Protein AF-0000000072257678 (afdb_homodimer)

Organism: Glaesserella parasuis serovar 5 (strain SH0165) (NCBI:txid557723)

InterPro domains:
  IPR000182 GNAT domain [PF00583] (112-210)
  IPR000182 GNAT domain [PS51186] (78-223)
  IPR016181 Acyl-CoA N-acyltransferase [SSF55729] (49-222)
  IPR050680 YpeA/RimI acetyltransferase [PTHR43420] (68-210)

Foldseek 3Di:
DAWPPPVCVLVVFTEEEDDCPVPNPDPPPPVPRGPKYKYKFFPVPVVVVVVVVVVVWDWQFKKWKWKDQLVPDDFDQDDKDWAAPVCLVLCLCQLQVPPQDSQDPPSHHSVRSSSVSSVVVVCQSVCHPWNTKMFDADPVRHTFWIWTWHDDDQEIETDDTDGDPVNPPVCVSVNRVSNSSVVSVVVVHRMYMYMGTPVPVVVVVSSVVVVIDTDGMIIMIMD/DAWPPPVCVLVVFTEEEDDCPVPNPDPPPPVVRGPKYKYKFFPVPVVVVVVVVVVVWDWQFKKWKWKDQLVPDDFDADDKDWAAPVCLVLCLCQLQVPPQDSQDPPSHHSVRSSSVSSVVVVCQSVCHPWNTKMFDADPVRRTFWIWTWHDDDQEIETDDTDGDPVNPPVCVSVNNVSNSSVVSVVVVHRMYMYMGTPVPVVVVVSSVVVVIDTDGMIIMIMD

pLDDT: mean 92.77, std 8.16, range [56.28, 98.56]

Nearest PDB structures (foldseek):
  7wx7-assembly1_A  TM=7.468E-01  e=1.516E-11  Legionella pneumophila
  6wqc-assembly1_A  TM=7.749E-01  e=4.767E-11  Legionella hackeliae
  7wx6-assembly1_A  TM=7.508E-01  e=7.270E-11  Legionella pneumophila
  6wqb-assembly1_A  TM=7.424E-01  e=3.746E-11  Legionella hackeliae
  7wx5-assembly1_A  TM=7.330E-01  e=7.270E-11  Legionella pneumophila

Secondary structure (DSSP, 8-state):
-EE-HHHHHHHTS-EEE--HHHH---S---GGG-SEEEEEEETT-HHHHHHHHHTT-EEEEEEEEEEEEGGG------S-EE--GGGHHHHGGGGGG--SSSS-TTTS-HHHHHHHHHHHHHHHHTTSSSSEEEEEE-TTS-EEEEEEEEEETTEEEEEEEEE-GGG-SSSHHHHHHHHHHHHHHHTT-SEEEEEEETT-HHHHHHHHHTTPEEEEEEEEEE-/-EE-HHHHHHHTS-EEE--HHHH---S---GGG-SEEEEEEETT-HHHHHHHHHTT-EEEEEEEEEEEEGGG------S-EE--GGGHHHHGGGGGG--SSSS-TTTS-HHHHHHHHHHHHHHHHTTSSSSEEEEEE-TTS-EEEEEEEEEETTEEEEEEEEE-GGG-SSSHHHHHHHHHHHHHHHTT-SEEEEEEETT-HHHHHHHHHTTPEEEEEEEEEE-

Sequence (446 aa):
MYKHLWLSNFFGRNIADLDLISKGSNSDLVLADFSLIQTKLPSWAITEIAWVQQQDFQFVEGEIVFEYDLAHFSPELTACRVATEQDLVQLEPFSHLFSQTRFRSPWFSLLENRRFYWQWIKNAVKGEFDDICLLSEATSGEIQGMITLRVKETTAHIGLLAVAEKWRKQGISYRLLMNAIAWAKRQQATKMVITTQLSNLAAIRLYQRLNGKISGTYYWFYRMYKHLWLSNFFGRNIADLDLISKGSNSDLVLADFSLIQTKLPSWAITEIAWVQQQDFQFVEGEIVFEYDLAHFSPELTACRVATEQDLVQLEPFSHLFSQTRFRSPWFSLLENRRFYWQWIKNAVKGEFDDICLLSEATSGEIQGMITLRVKETTAHIGLLAVAEKWRKQGISYRLLMNAIAWAKRQQATKMVITTQLSNLAAIRLYQRLNGKISGTYYWFYR

Radius of gyration: 23.98 Å; Cα contacts (8 Å, |Δi|>4): 843; chains: 2; bounding box: 54×63×56 Å

Structure (mmCIF, N/CA/C/O backbone):
data_AF-0000000072257678-model_v1
#
loop_
_entity.id
_entity.type
_entity.pdbx_description
1 polymer 'Putative TDP-D-fucosamine acetyltransferase'
#
loop_
_atom_site.group_PDB
_atom_site.id
_atom_site.type_symbol
_atom_site.label_atom_id
_atom_site.label_alt_id
_atom_site.label_comp_id
_atom_site.label_asym_id
_atom_site.label_entity_id
_atom_site.label_seq_id
_atom_site.pdbx_PDB_ins_code
_atom_site.Cartn_x
_atom_site.Cartn_y
_atom_site.Cartn_z
_atom_site.occupancy
_atom_site.B_iso_or_equiv
_atom_site.auth_seq_id
_atom_site.auth_comp_id
_atom_site.auth_asym_id
_atom_site.auth_atom_id
_atom_site.pdbx_PDB_model_num
ATOM 1 N N . MET A 1 1 ? 18.953 -15.758 9.766 1 87.44 1 MET A N 1
ATOM 2 C CA . MET A 1 1 ? 19.047 -16.031 8.336 1 87.44 1 MET A CA 1
ATOM 3 C C . MET A 1 1 ? 19.156 -17.531 8.07 1 87.44 1 MET A C 1
ATOM 5 O O . MET A 1 1 ? 19.906 -18.234 8.766 1 87.44 1 MET A O 1
ATOM 9 N N . TYR A 1 2 ? 18.312 -18.062 7.066 1 86.38 2 TYR A N 1
ATOM 10 C CA . TYR A 1 2 ? 18.344 -19.484 6.738 1 86.38 2 TYR A CA 1
ATOM 11 C C . TYR A 1 2 ? 18.094 -19.703 5.25 1 86.38 2 TYR A C 1
ATOM 13 O O . TYR A 1 2 ? 17.469 -18.875 4.594 1 86.38 2 TYR A O 1
ATOM 21 N N . LYS A 1 3 ? 18.703 -20.75 4.777 1 90.88 3 LYS A N 1
ATOM 22 C CA . LYS A 1 3 ? 18.516 -21.109 3.371 1 90.88 3 LYS A CA 1
ATOM 23 C C . LYS A 1 3 ? 17.047 -21.422 3.074 1 90.88 3 LYS A C 1
ATOM 25 O O . LYS A 1 3 ? 16.406 -22.172 3.809 1 90.88 3 LYS A O 1
ATOM 30 N N . HIS A 1 4 ? 16.531 -20.703 2.059 1 93.88 4 HIS A N 1
ATOM 31 C CA . HIS A 1 4 ? 15.219 -21.047 1.548 1 93.88 4 HIS A CA 1
ATOM 32 C C . HIS A 1 4 ? 15.289 -22.281 0.646 1 93.88 4 HIS A C 1
ATOM 34 O O . HIS A 1 4 ? 15.531 -22.156 -0.558 1 93.88 4 HIS A O 1
ATOM 40 N N . LEU A 1 5 ? 14.914 -23.438 1.152 1 92.88 5 LEU A N 1
ATOM 41 C CA . LEU A 1 5 ? 15.234 -24.703 0.504 1 92.88 5 LEU A CA 1
ATOM 42 C C . LEU A 1 5 ? 14.477 -24.844 -0.813 1 92.88 5 LEU A C 1
ATOM 44 O O . LEU A 1 5 ? 15.07 -25.156 -1.846 1 92.88 5 LEU A O 1
ATOM 48 N N . TRP A 1 6 ? 13.242 -24.594 -0.86 1 93.25 6 TRP A N 1
ATOM 49 C CA . TRP A 1 6 ? 12.438 -24.812 -2.062 1 93.25 6 TRP A CA 1
ATOM 50 C C . TRP A 1 6 ? 12.891 -23.891 -3.189 1 93.25 6 TRP A C 1
ATOM 52 O O . TRP A 1 6 ? 13.156 -24.344 -4.305 1 93.25 6 TRP A O 1
ATOM 62 N N . LEU A 1 7 ? 13.008 -22.625 -2.906 1 95.12 7 LEU A N 1
ATOM 63 C CA . LEU A 1 7 ? 13.391 -21.656 -3.934 1 95.12 7 LEU A CA 1
ATOM 64 C C . LEU A 1 7 ? 14.812 -21.906 -4.414 1 95.12 7 LEU A C 1
ATOM 66 O O . LEU A 1 7 ? 15.102 -21.797 -5.609 1 95.12 7 LEU A O 1
ATOM 70 N N . SER A 1 8 ? 15.742 -22.234 -3.441 1 95.75 8 SER A N 1
ATOM 71 C CA . SER A 1 8 ? 17.125 -22.516 -3.795 1 95.75 8 SER A CA 1
ATOM 72 C C . SER A 1 8 ? 17.219 -23.703 -4.762 1 95.75 8 SER A C 1
ATOM 74 O O . SER A 1 8 ? 17.938 -23.625 -5.766 1 95.75 8 SER A O 1
ATOM 76 N N . ASN A 1 9 ? 16.484 -24.719 -4.438 1 95.75 9 ASN A N 1
ATOM 77 C CA . ASN A 1 9 ? 16.484 -25.906 -5.293 1 95.75 9 ASN A CA 1
ATOM 78 C C . ASN A 1 9 ? 15.844 -25.609 -6.645 1 95.75 9 ASN A C 1
ATOM 80 O O . ASN A 1 9 ? 16.359 -26.031 -7.684 1 95.75 9 ASN A O 1
ATOM 84 N N . PHE A 1 10 ? 14.805 -24.938 -6.684 1 96.38 10 PHE A N 1
ATOM 85 C CA . PHE A 1 10 ? 14.055 -24.656 -7.902 1 96.38 10 PHE A CA 1
ATOM 86 C C . PHE A 1 10 ? 14.875 -23.812 -8.867 1 96.38 10 PHE A C 1
ATOM 88 O O . PHE A 1 10 ? 14.93 -24.109 -10.062 1 96.38 10 PHE A O 1
ATOM 95 N N . PHE A 1 11 ? 15.523 -22.719 -8.32 1 96.62 11 PHE A N 1
ATOM 96 C CA . PHE A 1 11 ? 16.25 -21.797 -9.18 1 96.62 11 PHE A CA 1
ATOM 97 C C . PHE A 1 11 ? 17.703 -22.219 -9.344 1 96.62 11 PHE A C 1
ATOM 99 O O . PHE A 1 11 ? 18.422 -21.656 -10.156 1 96.62 11 PHE A O 1
ATOM 106 N N . GLY A 1 12 ? 18.188 -23.172 -8.547 1 95.12 12 GLY A N 1
ATOM 107 C CA . GLY A 1 12 ? 19.531 -23.703 -8.664 1 95.12 12 GLY A CA 1
ATOM 108 C C . GLY A 1 12 ? 20.594 -22.75 -8.141 1 95.12 12 GLY A C 1
ATOM 109 O O . GLY A 1 12 ? 21.672 -22.625 -8.742 1 95.12 12 GLY A O 1
ATOM 110 N N . ARG A 1 13 ? 20.25 -22 -7.199 1 94.56 13 ARG A N 1
ATOM 111 C CA . ARG A 1 13 ? 21.203 -21.094 -6.539 1 94.56 13 ARG A CA 1
ATOM 112 C C . ARG A 1 13 ? 20.812 -20.875 -5.082 1 94.56 13 ARG A C 1
ATOM 114 O O . ARG A 1 13 ? 19.656 -21.094 -4.703 1 94.56 13 ARG A O 1
ATOM 121 N N . ASN A 1 14 ? 21.719 -20.438 -4.277 1 94.44 14 ASN A N 1
ATOM 122 C CA . ASN A 1 14 ? 21.484 -20.266 -2.846 1 94.44 14 ASN A CA 1
ATOM 123 C C . ASN A 1 14 ? 20.688 -19 -2.551 1 94.44 14 ASN A C 1
ATOM 125 O O . ASN A 1 14 ? 21.219 -17.891 -2.705 1 94.44 14 ASN A O 1
ATOM 129 N N . ILE A 1 15 ? 19.453 -19.156 -2.146 1 95.81 15 ILE A N 1
ATOM 130 C CA . ILE A 1 15 ? 18.578 -18.062 -1.75 1 95.81 15 ILE A CA 1
ATOM 131 C C . ILE A 1 15 ? 18.266 -18.172 -0.257 1 95.81 15 ILE A C 1
ATOM 133 O O . ILE A 1 15 ? 17.953 -19.25 0.245 1 95.81 15 ILE A O 1
ATOM 137 N N . ALA A 1 16 ? 18.375 -17.062 0.473 1 94 16 ALA A N 1
ATOM 138 C CA . ALA A 1 16 ? 18.172 -17.078 1.919 1 94 16 ALA A CA 1
ATOM 139 C C . ALA A 1 16 ? 17.016 -16.172 2.32 1 94 16 ALA A C 1
ATOM 141 O O . ALA A 1 16 ? 16.734 -15.18 1.638 1 94 16 ALA A O 1
ATOM 142 N N . ASP A 1 17 ? 16.359 -16.547 3.389 1 94.06 17 ASP A N 1
ATOM 143 C CA . ASP A 1 17 ? 15.406 -15.688 4.082 1 94.06 17 ASP A CA 1
ATOM 144 C C . ASP A 1 17 ? 16.047 -15.023 5.301 1 94.06 17 ASP A C 1
ATO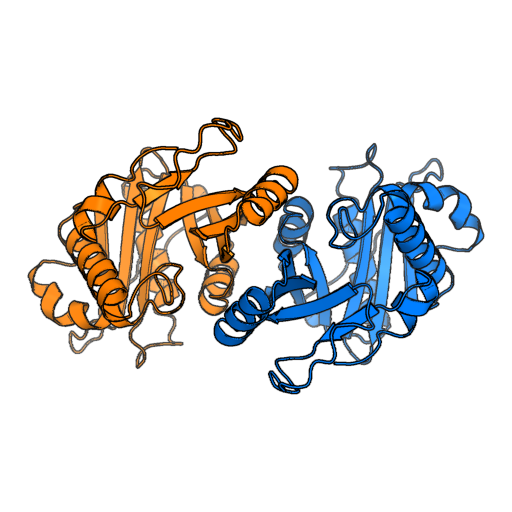M 146 O O . ASP A 1 17 ? 16.766 -15.68 6.066 1 94.06 17 ASP A O 1
ATOM 150 N N . LEU A 1 18 ? 15.914 -13.781 5.344 1 91.69 18 LEU A N 1
ATOM 151 C CA . LEU A 1 18 ? 16.297 -13.039 6.539 1 91.69 18 LEU A CA 1
ATOM 152 C C . LEU A 1 18 ? 15.078 -12.688 7.375 1 91.69 18 LEU A C 1
ATOM 154 O O . LEU A 1 18 ? 14.227 -11.906 6.938 1 91.69 18 LEU A O 1
ATOM 158 N N . ASP A 1 19 ? 14.938 -13.234 8.531 1 89.38 19 ASP A N 1
ATOM 159 C CA . ASP A 1 19 ? 13.828 -12.961 9.438 1 89.38 19 ASP A CA 1
ATOM 160 C C . ASP A 1 19 ? 14.25 -11.992 10.547 1 89.38 19 ASP A C 1
ATOM 162 O O . ASP A 1 19 ? 14.68 -12.422 11.617 1 89.38 19 ASP A O 1
ATOM 166 N N . LEU A 1 20 ? 14.047 -10.781 10.375 1 86.56 20 LEU A N 1
ATOM 167 C CA . LEU A 1 20 ? 14.492 -9.75 11.305 1 86.56 20 LEU A CA 1
ATOM 168 C C . LEU A 1 20 ? 13.484 -9.57 12.445 1 86.56 20 LEU A C 1
ATOM 170 O O . LEU A 1 20 ? 13.859 -9.164 13.547 1 86.56 20 LEU A O 1
ATOM 174 N N . ILE A 1 21 ? 12.297 -9.789 12.188 1 84.38 21 ILE A N 1
ATOM 175 C CA . ILE A 1 21 ? 11.25 -9.5 13.164 1 84.38 21 ILE A CA 1
ATOM 176 C C . ILE A 1 21 ? 11.273 -10.547 14.273 1 84.38 21 ILE A C 1
ATOM 178 O O . ILE A 1 21 ? 11.242 -10.211 15.461 1 84.38 21 ILE A O 1
ATOM 182 N N . SER A 1 22 ? 11.359 -11.773 13.922 1 76.75 22 SER A N 1
ATOM 183 C CA . SER A 1 22 ? 11.32 -12.852 14.914 1 76.75 22 SER A CA 1
ATOM 184 C C . SER A 1 22 ? 12.695 -13.078 15.523 1 76.75 22 SER A C 1
ATOM 186 O O . SER A 1 22 ? 12.812 -13.406 16.703 1 76.75 22 SER A O 1
ATOM 188 N N . LYS A 1 23 ? 13.812 -12.891 14.719 1 76.25 23 LYS A N 1
ATOM 189 C CA . LYS A 1 23 ? 15.133 -13.328 15.164 1 76.25 23 LYS A CA 1
ATOM 190 C C . LYS A 1 23 ? 16.031 -12.133 15.453 1 76.25 23 LYS A C 1
ATOM 192 O O . LYS A 1 23 ? 17.078 -12.281 16.094 1 76.25 23 LYS A O 1
ATOM 197 N N . GLY A 1 24 ? 15.523 -10.984 15.242 1 69.56 24 GLY A N 1
ATOM 198 C CA . GLY A 1 24 ? 16.312 -9.789 15.445 1 69.56 24 GLY A CA 1
ATOM 199 C C . GLY A 1 24 ? 17.422 -9.617 14.43 1 69.56 24 GLY A C 1
ATOM 200 O O . GLY A 1 24 ? 17.562 -10.445 13.523 1 69.56 24 GLY A O 1
ATOM 201 N N . SER A 1 25 ? 18.062 -8.477 14.258 1 62.88 25 SER A N 1
ATOM 202 C CA . SER A 1 25 ? 19.141 -8.141 13.336 1 62.88 25 SER A CA 1
ATOM 203 C C . SER A 1 25 ? 20.453 -8.797 13.758 1 62.88 25 SER A C 1
ATOM 205 O O . SER A 1 25 ? 21.078 -8.375 14.734 1 62.88 25 SER A O 1
ATOM 207 N N . ASN A 1 26 ? 20.5 -10.031 14.109 1 57.06 26 ASN A N 1
ATOM 208 C CA . ASN A 1 26 ? 21.781 -10.523 14.617 1 57.06 26 ASN A CA 1
ATOM 209 C C . ASN A 1 26 ? 22.906 -10.328 13.594 1 57.06 26 ASN A C 1
ATOM 211 O O . ASN A 1 26 ? 22.688 -10.523 12.398 1 57.06 26 ASN A O 1
ATOM 215 N N . SER A 1 27 ? 23.984 -9.711 13.992 1 56.38 27 SER A N 1
ATOM 216 C CA . SER A 1 27 ? 25.266 -9.289 13.43 1 56.38 27 SER A CA 1
ATOM 217 C C . SER A 1 27 ? 25.844 -10.359 12.508 1 56.38 27 SER A C 1
ATOM 219 O O . SER A 1 27 ? 26.641 -10.055 11.617 1 56.38 27 SER A O 1
ATOM 221 N N . ASP A 1 28 ? 25.75 -11.578 12.82 1 56.28 28 ASP A N 1
ATOM 222 C CA . ASP A 1 28 ? 26.703 -12.414 12.109 1 56.28 28 ASP A CA 1
ATOM 223 C C . ASP A 1 28 ? 26.141 -12.883 10.773 1 56.28 28 ASP A C 1
ATOM 225 O O . ASP A 1 28 ? 25.953 -14.086 10.562 1 56.28 28 ASP A O 1
ATOM 229 N N . LEU A 1 29 ? 25.516 -11.922 10.172 1 59.56 29 LEU A N 1
ATOM 230 C CA . LEU A 1 29 ? 25.047 -12.305 8.844 1 59.56 29 LEU A CA 1
ATOM 231 C C . LEU A 1 29 ? 26.203 -12.711 7.945 1 59.56 29 LEU A C 1
ATOM 233 O O . LEU A 1 29 ? 27.141 -11.922 7.734 1 59.56 29 LEU A O 1
ATOM 237 N N . VAL A 1 30 ? 26.594 -13.906 7.926 1 61.97 30 VAL A N 1
ATOM 238 C CA . VAL A 1 30 ? 27.547 -14.273 6.883 1 61.97 30 VAL A CA 1
ATOM 239 C C . VAL A 1 30 ? 26.875 -14.211 5.516 1 61.97 30 VAL A C 1
ATOM 241 O O . VAL A 1 30 ? 26.234 -15.172 5.082 1 61.97 30 VAL A O 1
ATOM 244 N N . LEU A 1 31 ? 26.797 -12.984 4.793 1 64.75 31 LEU A N 1
ATOM 245 C CA . LEU A 1 31 ? 26.094 -12.656 3.555 1 64.75 31 LEU A CA 1
ATOM 246 C C . LEU A 1 31 ? 26.781 -13.281 2.352 1 64.75 31 LEU A C 1
ATOM 248 O O . LEU A 1 31 ? 26.156 -13.539 1.324 1 64.75 31 LEU A O 1
ATOM 252 N N . ALA A 1 32 ? 28 -13.781 2.453 1 69.75 32 ALA A N 1
ATOM 253 C CA . ALA A 1 32 ? 28.844 -14.039 1.293 1 69.75 32 ALA A CA 1
ATOM 254 C C . ALA A 1 32 ? 28.484 -15.367 0.638 1 69.75 32 ALA A C 1
ATOM 256 O O . ALA A 1 32 ? 28.797 -15.602 -0.533 1 69.75 32 ALA A O 1
ATOM 257 N N . ASP A 1 33 ? 27.562 -16.125 1.11 1 84.94 33 ASP A N 1
ATOM 258 C CA . ASP A 1 33 ? 27.344 -17.453 0.558 1 84.94 33 ASP A CA 1
ATOM 259 C C . ASP A 1 33 ? 26 -17.531 -0.179 1 84.94 33 ASP A C 1
ATOM 261 O O . ASP A 1 33 ? 25.688 -18.531 -0.815 1 84.94 33 ASP A O 1
ATOM 265 N N . PHE A 1 34 ? 25.312 -16.422 -0.263 1 91.25 34 PHE A N 1
ATOM 266 C CA . PHE A 1 34 ? 24 -16.453 -0.873 1 91.25 34 PHE A CA 1
ATOM 267 C C . PHE A 1 34 ? 23.938 -15.547 -2.104 1 91.25 34 PHE A C 1
ATOM 269 O O . PHE A 1 34 ? 24.5 -14.453 -2.1 1 91.25 34 PHE A O 1
ATOM 276 N N . SER A 1 35 ? 23.422 -16.141 -3.111 1 92.44 35 SER A N 1
ATOM 277 C CA . SER A 1 35 ? 23.25 -15.367 -4.34 1 92.44 35 SER A CA 1
ATOM 278 C C . SER A 1 35 ? 22.172 -14.305 -4.176 1 92.44 35 SER A C 1
ATOM 280 O O . SER A 1 35 ? 22.156 -13.305 -4.895 1 92.44 35 SER A O 1
ATOM 282 N N . LEU A 1 36 ? 21.203 -14.57 -3.336 1 95.44 36 LEU A N 1
ATOM 283 C CA . LEU A 1 36 ? 20.094 -13.664 -3.057 1 95.44 36 LEU A CA 1
ATOM 284 C C . LEU A 1 36 ? 19.609 -13.82 -1.62 1 95.44 36 LEU A C 1
ATOM 286 O O . LEU A 1 36 ? 19.453 -14.938 -1.134 1 95.44 36 LEU A O 1
ATOM 290 N N . ILE A 1 37 ? 19.5 -12.758 -0.953 1 94.94 37 ILE A N 1
ATOM 291 C CA . ILE A 1 37 ? 18.891 -12.719 0.368 1 94.94 37 ILE A CA 1
ATOM 292 C C . ILE A 1 37 ? 17.594 -11.891 0.315 1 94.94 37 ILE A C 1
ATOM 294 O O . ILE A 1 37 ? 17.609 -10.75 -0.156 1 94.94 37 ILE A O 1
ATOM 298 N N . GLN A 1 38 ? 16.531 -12.516 0.729 1 96.75 38 GLN A N 1
ATOM 299 C CA . GLN A 1 38 ? 15.25 -11.812 0.711 1 96.75 38 GLN A CA 1
ATOM 300 C C . GLN A 1 38 ? 14.711 -11.617 2.125 1 96.75 38 GLN A C 1
ATOM 302 O O . GLN A 1 38 ? 14.984 -12.43 3.016 1 96.75 38 GLN A O 1
ATOM 307 N N . THR A 1 39 ? 14.031 -10.547 2.332 1 96.12 39 THR A N 1
ATOM 308 C CA . THR A 1 39 ? 13.32 -10.32 3.584 1 96.12 39 THR A CA 1
ATOM 309 C C . THR A 1 39 ? 12.016 -9.578 3.336 1 96.12 39 THR A C 1
ATOM 311 O O . THR A 1 39 ? 11.953 -8.695 2.479 1 96.12 39 THR A O 1
ATOM 314 N N . LYS A 1 40 ? 11.023 -10.016 3.992 1 97.5 40 LYS A N 1
ATOM 315 C CA . LYS A 1 40 ? 9.719 -9.359 4.031 1 97.5 40 LYS A CA 1
ATOM 316 C C . LYS A 1 40 ? 9.5 -8.656 5.367 1 97.5 40 LYS A C 1
ATOM 318 O O . LYS A 1 40 ? 9.531 -9.297 6.422 1 97.5 40 LYS A O 1
ATOM 323 N N . LEU A 1 41 ? 9.203 -7.379 5.301 1 97.62 41 LEU A N 1
ATOM 324 C CA . LEU A 1 41 ? 9.039 -6.613 6.531 1 97.62 41 LEU A CA 1
ATOM 325 C C . LEU A 1 41 ? 7.672 -5.934 6.562 1 97.62 41 LEU A C 1
ATOM 327 O O . LEU A 1 41 ? 7.211 -5.406 5.551 1 97.62 41 LEU A O 1
ATOM 331 N N . PRO A 1 42 ? 7.039 -5.992 7.73 1 97.56 42 PRO A N 1
ATOM 332 C CA . PRO A 1 42 ? 5.836 -5.164 7.848 1 97.56 42 PRO A CA 1
ATOM 333 C C . PRO A 1 42 ? 6.113 -3.686 7.57 1 97.56 42 PRO A C 1
ATOM 335 O O . PRO A 1 42 ? 7.191 -3.184 7.895 1 97.56 42 PRO A O 1
ATOM 338 N N . SER A 1 43 ? 5.129 -3.016 7.031 1 97.19 43 SER A N 1
ATOM 339 C CA . SER A 1 43 ? 5.328 -1.628 6.625 1 97.19 43 SER A CA 1
ATOM 340 C C . SER A 1 43 ? 5.609 -0.733 7.824 1 97.19 43 SER A C 1
ATOM 342 O O . SER A 1 43 ? 6.215 0.332 7.688 1 97.19 43 SER A O 1
ATOM 344 N N . TRP A 1 44 ? 5.211 -1.148 9 1 94.38 44 TRP A N 1
ATOM 345 C CA . TRP A 1 44 ? 5.387 -0.323 10.195 1 94.38 44 TRP A CA 1
ATOM 346 C C . TRP A 1 44 ? 6.77 -0.527 10.797 1 94.38 44 TRP A C 1
ATOM 348 O O . TRP A 1 44 ? 7.152 0.177 11.734 1 94.38 44 TRP A O 1
ATOM 358 N N . ALA A 1 45 ? 7.543 -1.497 10.312 1 94.5 45 ALA A N 1
ATOM 359 C CA . ALA A 1 45 ? 8.828 -1.868 10.906 1 94.5 45 ALA A CA 1
ATOM 360 C C . ALA A 1 45 ? 9.938 -0.937 10.438 1 94.5 45 ALA A C 1
ATOM 362 O O . ALA A 1 45 ? 10.914 -1.384 9.836 1 94.5 45 ALA A O 1
ATOM 363 N N . ILE A 1 46 ? 9.875 0.271 10.797 1 93.31 46 ILE A N 1
ATOM 364 C CA . ILE A 1 46 ? 10.719 1.353 10.297 1 93.31 46 ILE A CA 1
ATOM 365 C C . ILE A 1 46 ? 12.18 1.08 10.656 1 93.31 46 ILE A C 1
ATOM 367 O O . ILE A 1 46 ? 13.078 1.315 9.844 1 93.31 46 ILE A O 1
ATOM 371 N N . THR A 1 47 ? 12.438 0.599 11.875 1 92.62 47 THR A N 1
ATOM 372 C CA . THR A 1 47 ? 13.797 0.328 12.328 1 92.62 47 THR A CA 1
ATOM 373 C C . THR A 1 47 ? 14.445 -0.768 11.492 1 92.62 47 THR A C 1
ATOM 375 O O . THR A 1 47 ? 15.594 -0.63 11.062 1 92.62 47 THR A O 1
ATOM 378 N N . GLU A 1 48 ? 13.766 -1.855 11.289 1 94.5 48 GLU A N 1
ATOM 379 C CA . GLU A 1 48 ? 14.266 -2.975 10.5 1 94.5 48 GLU A CA 1
ATOM 380 C C . GLU A 1 48 ? 14.461 -2.576 9.039 1 94.5 48 GLU A C 1
ATOM 382 O O . GLU A 1 48 ? 15.422 -3.006 8.391 1 94.5 48 GLU A O 1
ATOM 387 N N . ILE A 1 49 ? 13.516 -1.753 8.5 1 95.75 49 ILE A N 1
ATOM 388 C CA . ILE A 1 49 ? 13.602 -1.276 7.129 1 95.75 49 ILE A CA 1
ATOM 389 C C . ILE A 1 49 ? 14.859 -0.418 6.957 1 95.75 49 ILE A C 1
ATOM 391 O O . ILE A 1 49 ? 15.594 -0.577 5.984 1 95.75 49 ILE A O 1
ATOM 395 N N . ALA A 1 50 ? 15.109 0.445 7.898 1 93.19 50 ALA A N 1
ATOM 396 C CA . ALA A 1 50 ? 16.312 1.259 7.867 1 93.19 50 ALA A CA 1
ATOM 397 C C . ALA A 1 50 ? 17.562 0.383 7.91 1 93.19 50 ALA A C 1
ATOM 399 O O . ALA A 1 50 ? 18.531 0.624 7.176 1 93.19 50 ALA A O 1
ATOM 400 N N . TRP A 1 51 ? 17.562 -0.633 8.719 1 92.75 51 TRP A N 1
ATOM 401 C CA . TRP A 1 51 ? 18.719 -1.509 8.906 1 92.75 51 TRP A CA 1
ATOM 402 C C . TRP A 1 51 ? 19.062 -2.242 7.613 1 92.75 51 TRP A C 1
ATOM 404 O O . TRP A 1 51 ? 20.219 -2.285 7.203 1 92.75 51 TRP A O 1
ATOM 414 N N . VAL A 1 52 ? 18.094 -2.785 6.953 1 94.12 52 VAL A N 1
ATOM 415 C CA . VAL A 1 52 ? 18.375 -3.582 5.766 1 94.12 52 VAL A CA 1
ATOM 416 C C . VAL A 1 52 ? 18.938 -2.684 4.664 1 94.12 52 VAL A C 1
ATOM 418 O O . VAL A 1 52 ? 19.781 -3.111 3.879 1 94.12 52 VAL A O 1
ATOM 421 N N . GLN A 1 53 ? 18.438 -1.514 4.602 1 93.44 53 GLN A N 1
ATOM 422 C CA . GLN A 1 53 ? 18.938 -0.604 3.582 1 93.44 53 GLN A CA 1
ATOM 423 C C . GLN A 1 53 ? 20.391 -0.219 3.863 1 93.44 53 GLN A C 1
ATOM 425 O O . GLN A 1 53 ? 21.188 -0.042 2.936 1 93.44 53 GLN A O 1
ATOM 430 N N . GLN A 1 54 ? 20.719 -0.129 5.102 1 91.31 54 GLN A N 1
ATOM 431 C CA . GLN A 1 54 ? 22.109 0.1 5.48 1 91.31 54 GLN A CA 1
ATOM 432 C C . GLN A 1 54 ? 22.984 -1.095 5.109 1 91.31 54 GLN A C 1
ATOM 434 O O . GLN A 1 54 ? 24.203 -0.954 4.945 1 91.31 54 GLN A O 1
ATOM 439 N N . GLN A 1 55 ? 22.359 -2.27 5.051 1 90.19 55 GLN A N 1
ATOM 440 C CA . GLN A 1 55 ? 23.062 -3.488 4.672 1 90.19 55 GLN A CA 1
ATOM 441 C C . GLN A 1 55 ? 23.031 -3.697 3.16 1 90.19 55 GLN A C 1
ATOM 443 O O . GLN A 1 55 ? 23.266 -4.809 2.678 1 90.19 55 GLN A O 1
ATOM 448 N N . ASP A 1 56 ? 22.578 -2.717 2.398 1 91.12 56 ASP A N 1
ATOM 449 C CA . ASP A 1 56 ? 22.641 -2.666 0.941 1 91.12 56 ASP A CA 1
ATOM 450 C C . ASP A 1 56 ? 21.531 -3.512 0.316 1 91.12 56 ASP A C 1
ATOM 452 O O . ASP A 1 56 ? 21.672 -4.016 -0.799 1 91.12 56 ASP A O 1
ATOM 456 N N . PHE A 1 57 ? 20.547 -3.752 1.1 1 94.88 57 PHE A N 1
ATOM 457 C CA . PHE A 1 57 ? 19.359 -4.316 0.484 1 94.88 57 PHE A CA 1
ATOM 458 C C . PHE A 1 57 ? 18.672 -3.287 -0.405 1 94.88 57 PHE A C 1
ATOM 460 O O . PHE A 1 57 ? 18.672 -2.092 -0.102 1 94.88 57 PHE A O 1
ATOM 467 N N . GLN A 1 58 ? 18.047 -3.775 -1.437 1 96.19 58 GLN A N 1
ATOM 468 C CA . GLN A 1 58 ? 17.25 -2.936 -2.316 1 96.19 58 GLN A CA 1
ATOM 469 C C . GLN A 1 58 ? 15.75 -3.195 -2.111 1 96.19 58 GLN A C 1
ATOM 471 O O . GLN A 1 58 ? 15.336 -4.34 -1.911 1 96.19 58 GLN A O 1
ATOM 476 N N . PHE A 1 59 ? 15.055 -2.127 -2.154 1 98.38 59 PHE A N 1
ATOM 477 C CA . PHE A 1 59 ? 13.602 -2.26 -2.141 1 98.38 59 PHE A CA 1
ATOM 478 C C . PHE A 1 59 ? 13.102 -2.883 -3.438 1 98.38 59 PHE A C 1
ATOM 480 O O . PHE A 1 59 ? 13.531 -2.488 -4.527 1 98.38 59 PHE A O 1
ATOM 487 N N . VAL A 1 60 ? 12.156 -3.863 -3.27 1 97.38 60 VAL A N 1
ATOM 488 C CA . VAL A 1 60 ? 11.68 -4.578 -4.449 1 97.38 60 VAL A CA 1
ATOM 489 C C . VAL A 1 60 ? 10.234 -4.168 -4.75 1 97.38 60 VAL A C 1
ATOM 491 O O . VAL A 1 60 ? 9.938 -3.688 -5.848 1 97.38 60 VAL A O 1
ATOM 494 N N . GLU A 1 61 ? 9.383 -4.398 -3.709 1 96.62 61 GLU A N 1
ATOM 495 C CA . GLU A 1 61 ? 7.953 -4.219 -3.934 1 96.62 61 GLU A CA 1
ATOM 496 C C . GLU A 1 61 ? 7.184 -4.184 -2.615 1 96.62 61 GLU A C 1
ATOM 498 O O . GLU A 1 61 ? 7.637 -4.742 -1.614 1 96.62 61 GLU A O 1
ATOM 503 N N . GLY A 1 62 ? 6.062 -3.438 -2.654 1 97.75 62 GLY A N 1
ATOM 504 C CA . GLY A 1 62 ? 5.117 -3.527 -1.552 1 97.75 62 GLY A CA 1
ATOM 505 C C . GLY A 1 62 ? 4.055 -4.59 -1.759 1 97.75 62 GLY A C 1
ATOM 506 O O . GLY A 1 62 ? 3.748 -4.953 -2.896 1 97.75 62 GLY A O 1
ATOM 507 N N . GLU A 1 63 ? 3.576 -5.074 -0.659 1 97.81 63 GLU A N 1
ATOM 508 C CA . GLU A 1 63 ? 2.506 -6.066 -0.646 1 97.81 63 GLU A CA 1
ATOM 509 C C . GLU A 1 63 ? 1.357 -5.629 0.257 1 97.81 63 GLU A C 1
ATOM 511 O O . GLU A 1 63 ? 1.578 -4.98 1.281 1 97.81 63 GLU A O 1
ATOM 516 N N . ILE A 1 64 ? 0.18 -5.965 -0.173 1 98.19 64 ILE A N 1
ATOM 517 C CA . ILE A 1 64 ? -1.019 -5.684 0.611 1 98.19 64 ILE A CA 1
ATOM 518 C C . ILE A 1 64 ? -1.845 -6.957 0.764 1 98.19 64 ILE A C 1
ATOM 520 O O . ILE A 1 64 ? -1.98 -7.734 -0.185 1 98.19 64 ILE A O 1
ATOM 524 N N . VAL A 1 65 ? -2.395 -7.211 1.936 1 98.56 65 VAL A N 1
ATOM 525 C CA . VAL A 1 65 ? -3.113 -8.438 2.258 1 98.56 65 VAL A CA 1
ATOM 526 C C . VAL A 1 65 ? -4.586 -8.125 2.508 1 98.56 65 VAL A C 1
ATOM 528 O O . VAL A 1 65 ? -4.914 -7.262 3.33 1 98.56 65 VAL A O 1
ATOM 531 N N . PHE A 1 66 ? -5.434 -8.812 1.823 1 98.19 66 PHE A N 1
ATOM 532 C CA . PHE A 1 66 ? -6.875 -8.742 2.031 1 98.19 66 PHE A CA 1
ATOM 533 C C . PHE A 1 66 ? -7.375 -9.992 2.75 1 98.19 66 PHE A C 1
ATOM 535 O O . PHE A 1 66 ? -6.922 -11.102 2.467 1 98.19 66 PHE A O 1
ATOM 542 N N . GLU A 1 67 ? -8.273 -9.797 3.629 1 97.62 67 GLU A N 1
ATOM 543 C CA . GLU A 1 67 ? -8.898 -10.891 4.363 1 97.62 67 GLU A CA 1
ATOM 544 C C . GLU A 1 67 ? -10.422 -10.836 4.242 1 97.62 67 GLU A C 1
ATOM 546 O O . GLU A 1 67 ? -11.016 -9.758 4.281 1 97.62 67 GLU A O 1
ATOM 551 N N . TYR A 1 68 ? -11.008 -11.977 4.109 1 96.5 68 TYR A N 1
ATOM 552 C CA . TYR A 1 68 ? -12.453 -12.133 4.008 1 96.5 68 TYR A CA 1
ATOM 553 C C . TYR A 1 68 ? -12.992 -13.031 5.117 1 96.5 68 TYR A C 1
ATOM 555 O O . TYR A 1 68 ? -12.453 -14.109 5.359 1 96.5 68 TYR A O 1
ATOM 563 N N . ASP A 1 69 ? -13.977 -12.555 5.82 1 95.81 69 ASP A N 1
ATOM 564 C CA . ASP A 1 69 ? -14.781 -13.414 6.684 1 95.81 69 ASP A CA 1
ATOM 565 C C . ASP A 1 69 ? -15.82 -14.188 5.875 1 95.81 69 ASP A C 1
ATOM 567 O O . ASP A 1 69 ? -16.797 -13.609 5.398 1 95.81 69 ASP A O 1
ATOM 571 N N . LEU A 1 70 ? -15.664 -15.438 5.789 1 95 70 LEU A N 1
ATOM 572 C CA . LEU A 1 70 ? -16.453 -16.234 4.855 1 95 70 LEU A CA 1
ATOM 573 C C . LEU A 1 70 ? -17.875 -16.422 5.371 1 95 70 LEU A C 1
ATOM 575 O O . LEU A 1 70 ? -18.766 -16.828 4.613 1 95 70 LEU A O 1
ATOM 579 N N . ALA A 1 71 ? -18.078 -16.188 6.633 1 90.38 71 ALA A N 1
ATOM 580 C CA . ALA A 1 71 ? -19.422 -16.281 7.207 1 90.38 71 ALA A CA 1
ATOM 581 C C . ALA A 1 71 ? -20.391 -15.312 6.523 1 90.38 71 ALA A C 1
ATOM 583 O O . ALA A 1 71 ? -21.594 -15.57 6.449 1 90.38 71 ALA A O 1
ATOM 584 N N . HIS A 1 72 ? -19.859 -14.273 5.934 1 84.12 72 HIS A N 1
ATOM 585 C CA . HIS A 1 72 ? -20.688 -13.219 5.367 1 84.12 72 HIS A CA 1
ATOM 586 C C . HIS A 1 72 ? -20.875 -13.406 3.867 1 84.12 72 HIS A C 1
ATOM 588 O O . HIS A 1 72 ? -21.469 -12.562 3.199 1 84.12 72 HIS A O 1
ATOM 594 N N . PHE A 1 73 ? -20.328 -14.492 3.443 1 83.88 73 PHE A N 1
ATOM 595 C CA . PHE A 1 73 ? -20.406 -14.711 2.004 1 83.88 73 PHE A CA 1
ATOM 596 C C . PHE A 1 73 ? -21.359 -15.852 1.681 1 83.88 73 PHE A C 1
ATOM 598 O O . PHE A 1 73 ? -21.375 -16.875 2.369 1 83.88 73 PHE A O 1
ATOM 605 N N . SER A 1 74 ? -22.344 -15.516 0.928 1 76.94 74 SER A N 1
ATOM 606 C CA . SER A 1 74 ? -23.188 -16.516 0.294 1 76.94 74 SER A CA 1
ATOM 607 C C . SER A 1 74 ? -22.844 -16.672 -1.185 1 76.94 74 SER A C 1
ATOM 609 O O . SER A 1 74 ? -23.469 -16.047 -2.039 1 76.94 74 SER A O 1
ATOM 611 N N . PRO A 1 75 ? -21.875 -17.516 -1.323 1 66.5 75 PRO A N 1
ATOM 612 C CA . PRO A 1 75 ? -21.375 -17.516 -2.697 1 66.5 75 PRO A CA 1
ATOM 613 C C . PRO A 1 75 ? -22.375 -18.109 -3.693 1 66.5 75 PRO A C 1
ATOM 615 O O . PRO A 1 75 ? -23.094 -19.047 -3.365 1 66.5 75 PRO A O 1
ATOM 618 N N . GLU A 1 76 ? -22.594 -17.25 -4.668 1 68.06 76 GLU A N 1
ATOM 619 C CA . GLU A 1 76 ? -23.328 -17.781 -5.816 1 68.06 76 GLU A CA 1
ATOM 620 C C . GLU A 1 76 ? -22.422 -18.641 -6.699 1 68.06 76 GLU A C 1
ATOM 622 O O . GLU A 1 76 ? -21.469 -18.125 -7.301 1 68.06 76 GLU A O 1
ATOM 627 N N . LEU A 1 77 ? -22.578 -19.875 -6.652 1 70.31 77 LEU A N 1
ATOM 628 C CA . LEU A 1 77 ? -21.719 -20.75 -7.453 1 70.31 77 LEU A CA 1
ATOM 629 C C . LEU A 1 77 ? -22 -20.562 -8.945 1 70.31 77 LEU A C 1
ATOM 631 O O . LEU A 1 77 ? -23.156 -20.469 -9.352 1 70.31 77 LEU A O 1
ATOM 635 N N . THR A 1 78 ? -20.953 -20.141 -9.492 1 73.12 78 THR A N 1
ATOM 636 C CA . THR A 1 78 ? -21 -20.016 -10.938 1 73.12 78 THR A CA 1
ATOM 637 C C . THR A 1 78 ? -20.297 -21.188 -11.617 1 73.12 78 THR A C 1
ATOM 639 O O . THR A 1 78 ? -19.766 -22.062 -10.953 1 73.12 78 THR A O 1
ATOM 642 N N . ALA A 1 79 ? -20.375 -21.109 -12.945 1 79.69 79 ALA A N 1
ATOM 643 C CA . ALA A 1 79 ? -19.875 -22.219 -13.766 1 79.69 79 ALA A CA 1
ATOM 644 C C . ALA A 1 79 ? -18.344 -22.234 -13.758 1 79.69 79 ALA A C 1
ATOM 646 O O . ALA A 1 79 ? -17.703 -21.5 -14.5 1 79.69 79 ALA A O 1
ATOM 647 N N . CYS A 1 80 ? -17.703 -22.797 -12.758 1 91.25 80 CYS A N 1
ATOM 648 C CA . CYS A 1 80 ? -16.281 -23.109 -12.758 1 91.25 80 CYS A CA 1
ATOM 649 C C . CYS A 1 80 ? -16.047 -24.594 -12.531 1 91.25 80 CYS A C 1
ATOM 651 O O . CYS A 1 80 ? -16.891 -25.281 -11.945 1 91.25 80 CYS A O 1
ATOM 653 N N . ARG A 1 81 ? -14.992 -25.078 -13.07 1 94.56 81 ARG A N 1
ATOM 654 C CA . ARG A 1 81 ? -14.656 -26.484 -12.844 1 94.56 81 ARG A CA 1
ATOM 655 C C . ARG A 1 81 ? -13.227 -26.625 -12.336 1 94.56 81 ARG A C 1
ATOM 657 O O . ARG A 1 81 ? -12.414 -25.719 -12.492 1 94.56 81 ARG A O 1
ATOM 664 N N . VAL A 1 82 ? -12.961 -27.781 -11.781 1 96.12 82 VAL A N 1
ATOM 665 C CA . VAL A 1 82 ? -11.625 -28.094 -11.281 1 96.12 82 VAL A CA 1
ATOM 666 C C . VAL A 1 82 ? -10.703 -28.438 -12.453 1 96.12 82 VAL A C 1
ATOM 668 O O . VAL A 1 82 ? -11.086 -29.203 -13.344 1 96.12 82 VAL A O 1
ATOM 671 N N . ALA A 1 83 ? -9.562 -27.891 -12.438 1 97.81 83 ALA A N 1
ATOM 672 C CA . ALA A 1 83 ? -8.578 -28.188 -13.477 1 97.81 83 ALA A CA 1
ATOM 673 C C . ALA A 1 83 ? -8.055 -29.609 -13.352 1 97.81 83 ALA A C 1
ATOM 675 O O . ALA A 1 83 ? -7.914 -30.125 -12.242 1 97.81 83 ALA A O 1
ATOM 676 N N . THR A 1 84 ? -7.793 -30.234 -14.492 1 96.38 84 THR A N 1
ATOM 677 C CA . THR A 1 84 ? -7.113 -31.516 -14.57 1 96.38 84 THR A CA 1
ATOM 678 C C . THR A 1 84 ? -5.816 -31.406 -15.359 1 96.38 84 THR A C 1
ATOM 680 O O . THR A 1 84 ? -5.539 -30.359 -15.953 1 96.38 84 THR A O 1
ATOM 683 N N . GLU A 1 85 ? -5 -32.438 -15.312 1 96.69 85 GLU A N 1
ATOM 684 C CA . GLU A 1 85 ? -3.725 -32.438 -16.031 1 96.69 85 GLU A CA 1
ATOM 685 C C . GLU A 1 85 ? -3.938 -32.219 -17.531 1 96.69 85 GLU A C 1
ATOM 687 O O . GLU A 1 85 ? -3.051 -31.719 -18.219 1 96.69 85 GLU A O 1
ATOM 692 N N . GLN A 1 86 ? -5.121 -32.594 -18 1 96.94 86 GLN A N 1
ATOM 693 C CA . GLN A 1 86 ? -5.43 -32.406 -19.422 1 96.94 86 GLN A CA 1
ATOM 694 C C . GLN A 1 86 ? -5.527 -30.938 -19.781 1 96.94 86 GLN A C 1
ATOM 696 O O . GLN A 1 86 ? -5.41 -30.562 -20.953 1 96.94 86 GLN A O 1
ATOM 701 N N . ASP A 1 87 ? -5.754 -30.078 -18.781 1 97.69 87 ASP A N 1
ATOM 702 C CA . ASP A 1 87 ? -5.934 -28.641 -19.016 1 97.69 87 ASP A CA 1
ATOM 703 C C . ASP A 1 87 ? -4.59 -27.922 -19.078 1 97.69 87 ASP A C 1
ATOM 705 O O . ASP A 1 87 ? -4.527 -26.75 -19.453 1 97.69 87 ASP A O 1
ATOM 709 N N . LEU A 1 88 ? -3.482 -28.594 -18.781 1 97.62 88 LEU A N 1
ATOM 710 C CA . LEU A 1 88 ? -2.182 -27.953 -18.625 1 97.62 88 LEU A CA 1
ATOM 711 C C . LEU A 1 88 ? -1.73 -27.312 -19.938 1 97.62 88 LEU A C 1
ATOM 713 O O . LEU A 1 88 ? -1.11 -26.25 -19.922 1 97.62 88 LEU A O 1
ATOM 717 N N . VAL A 1 89 ? -2.102 -27.938 -21.016 1 97.06 89 VAL A N 1
ATOM 718 C CA . VAL A 1 89 ? -1.699 -27.406 -22.312 1 97.06 89 VAL A CA 1
ATOM 719 C C . VAL A 1 89 ? -2.291 -26.016 -22.5 1 97.06 89 VAL A C 1
ATOM 721 O O . VAL A 1 89 ? -1.604 -25.094 -22.953 1 97.06 89 VAL A O 1
ATOM 724 N N . GLN A 1 90 ? -3.52 -25.812 -22.141 1 97.5 90 GLN A N 1
ATOM 725 C CA . GLN A 1 90 ? -4.191 -24.516 -22.297 1 97.5 90 GLN A CA 1
ATOM 726 C C . GLN A 1 90 ? -3.756 -23.547 -21.203 1 97.5 90 GLN A C 1
ATOM 728 O O . GLN A 1 90 ? -3.881 -22.328 -21.359 1 97.5 90 GLN A O 1
ATOM 733 N N . LEU A 1 91 ? -3.217 -24.062 -20.125 1 98.06 91 LEU A N 1
ATOM 734 C CA . LEU A 1 91 ? -2.881 -23.219 -18.984 1 98.06 91 LEU A CA 1
ATOM 735 C C . LEU A 1 91 ? -1.459 -22.688 -19.094 1 98.06 91 LEU A C 1
ATOM 737 O O . LEU A 1 91 ? -1.097 -21.719 -18.406 1 98.06 91 LEU A O 1
ATOM 741 N N . GLU A 1 92 ? -0.692 -23.281 -19.922 1 97.19 92 GLU A N 1
ATOM 742 C CA . GLU A 1 92 ? 0.721 -22.922 -20.016 1 97.19 92 GLU A CA 1
ATOM 743 C C . GLU A 1 92 ? 0.898 -21.438 -20.312 1 97.19 92 GLU A C 1
ATOM 745 O O . GLU A 1 92 ? 1.723 -20.766 -19.688 1 97.19 92 GLU A O 1
ATOM 750 N N . PRO A 1 93 ? 0.076 -20.812 -21.234 1 96.38 93 PRO A N 1
ATOM 751 C CA . PRO A 1 93 ? 0.267 -19.406 -21.547 1 96.38 93 PRO A CA 1
ATOM 752 C C . PRO A 1 93 ? -0.053 -18.484 -20.359 1 96.38 93 PRO A C 1
ATOM 754 O O . PRO A 1 93 ? 0.371 -17.328 -20.344 1 96.38 93 PRO A O 1
ATOM 757 N N . PHE A 1 94 ? -0.784 -18.953 -19.391 1 97.06 94 PHE A N 1
ATOM 758 C CA . PHE A 1 94 ? -1.146 -18.156 -18.234 1 97.06 94 PHE A CA 1
ATOM 759 C C . PHE A 1 94 ? 0.084 -17.828 -17.391 1 97.06 94 PHE A C 1
ATOM 761 O O . PHE A 1 94 ? 0.081 -16.875 -16.625 1 97.06 94 PHE A O 1
ATOM 768 N N . SER A 1 95 ? 1.12 -18.641 -17.484 1 95.88 95 SER A N 1
ATOM 769 C CA . SER A 1 95 ? 2.352 -18.406 -16.75 1 95.88 95 SER A CA 1
ATOM 770 C C . SER A 1 95 ? 2.984 -17.062 -17.141 1 95.88 95 SER A C 1
ATOM 772 O O . SER A 1 95 ? 3.795 -16.516 -16.391 1 95.88 95 SER A O 1
ATOM 774 N N . HIS A 1 96 ? 2.576 -16.484 -18.297 1 94.75 96 HIS A N 1
ATOM 775 C CA . HIS A 1 96 ? 3.131 -15.227 -18.797 1 94.75 96 HIS A CA 1
ATOM 776 C C . HIS A 1 96 ? 2.377 -14.031 -18.25 1 94.75 96 HIS A C 1
ATOM 778 O O . HIS A 1 96 ? 2.781 -12.883 -18.453 1 94.75 96 HIS A O 1
ATOM 784 N N . LEU A 1 97 ? 1.367 -14.266 -17.484 1 94.06 97 LEU A N 1
ATOM 785 C CA . LEU A 1 97 ? 0.45 -13.188 -17.125 1 94.06 97 LEU A CA 1
ATOM 786 C C . LEU A 1 97 ? 0.83 -12.562 -15.789 1 94.06 97 LEU A C 1
ATOM 788 O O . LEU A 1 97 ? 0.194 -11.602 -15.344 1 94.06 97 LEU A O 1
ATOM 792 N N . PHE A 1 98 ? 1.89 -13.07 -15.164 1 93.81 98 PHE A N 1
ATOM 793 C CA . PHE A 1 98 ? 2.264 -12.602 -13.836 1 93.81 98 PHE A CA 1
ATOM 794 C C . PHE A 1 98 ? 3.467 -11.672 -13.914 1 93.81 98 PHE A C 1
ATOM 796 O O . PHE A 1 98 ? 4.516 -11.953 -13.32 1 93.81 98 PHE A O 1
ATOM 803 N N . SER A 1 99 ? 3.182 -10.492 -14.492 1 85.62 99 SER A N 1
ATOM 804 C CA . SER A 1 99 ? 4.234 -9.5 -14.695 1 85.62 99 SER A CA 1
ATOM 805 C C . SER A 1 99 ? 4.379 -8.594 -13.484 1 85.62 99 SER A C 1
ATOM 807 O O . SER A 1 99 ? 5.457 -8.047 -13.234 1 85.62 99 SER A O 1
ATOM 809 N N . GLN A 1 100 ? 3.309 -8.367 -12.766 1 87.19 100 GLN A N 1
ATOM 810 C CA . GLN A 1 100 ? 3.375 -7.613 -11.516 1 87.19 100 GLN A CA 1
ATOM 811 C C . GLN A 1 100 ? 3.744 -8.516 -10.344 1 87.19 100 GLN A C 1
ATOM 813 O O . GLN A 1 100 ? 2.879 -8.906 -9.562 1 87.19 100 GLN A O 1
ATOM 818 N N . THR A 1 101 ? 5.016 -8.812 -10.234 1 93.44 101 THR A N 1
ATOM 819 C CA . THR A 1 101 ? 5.551 -9.797 -9.305 1 93.44 101 THR A CA 1
ATOM 820 C C . THR A 1 101 ? 6.887 -9.336 -8.734 1 93.44 101 THR A C 1
ATOM 822 O O . THR A 1 101 ? 7.559 -8.484 -9.32 1 93.44 101 THR A O 1
ATOM 825 N N . ARG A 1 102 ? 7.188 -9.93 -7.582 1 95 102 ARG A N 1
ATOM 826 C CA . ARG A 1 102 ? 8.508 -9.68 -7.008 1 95 102 ARG A CA 1
ATOM 827 C C . ARG A 1 102 ? 9.57 -10.531 -7.691 1 95 102 ARG A C 1
ATOM 829 O O . ARG A 1 102 ? 10.766 -10.328 -7.473 1 95 102 ARG A O 1
ATOM 836 N N . PHE A 1 103 ? 9.203 -11.562 -8.453 1 96.44 103 PHE A N 1
ATOM 837 C CA . PHE A 1 103 ? 10.141 -12.398 -9.203 1 96.44 103 PHE A CA 1
ATOM 838 C C . PHE A 1 103 ? 10.438 -11.789 -10.57 1 96.44 103 PHE A C 1
ATOM 840 O O . PHE A 1 103 ? 10.031 -12.328 -11.602 1 96.44 103 PHE A O 1
ATOM 847 N N . ARG A 1 104 ? 11.195 -10.781 -10.531 1 95 104 ARG A N 1
ATOM 848 C CA . ARG A 1 104 ? 11.453 -10.008 -11.742 1 95 104 ARG A CA 1
ATOM 849 C C . ARG A 1 104 ? 12.891 -9.516 -11.789 1 95 104 ARG A C 1
ATOM 851 O O . ARG A 1 104 ? 13.641 -9.688 -10.828 1 95 104 ARG A O 1
ATOM 858 N N . SER A 1 105 ? 13.211 -8.914 -12.945 1 93.31 105 SER A N 1
ATOM 859 C CA . SER A 1 105 ? 14.523 -8.297 -13.109 1 93.31 105 SER A CA 1
ATOM 860 C C . SER A 1 105 ? 14.75 -7.191 -12.086 1 93.31 105 SER A C 1
ATOM 862 O O . SER A 1 105 ? 13.812 -6.473 -11.727 1 93.31 105 SER A O 1
ATOM 864 N N . PRO A 1 106 ? 16.016 -7.039 -11.586 1 93.38 106 PRO A N 1
ATOM 865 C CA . PRO A 1 106 ? 17.25 -7.672 -12.023 1 93.38 106 PRO A CA 1
ATOM 866 C C . PRO A 1 106 ? 17.562 -8.953 -11.258 1 93.38 106 PRO A C 1
ATOM 868 O O . PRO A 1 106 ? 18.578 -9.602 -11.523 1 93.38 106 PRO A O 1
ATOM 871 N N . TRP A 1 107 ? 16.703 -9.43 -10.43 1 95.31 107 TRP A N 1
ATOM 872 C CA . TRP A 1 107 ? 17.031 -10.539 -9.547 1 95.31 107 TRP A CA 1
ATOM 873 C C . TRP A 1 107 ? 16.672 -11.875 -10.195 1 95.31 107 TRP A C 1
ATOM 875 O O . TRP A 1 107 ? 17.312 -12.898 -9.922 1 95.31 107 TRP A O 1
ATOM 885 N N . PHE A 1 108 ? 15.625 -11.758 -11.023 1 96.75 108 PHE A N 1
ATOM 886 C CA . PHE A 1 108 ? 15.164 -12.914 -11.789 1 96.75 108 PHE A CA 1
ATOM 887 C C . PHE A 1 108 ? 14.945 -12.547 -13.25 1 96.75 108 PHE A C 1
ATOM 889 O O . PHE A 1 108 ? 14.453 -11.461 -13.555 1 96.75 108 PHE A O 1
ATOM 896 N N . SER A 1 109 ? 15.266 -13.438 -14.133 1 95.75 109 SER A N 1
ATOM 897 C CA . SER A 1 109 ? 15.016 -13.219 -15.555 1 95.75 109 SER A CA 1
ATOM 898 C C . SER A 1 109 ? 13.555 -13.477 -15.898 1 95.75 109 SER A C 1
ATOM 900 O O . SER A 1 109 ? 12.812 -14.062 -15.109 1 95.75 109 SER A O 1
ATOM 902 N N . LEU A 1 110 ? 13.188 -13.039 -17.109 1 95.06 110 LEU A N 1
ATOM 903 C CA . LEU A 1 110 ? 11.844 -13.312 -17.609 1 95.06 110 LEU A CA 1
ATOM 904 C C . LEU A 1 110 ? 11.594 -14.812 -17.703 1 95.06 110 LEU A C 1
ATOM 906 O O . LEU A 1 110 ? 10.492 -15.289 -17.406 1 95.06 110 LEU A O 1
ATOM 910 N N . LEU A 1 111 ? 12.602 -15.477 -18.109 1 95.88 111 LEU A N 1
ATOM 911 C CA . LEU A 1 111 ? 12.484 -16.922 -18.234 1 95.88 111 LEU A CA 1
ATOM 912 C C . LEU A 1 111 ? 12.305 -17.562 -16.859 1 95.88 111 LEU A C 1
ATOM 914 O O . LEU A 1 111 ? 11.508 -18.5 -16.719 1 95.88 111 LEU A O 1
ATOM 918 N N . GLU A 1 112 ? 13.062 -17.156 -15.891 1 96.81 112 GLU A N 1
ATOM 919 C CA . GLU A 1 112 ? 12.922 -17.672 -14.531 1 96.81 112 GLU A CA 1
ATOM 920 C C . GLU A 1 112 ? 11.523 -17.406 -13.984 1 96.81 112 GLU A C 1
ATOM 922 O O . GLU A 1 112 ? 10.938 -18.266 -13.32 1 96.81 112 GLU A O 1
ATOM 927 N N . ASN A 1 113 ? 11.031 -16.203 -14.258 1 97 113 ASN A N 1
ATOM 928 C CA . ASN A 1 113 ? 9.672 -15.867 -13.852 1 97 113 ASN A CA 1
ATOM 929 C C . ASN A 1 113 ? 8.656 -16.828 -14.453 1 97 113 ASN A C 1
ATOM 931 O O . ASN A 1 113 ? 7.824 -17.391 -13.734 1 97 113 ASN A O 1
ATOM 935 N N . ARG A 1 114 ? 8.742 -17.047 -15.695 1 96.44 114 ARG A N 1
ATOM 936 C CA . ARG A 1 114 ? 7.805 -17.922 -16.406 1 96.44 114 ARG A CA 1
ATOM 937 C C . ARG A 1 114 ? 7.871 -19.344 -15.859 1 96.44 114 ARG A C 1
ATOM 939 O O . ARG A 1 114 ? 6.836 -19.984 -15.648 1 96.44 114 ARG A O 1
ATOM 946 N N . ARG A 1 115 ? 9.062 -19.797 -15.703 1 97.06 115 ARG A N 1
ATOM 947 C CA . ARG A 1 115 ? 9.242 -21.156 -15.164 1 97.06 115 ARG A CA 1
ATOM 948 C C . ARG A 1 115 ? 8.625 -21.281 -13.773 1 97.06 115 ARG A C 1
ATOM 950 O O . ARG A 1 115 ? 8.016 -22.297 -13.453 1 97.06 115 ARG A O 1
ATOM 957 N N . PHE A 1 116 ? 8.836 -20.281 -13.023 1 97.25 116 PHE A N 1
ATOM 958 C CA . PHE A 1 116 ? 8.336 -20.281 -11.648 1 97.25 116 PHE A CA 1
ATOM 959 C C . PHE A 1 116 ? 6.812 -20.375 -11.633 1 97.25 116 PHE A C 1
ATOM 961 O O . PHE A 1 116 ? 6.246 -21.266 -10.977 1 97.25 116 PHE A O 1
ATOM 968 N N . TYR A 1 117 ? 6.145 -19.547 -12.367 1 97.25 117 TYR A N 1
ATOM 969 C CA . TYR A 1 117 ? 4.688 -19.5 -12.32 1 97.25 117 TYR A CA 1
ATOM 970 C C . TYR A 1 117 ? 4.078 -20.688 -13.055 1 97.25 117 TYR A C 1
ATOM 972 O O . TYR A 1 117 ? 3.014 -21.188 -12.68 1 97.25 117 TYR A O 1
ATOM 980 N N . TRP A 1 118 ? 4.797 -21.125 -14.055 1 97.31 118 TRP A N 1
ATOM 981 C CA . TRP A 1 118 ? 4.348 -22.359 -14.695 1 97.31 118 TRP A CA 1
ATOM 982 C C . TRP A 1 118 ? 4.379 -23.531 -13.711 1 97.31 118 TRP A C 1
ATOM 984 O O . TRP A 1 118 ? 3.434 -24.328 -13.648 1 97.31 118 TRP A O 1
ATOM 994 N N . GLN A 1 119 ? 5.457 -23.609 -12.977 1 96.5 119 GLN A N 1
ATOM 995 C CA . GLN A 1 119 ? 5.551 -24.656 -11.961 1 96.5 119 GLN A CA 1
ATOM 996 C C . GLN A 1 119 ? 4.441 -24.516 -10.922 1 96.5 119 GLN A C 1
ATOM 998 O O . GLN A 1 119 ? 3.881 -25.516 -10.461 1 96.5 119 GLN A O 1
ATOM 1003 N N . TRP A 1 120 ? 4.195 -23.297 -10.5 1 96.06 120 TRP A N 1
ATOM 1004 C CA . TRP A 1 120 ? 3.129 -23.031 -9.539 1 96.06 120 TRP A CA 1
ATOM 1005 C C . TRP A 1 120 ? 1.787 -23.531 -10.062 1 96.06 120 TRP A C 1
ATOM 1007 O O . TRP A 1 120 ? 1.046 -24.203 -9.344 1 96.06 120 TRP A O 1
ATOM 1017 N N . ILE A 1 121 ? 1.469 -23.234 -11.297 1 96.88 121 ILE A N 1
ATOM 1018 C CA . ILE A 1 121 ? 0.225 -23.672 -11.922 1 96.88 121 ILE A CA 1
ATOM 1019 C C . ILE A 1 121 ? 0.168 -25.203 -11.953 1 96.88 121 ILE A C 1
ATOM 1021 O O . ILE A 1 121 ? -0.839 -25.797 -11.562 1 96.88 121 ILE A O 1
ATOM 1025 N N . LYS A 1 122 ? 1.24 -25.828 -12.359 1 96.94 122 LYS A N 1
ATOM 1026 C CA . LYS A 1 122 ? 1.283 -27.281 -12.406 1 96.94 122 LYS A CA 1
ATOM 1027 C C . LYS A 1 122 ? 1.022 -27.891 -11.031 1 96.94 122 LYS A C 1
ATOM 1029 O O . LYS A 1 122 ? 0.246 -28.844 -10.906 1 96.94 122 LYS A O 1
ATOM 1034 N N . ASN A 1 123 ? 1.686 -27.312 -10.07 1 95.19 123 ASN A N 1
ATOM 1035 C CA . ASN A 1 123 ? 1.518 -27.812 -8.711 1 95.19 123 ASN A CA 1
ATOM 1036 C C . ASN A 1 123 ? 0.07 -27.688 -8.242 1 95.19 123 ASN A C 1
ATOM 1038 O O . ASN A 1 123 ? -0.443 -28.578 -7.555 1 95.19 123 ASN A O 1
ATOM 1042 N N . ALA A 1 124 ? -0.525 -26.641 -8.594 1 95 124 ALA A N 1
ATOM 1043 C CA . ALA A 1 124 ? -1.908 -26.406 -8.188 1 95 124 ALA A CA 1
ATOM 1044 C C . ALA A 1 124 ? -2.852 -27.406 -8.859 1 95 124 ALA A C 1
ATOM 1046 O O . ALA A 1 124 ? -3.771 -27.922 -8.219 1 95 124 ALA A O 1
ATOM 1047 N N . VAL A 1 125 ? -2.646 -27.641 -10.109 1 96.44 125 VAL A N 1
ATOM 1048 C CA . VAL A 1 125 ? -3.477 -28.578 -10.867 1 96.44 125 VAL A CA 1
ATOM 1049 C C . VAL A 1 125 ? -3.322 -29.984 -10.297 1 96.44 125 VAL A C 1
ATOM 1051 O O . VAL A 1 125 ? -4.297 -30.734 -10.203 1 96.44 125 VAL A O 1
ATOM 1054 N N . LYS A 1 126 ? -2.1 -30.219 -9.852 1 94.31 126 LYS A N 1
ATOM 1055 C CA . LYS A 1 126 ? -1.801 -31.562 -9.352 1 94.31 126 LYS A CA 1
ATOM 1056 C C . LYS A 1 126 ? -2.143 -31.672 -7.867 1 94.31 126 LYS A C 1
ATOM 1058 O O . LYS A 1 126 ? -2.037 -32.75 -7.285 1 94.31 126 LYS A O 1
ATOM 1063 N N . GLY A 1 127 ? -2.533 -30.594 -7.324 1 90.69 127 GLY A N 1
ATOM 1064 C CA . GLY A 1 127 ? -2.859 -30.578 -5.906 1 90.69 127 GLY A CA 1
ATOM 1065 C C . GLY A 1 127 ? -1.638 -30.688 -5.012 1 90.69 127 GLY A C 1
ATOM 1066 O O . GLY A 1 127 ? -1.685 -31.312 -3.957 1 90.69 127 GLY A O 1
ATOM 1067 N N . GLU A 1 128 ? -0.547 -30.203 -5.664 1 83.94 128 GLU A N 1
ATOM 1068 C CA . GLU A 1 128 ? 0.712 -30.141 -4.926 1 83.94 128 GLU A CA 1
ATOM 1069 C C . GLU A 1 128 ? 1.01 -28.734 -4.441 1 83.94 128 GLU A C 1
ATOM 1071 O O . GLU A 1 128 ? 1.004 -27.781 -5.23 1 83.94 128 GLU A O 1
ATOM 1076 N N . PHE A 1 129 ? 1.184 -28.344 -3.217 1 77.62 129 PHE A N 1
ATOM 1077 C CA . PHE A 1 129 ? 1.423 -27.031 -2.6 1 77.62 129 PHE A CA 1
ATOM 1078 C C . PHE A 1 129 ? 0.114 -26.281 -2.404 1 77.62 129 PHE A C 1
ATOM 1080 O O . PHE A 1 129 ? -0.283 -26 -1.271 1 77.62 129 PHE A O 1
ATOM 1087 N N . ASP A 1 130 ? -0.569 -26.078 -3.766 1 84.06 130 ASP A N 1
ATOM 1088 C CA . ASP A 1 130 ? -1.954 -25.625 -3.627 1 84.06 130 ASP A CA 1
ATOM 1089 C C . ASP A 1 130 ? -2.912 -26.828 -3.648 1 84.06 130 ASP A C 1
ATOM 1091 O O . ASP A 1 130 ? -2.559 -27.906 -4.121 1 84.06 130 ASP A O 1
ATOM 1095 N N . ASP A 1 131 ? -4.129 -26.641 -3.131 1 91 131 ASP A N 1
ATOM 1096 C CA . ASP A 1 131 ? -5.074 -27.75 -3.006 1 91 131 ASP A CA 1
ATOM 1097 C C . ASP A 1 131 ? -5.883 -27.922 -4.289 1 91 131 ASP A C 1
ATOM 1099 O O . ASP A 1 131 ? -6.293 -29.047 -4.617 1 91 131 ASP A O 1
ATOM 1103 N N . ILE A 1 132 ? -6.051 -26.766 -4.973 1 94.56 132 ILE A N 1
ATOM 1104 C CA . ILE A 1 132 ? -6.973 -26.875 -6.098 1 94.56 132 ILE A CA 1
ATOM 1105 C C . ILE A 1 132 ? -6.707 -25.734 -7.086 1 94.56 132 ILE A C 1
ATOM 1107 O O . ILE A 1 132 ? -6.176 -24.688 -6.707 1 94.56 132 ILE A O 1
ATOM 1111 N N . CYS A 1 133 ? -7.023 -25.938 -8.352 1 97.69 133 CYS A N 1
ATOM 1112 C CA . CYS A 1 133 ? -7.109 -24.938 -9.414 1 97.69 133 CYS A CA 1
ATOM 1113 C C . CYS A 1 133 ? -8.492 -24.953 -10.055 1 97.69 133 CYS A C 1
ATOM 1115 O O . CYS A 1 133 ? -8.938 -25.969 -10.578 1 97.69 133 CYS A O 1
ATOM 1117 N N . LEU A 1 134 ? -9.18 -23.828 -9.984 1 97.25 134 LEU A N 1
ATOM 1118 C CA . LEU A 1 134 ? -10.492 -23.688 -10.594 1 97.25 134 LEU A CA 1
ATOM 1119 C C . LEU A 1 134 ? -10.406 -22.922 -11.914 1 97.25 134 LEU A C 1
ATOM 1121 O O . LEU A 1 134 ? -9.641 -21.969 -12.023 1 97.25 134 LEU A O 1
ATOM 1125 N N . LEU A 1 135 ? -11.25 -23.328 -12.859 1 97.94 135 LEU A N 1
ATOM 1126 C CA . LEU A 1 135 ? -11.211 -22.75 -14.195 1 97.94 135 LEU A CA 1
ATOM 1127 C C . LEU A 1 135 ? -12.562 -22.156 -14.57 1 97.94 135 LEU A C 1
ATOM 1129 O O . LEU A 1 135 ? -13.602 -22.75 -14.289 1 97.94 135 LEU A O 1
ATOM 1133 N N . SER A 1 136 ? -12.508 -20.969 -15.062 1 96.81 136 SER A N 1
ATOM 1134 C CA . SER A 1 136 ? -13.625 -20.438 -15.836 1 96.81 136 SER A CA 1
ATOM 1135 C C . SER A 1 136 ? -13.445 -20.719 -17.328 1 96.81 136 SER A C 1
ATOM 1137 O O . SER A 1 136 ? -12.398 -20.422 -17.906 1 96.81 136 SER A O 1
ATOM 1139 N N . GLU A 1 137 ? -14.484 -21.219 -17.953 1 95.31 137 GLU A N 1
ATOM 1140 C CA . GLU A 1 137 ? -14.398 -21.641 -19.344 1 95.31 137 GLU A CA 1
ATOM 1141 C C . GLU A 1 137 ? -15.5 -21 -20.188 1 95.31 137 GLU A C 1
ATOM 1143 O O . GLU A 1 137 ? -16.641 -20.875 -19.719 1 95.31 137 GLU A O 1
ATOM 1148 N N . ALA A 1 138 ? -15.07 -20.703 -21.438 1 94 138 ALA A N 1
ATOM 1149 C CA . ALA A 1 138 ? -16.062 -20.25 -22.406 1 94 138 ALA A CA 1
ATOM 1150 C C . ALA A 1 138 ? -16.875 -21.422 -22.953 1 94 138 ALA A C 1
ATOM 1152 O O . ALA A 1 138 ? -16.531 -22.578 -22.734 1 94 138 ALA A O 1
ATOM 1153 N N . THR A 1 139 ? -17.922 -21.047 -23.672 1 91.69 139 THR A N 1
ATOM 1154 C CA . THR A 1 139 ? -18.766 -22.062 -24.281 1 91.69 139 THR A CA 1
ATOM 1155 C C . THR A 1 139 ? -17.969 -22.875 -25.297 1 91.69 139 THR A C 1
ATOM 1157 O O . THR A 1 139 ? -18.266 -24.062 -25.531 1 91.69 139 THR A O 1
ATOM 1160 N N . SER A 1 140 ? -16.953 -22.297 -25.859 1 92.81 140 SER A N 1
ATOM 1161 C CA . SER A 1 140 ? -16.109 -22.938 -26.859 1 92.81 140 SER A CA 1
ATOM 1162 C C . SER A 1 140 ? -15.156 -23.953 -26.219 1 92.81 140 SER A C 1
ATOM 1164 O O . SER A 1 140 ? -14.492 -24.719 -26.922 1 92.81 140 SER A O 1
ATOM 1166 N N . GLY A 1 141 ? -15.062 -23.938 -24.875 1 92.88 141 GLY A N 1
ATOM 1167 C CA . GLY A 1 141 ? -14.117 -24.797 -24.203 1 92.88 141 GLY A CA 1
ATOM 1168 C C . GLY A 1 141 ? -12.805 -24.109 -23.875 1 92.88 141 GLY A C 1
ATOM 1169 O O . GLY A 1 141 ? -11.961 -24.672 -23.156 1 92.88 141 GLY A O 1
ATOM 1170 N N . GLU A 1 142 ? -12.711 -22.953 -24.359 1 96 142 GLU A N 1
ATOM 1171 C CA . GLU A 1 142 ? -11.492 -22.188 -24.094 1 96 142 GLU A CA 1
ATOM 1172 C C . GLU A 1 142 ? -11.438 -21.719 -22.641 1 96 142 GLU A C 1
ATOM 1174 O O . GLU A 1 142 ? -12.438 -21.219 -22.109 1 96 142 GLU A O 1
ATOM 1179 N N . ILE A 1 143 ? -10.297 -21.938 -22.047 1 97.44 143 ILE A N 1
ATOM 1180 C CA . ILE A 1 143 ? -10.133 -21.484 -20.672 1 97.44 143 ILE A CA 1
ATOM 1181 C C . ILE A 1 143 ? -9.992 -19.953 -20.641 1 97.44 143 ILE A C 1
ATOM 1183 O O . ILE A 1 143 ? -9.102 -19.406 -21.281 1 97.44 143 ILE A O 1
ATOM 1187 N N . GLN A 1 144 ? -10.891 -19.281 -19.875 1 97.62 144 GLN A N 1
ATOM 1188 C CA . GLN A 1 144 ? -10.906 -17.828 -19.766 1 97.62 144 GLN A CA 1
ATOM 1189 C C . GLN A 1 144 ? -10.008 -17.359 -18.625 1 97.62 144 GLN A C 1
ATOM 1191 O O . GLN A 1 144 ? -9.367 -16.312 -18.734 1 97.62 144 GLN A O 1
ATOM 1196 N N . GLY A 1 145 ? -10 -18.094 -17.578 1 98 145 GLY A N 1
ATOM 1197 C CA . GLY A 1 145 ? -9.258 -17.719 -16.375 1 98 145 GLY A CA 1
ATOM 1198 C C . GLY A 1 145 ? -9.078 -18.859 -15.398 1 98 145 GLY A C 1
ATOM 1199 O O . GLY A 1 145 ? -9.68 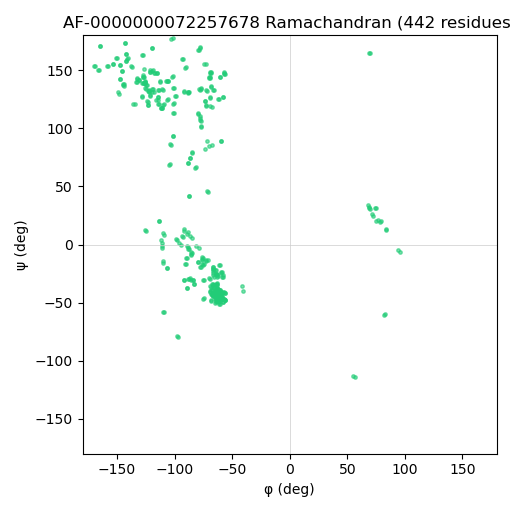-19.922 -15.562 1 98 145 GLY A O 1
ATOM 1200 N N . MET A 1 146 ? -8.258 -18.609 -14.398 1 98.19 146 MET A N 1
ATOM 1201 C CA . MET A 1 146 ? -7.953 -19.625 -13.398 1 98.19 146 MET A CA 1
ATOM 1202 C C . MET A 1 146 ? -7.715 -18.984 -12.031 1 98.19 146 MET A C 1
ATOM 1204 O O . MET A 1 146 ? -7.344 -17.812 -11.953 1 98.19 146 MET A O 1
ATOM 1208 N N . ILE A 1 147 ? -7.938 -19.734 -11 1 97.69 147 ILE A N 1
ATOM 1209 C CA . ILE A 1 147 ? -7.637 -19.344 -9.633 1 97.69 147 ILE A CA 1
ATOM 1210 C C . ILE A 1 147 ? -7.16 -20.547 -8.836 1 97.69 147 ILE A C 1
ATOM 1212 O O . ILE A 1 147 ? -7.684 -21.656 -9.008 1 97.69 147 ILE A O 1
ATOM 1216 N N . THR A 1 148 ? -6.148 -20.391 -8.055 1 97.75 148 THR A N 1
ATOM 1217 C CA . THR A 1 148 ? -5.637 -21.469 -7.219 1 97.75 148 THR A CA 1
ATOM 1218 C C . THR A 1 148 ? -5.766 -21.125 -5.738 1 97.75 148 THR A C 1
ATOM 1220 O O . THR A 1 148 ? -5.727 -19.953 -5.367 1 97.75 148 THR A O 1
ATOM 1223 N N . LEU A 1 149 ? -5.992 -22.125 -4.891 1 96.5 149 LEU A N 1
ATOM 1224 C CA . LEU A 1 149 ? -6.07 -21.844 -3.459 1 96.5 149 LEU A CA 1
ATOM 1225 C C . LEU A 1 149 ? -5.676 -23.062 -2.641 1 96.5 149 LEU A C 1
ATOM 1227 O O . LEU A 1 149 ? -5.715 -24.203 -3.143 1 96.5 149 LEU A O 1
ATOM 1231 N N . ARG A 1 150 ? -5.262 -22.781 -1.514 1 96.62 150 ARG A N 1
ATOM 1232 C CA . ARG A 1 150 ? -4.914 -23.781 -0.505 1 96.62 150 ARG A CA 1
ATOM 1233 C C . ARG A 1 150 ? -5.57 -23.453 0.833 1 96.62 150 ARG A C 1
ATOM 1235 O O . ARG A 1 150 ? -5.645 -22.297 1.228 1 96.62 150 ARG A O 1
ATOM 1242 N N . VAL A 1 151 ? -6.016 -24.531 1.522 1 96.19 151 VAL A N 1
ATOM 1243 C CA . VAL A 1 151 ? -6.609 -24.328 2.842 1 96.19 151 VAL A CA 1
ATOM 1244 C C . VAL A 1 151 ? -5.688 -24.906 3.914 1 96.19 151 VAL A C 1
ATOM 1246 O O . VAL A 1 151 ? -5.277 -26.062 3.832 1 96.19 151 VAL A O 1
ATOM 1249 N N . LYS A 1 152 ? -5.25 -24.062 4.711 1 95.19 152 LYS A N 1
ATOM 1250 C CA . LYS A 1 152 ? -4.516 -24.469 5.906 1 95.19 152 LYS A CA 1
ATOM 1251 C C . LYS A 1 152 ? -5.316 -24.156 7.168 1 95.19 152 LYS A C 1
ATOM 1253 O O . LYS A 1 152 ? -5.594 -23 7.469 1 95.19 152 LYS A O 1
ATOM 1258 N N . GLU A 1 153 ? -5.633 -25.25 7.848 1 93.38 153 GLU A N 1
ATOM 1259 C CA . GLU A 1 153 ? -6.523 -25.125 9 1 93.38 153 GLU A CA 1
ATOM 1260 C C . GLU A 1 153 ? -7.844 -24.469 8.609 1 93.38 153 GLU A C 1
ATOM 1262 O O . GLU A 1 153 ? -8.523 -24.938 7.695 1 93.38 153 GLU A O 1
ATOM 1267 N N . THR A 1 154 ? -8.117 -23.281 9.102 1 96.19 154 THR A N 1
ATOM 1268 C CA . THR A 1 154 ? -9.414 -22.672 8.797 1 96.19 154 THR A CA 1
ATOM 1269 C C . THR A 1 154 ? -9.234 -21.438 7.93 1 96.19 154 THR A C 1
ATOM 1271 O O . THR A 1 154 ? -10.125 -20.578 7.875 1 96.19 154 THR A O 1
ATOM 1274 N N . THR A 1 155 ? -8.094 -21.406 7.309 1 98 155 THR A N 1
ATOM 1275 C CA . THR A 1 155 ? -7.836 -20.25 6.465 1 98 155 THR A CA 1
ATOM 1276 C C . THR A 1 155 ? -7.535 -20.672 5.031 1 98 155 THR A C 1
ATOM 1278 O O . THR A 1 155 ? -6.648 -21.5 4.797 1 98 155 THR A O 1
ATOM 1281 N N . ALA A 1 156 ? -8.297 -20.172 4.098 1 97.88 156 ALA A N 1
ATOM 1282 C CA . ALA A 1 156 ? -8.023 -20.359 2.678 1 97.88 156 ALA A CA 1
ATOM 1283 C C . ALA A 1 156 ? -7.082 -19.281 2.143 1 97.88 156 ALA A C 1
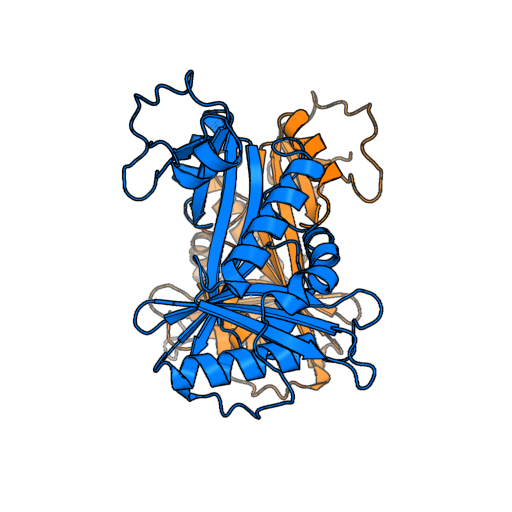ATOM 1285 O O . ALA A 1 156 ? -7.266 -18.094 2.418 1 97.88 156 ALA A O 1
ATOM 1286 N N . HIS A 1 157 ? -6.086 -19.688 1.445 1 98.06 157 HIS A N 1
ATOM 1287 C CA . HIS A 1 157 ? -5.129 -18.766 0.831 1 98.06 157 HIS A CA 1
ATOM 1288 C C . HIS A 1 157 ? -5.207 -18.828 -0.691 1 98.06 157 HIS A C 1
ATOM 1290 O O . HIS A 1 157 ? -4.996 -19.891 -1.287 1 98.06 157 HIS A O 1
ATOM 1296 N N . ILE A 1 158 ? -5.5 -17.672 -1.233 1 97.75 158 ILE A N 1
ATOM 1297 C CA . ILE A 1 158 ? -5.484 -17.594 -2.689 1 97.75 158 ILE A CA 1
ATOM 1298 C C . ILE A 1 158 ? -4.043 -17.5 -3.188 1 97.75 158 ILE A C 1
ATOM 1300 O O . ILE A 1 158 ? -3.254 -16.703 -2.674 1 97.75 158 ILE A O 1
ATOM 1304 N N . GLY A 1 159 ? -3.717 -18.266 -4.16 1 96.12 159 GLY A N 1
ATOM 1305 C CA . GLY A 1 159 ? -2.387 -18.234 -4.75 1 96.12 159 GLY A CA 1
ATOM 1306 C C . GLY A 1 159 ? -2.311 -17.391 -6.008 1 96.12 159 GLY A C 1
ATOM 1307 O O . GLY A 1 159 ? -1.921 -16.219 -5.953 1 96.12 159 GLY A O 1
ATOM 1308 N N . LEU A 1 160 ? -2.756 -17.938 -7.055 1 97.06 160 LEU A N 1
ATOM 1309 C CA . LEU A 1 160 ? -2.738 -17.266 -8.344 1 97.06 160 LEU A CA 1
ATOM 1310 C C . LEU A 1 160 ? -4.156 -16.953 -8.82 1 97.06 160 LEU A C 1
ATOM 1312 O O . LEU A 1 160 ? -5.07 -17.75 -8.609 1 97.06 160 LEU A O 1
ATOM 1316 N N . LEU A 1 161 ? -4.312 -15.867 -9.375 1 97.38 161 LEU A N 1
ATOM 1317 C CA . LEU A 1 161 ? -5.52 -15.461 -10.086 1 97.38 161 LEU A CA 1
ATOM 1318 C C . LEU A 1 161 ? -5.164 -14.781 -11.406 1 97.38 161 LEU A C 1
ATOM 1320 O O . LEU A 1 161 ? -4.406 -13.812 -11.43 1 97.38 161 LEU A O 1
ATOM 1324 N N . ALA A 1 162 ? -5.645 -15.336 -12.492 1 97.44 162 ALA A N 1
ATOM 1325 C CA . ALA A 1 162 ? -5.332 -14.758 -13.797 1 97.44 162 ALA A CA 1
ATOM 1326 C C . ALA A 1 162 ? -6.488 -14.945 -14.773 1 97.44 162 ALA A C 1
ATOM 1328 O O . ALA A 1 162 ? -7.188 -15.961 -14.727 1 97.44 162 ALA A O 1
ATOM 1329 N N . VAL A 1 163 ? -6.699 -14.008 -15.547 1 97.31 163 VAL A N 1
ATOM 1330 C CA . VAL A 1 163 ? -7.656 -14.031 -16.656 1 97.31 163 VAL A CA 1
ATOM 1331 C C . VAL A 1 163 ? -6.938 -13.734 -17.969 1 97.31 163 VAL A C 1
ATOM 1333 O O . VAL A 1 163 ? -6.141 -12.797 -18.047 1 97.31 163 VAL A O 1
ATOM 1336 N N . ALA A 1 164 ? -7.207 -14.547 -18.938 1 96.88 164 ALA A N 1
ATOM 1337 C CA . ALA A 1 164 ? -6.609 -14.312 -20.25 1 96.88 164 ALA A CA 1
ATOM 1338 C C . ALA A 1 164 ? -6.945 -12.914 -20.766 1 96.88 164 ALA A C 1
ATOM 1340 O O . ALA A 1 164 ? -8.062 -12.43 -20.562 1 96.88 164 ALA A O 1
ATOM 1341 N N . GLU A 1 165 ? -6.035 -12.297 -21.516 1 94.25 165 GLU A N 1
ATOM 1342 C CA . GLU A 1 165 ? -6.113 -10.891 -21.906 1 94.25 165 GLU A CA 1
ATOM 1343 C C . GLU A 1 165 ? -7.387 -10.609 -22.703 1 94.25 165 GLU A C 1
ATOM 1345 O O . GLU A 1 165 ? -8.062 -9.602 -22.469 1 94.25 165 GLU A O 1
ATOM 1350 N N . LYS A 1 166 ? -7.707 -11.523 -23.562 1 94.31 166 LYS A N 1
ATOM 1351 C CA . LYS A 1 166 ? -8.836 -11.273 -24.469 1 94.31 166 LYS A CA 1
ATOM 1352 C C . LYS A 1 166 ? -10.156 -11.352 -23.703 1 94.31 166 LYS A C 1
ATOM 1354 O O . LYS A 1 166 ? -11.195 -10.922 -24.219 1 94.31 166 LYS A O 1
ATOM 1359 N N . TRP A 1 167 ? -10.156 -11.891 -22.469 1 94.81 167 TRP A N 1
ATOM 1360 C CA . TRP A 1 167 ? -11.391 -12.062 -21.703 1 94.81 167 TRP A CA 1
ATOM 1361 C C . TRP A 1 167 ? -11.453 -11.086 -20.531 1 94.81 167 TRP A C 1
ATOM 1363 O O . TRP A 1 167 ? -12.336 -11.195 -19.672 1 94.81 167 TRP A O 1
ATOM 1373 N N . ARG A 1 168 ? -10.586 -10.133 -20.391 1 92.62 168 ARG A N 1
ATOM 1374 C CA . ARG A 1 168 ? -10.516 -9.242 -19.234 1 92.62 168 ARG A CA 1
ATOM 1375 C C . ARG A 1 168 ? -11.664 -8.242 -19.25 1 92.62 168 ARG A C 1
ATOM 1377 O O . ARG A 1 168 ? -12.289 -8.016 -20.281 1 92.62 168 ARG A O 1
ATOM 1384 N N . LYS A 1 169 ? -11.992 -7.785 -18.172 1 90.94 169 LYS A N 1
ATOM 1385 C CA . LYS A 1 169 ? -13.023 -6.77 -17.953 1 90.94 169 LYS A CA 1
ATOM 1386 C C . LYS A 1 169 ? -14.414 -7.324 -18.266 1 90.94 169 LYS A C 1
ATOM 1388 O O . LYS A 1 169 ? -15.258 -6.621 -18.828 1 90.94 169 LYS A O 1
ATOM 1393 N N . GLN A 1 170 ? -14.578 -8.648 -17.969 1 92.75 170 GLN A N 1
ATOM 1394 C CA . GLN A 1 170 ? -15.852 -9.305 -18.219 1 92.75 170 GLN A CA 1
ATOM 1395 C C . GLN A 1 170 ? -16.375 -9.984 -16.953 1 92.75 170 GLN A C 1
ATOM 1397 O O . GLN A 1 170 ? -17.203 -10.883 -17.016 1 92.75 170 GLN A O 1
ATOM 1402 N N . GLY A 1 171 ? -15.758 -9.664 -15.859 1 92.12 171 GLY A N 1
ATOM 1403 C CA . GLY A 1 171 ? -16.234 -10.156 -14.578 1 92.12 171 GLY A CA 1
ATOM 1404 C C . GLY A 1 171 ? -15.742 -11.547 -14.25 1 92.12 171 GLY A C 1
ATOM 1405 O O . GLY A 1 171 ? -16.234 -12.18 -13.312 1 92.12 171 GLY A O 1
ATOM 1406 N N . ILE A 1 172 ? -14.797 -12.008 -14.969 1 94.75 172 ILE A N 1
ATOM 1407 C CA . ILE A 1 172 ? -14.328 -13.383 -14.82 1 94.75 172 ILE A CA 1
ATOM 1408 C C . ILE A 1 172 ? -13.602 -13.539 -13.484 1 94.75 172 ILE A C 1
ATOM 1410 O O . ILE A 1 172 ? -13.781 -14.539 -12.789 1 94.75 172 ILE A O 1
ATOM 1414 N N . SER A 1 173 ? -12.828 -12.547 -13.117 1 95.62 173 SER A N 1
ATOM 1415 C CA . SER A 1 173 ? -12.117 -12.633 -11.844 1 95.62 173 SER A CA 1
ATOM 1416 C C . SER A 1 173 ? -13.086 -12.695 -10.672 1 95.62 173 SER A C 1
ATOM 1418 O O . SER A 1 173 ? -12.859 -13.438 -9.711 1 95.62 173 SER A O 1
ATOM 1420 N N . TYR A 1 174 ? -14.094 -11.977 -10.789 1 91.94 174 TYR A N 1
ATOM 1421 C CA . TYR A 1 174 ? -15.125 -11.992 -9.758 1 91.94 174 TYR A CA 1
ATOM 1422 C C . TYR A 1 174 ? -15.742 -13.383 -9.625 1 91.94 174 TYR A C 1
ATOM 1424 O O . TYR A 1 174 ? -15.883 -13.906 -8.523 1 91.94 174 TYR A O 1
ATOM 1432 N N . ARG A 1 175 ? -16.078 -13.945 -10.727 1 92.69 175 ARG A N 1
ATOM 1433 C CA . ARG A 1 175 ? -16.688 -15.273 -10.742 1 92.69 175 ARG A CA 1
ATOM 1434 C C . ARG A 1 175 ? -15.727 -16.312 -10.148 1 92.69 175 ARG A C 1
ATOM 1436 O O . ARG A 1 175 ? -16.141 -17.188 -9.383 1 92.69 175 ARG A O 1
ATOM 1443 N N . LEU A 1 176 ? -14.523 -16.219 -10.562 1 96 176 LEU A N 1
ATOM 1444 C CA . LEU A 1 176 ? -13.516 -17.125 -10.047 1 96 176 LEU A CA 1
ATOM 1445 C C . LEU A 1 176 ? -13.391 -17 -8.531 1 96 176 LEU A C 1
ATOM 1447 O O . LEU A 1 176 ? -13.328 -18.016 -7.824 1 96 176 LEU A O 1
ATOM 1451 N N . LEU A 1 177 ? -13.43 -15.812 -8.031 1 94.75 177 LEU A N 1
ATOM 1452 C CA . LEU A 1 177 ? -13.297 -15.57 -6.598 1 94.75 177 LEU A CA 1
ATOM 1453 C C . LEU A 1 177 ? -14.5 -16.109 -5.836 1 94.75 177 LEU A C 1
ATOM 1455 O O . LEU A 1 177 ? -14.359 -16.703 -4.762 1 94.75 177 LEU A O 1
ATOM 1459 N N . MET A 1 178 ? -15.648 -15.953 -6.395 1 93.31 178 MET A N 1
ATOM 1460 C CA . MET A 1 178 ? -16.859 -16.469 -5.754 1 93.31 178 MET A CA 1
ATOM 1461 C C . MET A 1 178 ? -16.828 -17.984 -5.66 1 93.31 178 MET A C 1
ATOM 1463 O O . MET A 1 178 ? -17.219 -18.562 -4.648 1 93.31 178 MET A O 1
ATOM 1467 N N . ASN A 1 179 ? -16.359 -18.562 -6.711 1 94.81 179 ASN A N 1
ATOM 1468 C CA . ASN A 1 179 ? -16.25 -20.016 -6.699 1 94.81 179 ASN A CA 1
ATOM 1469 C C . ASN A 1 179 ? -15.164 -20.484 -5.727 1 94.81 179 ASN A C 1
ATOM 1471 O O . ASN A 1 179 ? -15.305 -21.531 -5.094 1 94.81 179 ASN A O 1
ATOM 1475 N N . ALA A 1 180 ? -14.094 -19.719 -5.645 1 95.44 180 ALA A N 1
ATOM 1476 C CA . ALA A 1 180 ? -13.047 -20.016 -4.676 1 95.44 180 ALA A CA 1
ATOM 1477 C C . ALA A 1 180 ? -13.578 -19.953 -3.248 1 95.44 180 ALA A C 1
ATOM 1479 O O . ALA A 1 180 ? -13.273 -20.828 -2.422 1 95.44 180 ALA A O 1
ATOM 1480 N N . ILE A 1 181 ? -14.359 -18.984 -2.959 1 94.38 181 ILE A N 1
ATOM 1481 C CA . ILE A 1 181 ? -14.961 -18.812 -1.641 1 94.38 181 ILE A CA 1
ATOM 1482 C C . ILE A 1 181 ? -15.867 -20 -1.329 1 94.38 181 ILE A C 1
ATOM 1484 O O . ILE A 1 181 ? -15.805 -20.562 -0.237 1 94.38 181 ILE A O 1
ATOM 1488 N N . ALA A 1 182 ? -16.703 -20.312 -2.299 1 93.62 182 ALA A N 1
ATOM 1489 C CA . ALA A 1 182 ? -17.594 -21.438 -2.117 1 93.62 182 ALA A CA 1
ATOM 1490 C C . ALA A 1 182 ? -16.828 -22.719 -1.802 1 93.62 182 ALA A C 1
ATOM 1492 O O . ALA A 1 182 ? -17.188 -23.469 -0.891 1 93.62 182 ALA A O 1
ATOM 1493 N N . TRP A 1 183 ? -15.828 -22.969 -2.574 1 94.31 183 TRP A N 1
ATOM 1494 C CA . TRP A 1 183 ? -1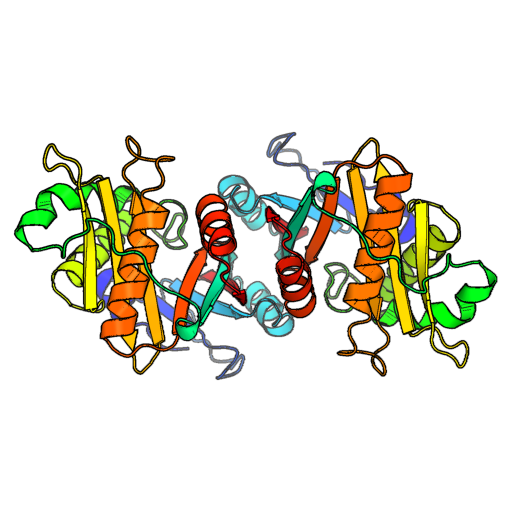5.008 -24.141 -2.35 1 94.31 183 TRP A CA 1
ATOM 1495 C C . TRP A 1 183 ? -14.367 -24.109 -0.966 1 94.31 183 TRP A C 1
ATOM 1497 O O . TRP A 1 183 ? -14.352 -25.109 -0.255 1 94.31 183 TRP A O 1
ATOM 1507 N N . ALA A 1 184 ? -13.805 -22.984 -0.59 1 95.75 184 ALA A N 1
ATOM 1508 C CA . ALA A 1 184 ? -13.156 -22.828 0.707 1 95.75 184 ALA A CA 1
ATOM 1509 C C . ALA A 1 184 ? -14.125 -23.125 1.849 1 95.75 184 ALA A C 1
ATOM 1511 O O . ALA A 1 184 ? -13.758 -23.781 2.822 1 95.75 184 ALA A O 1
ATOM 1512 N N . LYS A 1 185 ? -15.289 -22.672 1.702 1 94.12 185 LYS A N 1
ATOM 1513 C CA . LYS A 1 185 ? -16.297 -22.922 2.723 1 94.12 185 LYS A CA 1
ATOM 1514 C C . LYS A 1 185 ? -16.609 -24.406 2.855 1 94.12 185 LYS A C 1
ATOM 1516 O O . LYS A 1 185 ? -16.797 -24.922 3.965 1 94.12 185 LYS A O 1
ATOM 1521 N N . ARG A 1 186 ? -16.672 -25.062 1.756 1 93.06 186 ARG A N 1
ATOM 1522 C CA . ARG A 1 186 ? -16.922 -26.5 1.764 1 93.06 186 ARG A CA 1
ATOM 1523 C C . ARG A 1 186 ? -15.781 -27.234 2.469 1 93.06 186 ARG A C 1
ATOM 1525 O O . ARG A 1 186 ? -15.992 -28.312 3.039 1 93.06 186 ARG A O 1
ATOM 1532 N N . GLN A 1 187 ? -14.602 -26.641 2.414 1 94.81 187 GLN A N 1
ATOM 1533 C CA . GLN A 1 187 ? -13.453 -27.203 3.113 1 94.81 187 GLN A CA 1
ATOM 1534 C C . GLN A 1 187 ? -13.414 -26.75 4.57 1 94.81 187 GLN A C 1
ATOM 1536 O O . GLN A 1 187 ? -12.406 -26.922 5.254 1 94.81 187 GLN A O 1
ATOM 1541 N N . GLN A 1 188 ? -14.43 -26.047 5.012 1 94.81 188 GLN A N 1
ATOM 1542 C CA . GLN A 1 188 ? -14.617 -25.625 6.395 1 94.81 188 GLN A CA 1
ATOM 1543 C C . GLN A 1 188 ? -13.703 -24.453 6.73 1 94.81 188 GLN A C 1
ATOM 1545 O O . GLN A 1 188 ? -13.383 -24.219 7.898 1 94.81 188 GLN A O 1
ATOM 1550 N N . ALA A 1 189 ? -13.266 -23.781 5.711 1 97.06 189 ALA A N 1
ATOM 1551 C CA . ALA A 1 189 ? -12.539 -22.547 5.969 1 97.06 189 ALA A CA 1
ATOM 1552 C C . ALA A 1 189 ? -13.469 -21.469 6.5 1 97.06 189 ALA A C 1
ATOM 1554 O O . ALA A 1 189 ? -14.617 -21.359 6.066 1 97.06 189 ALA A O 1
ATOM 1555 N N . THR A 1 190 ? -12.938 -20.656 7.441 1 97.12 190 THR A N 1
ATOM 1556 C CA . THR A 1 190 ? -13.727 -19.562 8.008 1 97.12 190 THR A CA 1
ATOM 1557 C C . THR A 1 190 ? -13.25 -18.219 7.469 1 97.12 190 THR A C 1
ATOM 1559 O O . THR A 1 190 ? -13.969 -17.219 7.562 1 97.12 190 THR A O 1
ATOM 1562 N N . LYS A 1 191 ? -12.047 -18.156 6.957 1 97.44 191 LYS A N 1
ATOM 1563 C CA . LYS A 1 191 ? -11.469 -16.938 6.402 1 97.44 191 LYS A CA 1
ATOM 1564 C C . LYS A 1 191 ? -10.727 -17.234 5.102 1 97.44 191 LYS A C 1
ATOM 1566 O O . LYS A 1 191 ? -10.305 -18.375 4.855 1 97.44 191 LYS A O 1
ATOM 1571 N N . MET A 1 192 ? -10.625 -16.281 4.273 1 97.62 192 MET A N 1
ATOM 1572 C CA . MET A 1 192 ? -9.805 -16.312 3.062 1 97.62 192 MET A CA 1
ATOM 1573 C C . MET A 1 192 ? -8.852 -15.125 3.016 1 97.62 192 MET A C 1
ATOM 1575 O O . MET A 1 192 ? -9.227 -14.008 3.367 1 97.62 192 MET A O 1
ATOM 1579 N N . VAL A 1 193 ? -7.66 -15.398 2.693 1 98.38 193 VAL A N 1
ATOM 1580 C CA . VAL A 1 193 ? -6.621 -14.383 2.629 1 98.38 193 VAL A CA 1
ATOM 1581 C C . VAL A 1 193 ? -6.055 -14.305 1.211 1 98.38 193 VAL A C 1
ATOM 1583 O O . VAL A 1 193 ? -5.781 -15.336 0.591 1 98.38 193 VAL A O 1
ATOM 1586 N N . ILE A 1 194 ? -5.93 -13.117 0.735 1 97.94 194 ILE A N 1
ATOM 1587 C CA . ILE A 1 194 ? -5.348 -12.867 -0.58 1 97.94 194 ILE A CA 1
ATOM 1588 C C . ILE A 1 194 ? -4.242 -11.82 -0.466 1 97.94 194 ILE A C 1
ATOM 1590 O O . ILE A 1 194 ? -4.461 -10.734 0.076 1 97.94 194 ILE A O 1
ATOM 1594 N N . THR A 1 195 ? -3.109 -12.125 -0.965 1 97.75 195 THR A N 1
ATOM 1595 C CA . THR A 1 195 ? -1.979 -11.203 -1.009 1 97.75 195 THR A CA 1
ATOM 1596 C C . THR A 1 195 ? -1.687 -10.773 -2.443 1 97.75 195 THR A C 1
ATOM 1598 O O . THR A 1 195 ? -1.704 -11.602 -3.359 1 97.75 195 THR A O 1
ATOM 1601 N N . THR A 1 196 ? -1.491 -9.523 -2.68 1 97.44 196 THR A N 1
ATOM 1602 C CA . THR A 1 196 ? -1.109 -9.031 -4 1 97.44 196 THR A CA 1
ATOM 1603 C C . THR A 1 196 ? -0.086 -7.906 -3.885 1 97.44 196 THR A C 1
ATOM 1605 O O . THR A 1 196 ? 0.094 -7.332 -2.809 1 97.44 196 THR A O 1
ATOM 1608 N N . GLN A 1 197 ? 0.611 -7.68 -4.953 1 97.19 197 GLN A N 1
ATOM 1609 C CA . GLN A 1 197 ? 1.574 -6.586 -5.012 1 97.19 197 GLN A CA 1
ATOM 1610 C C . GLN A 1 197 ? 0.872 -5.23 -5.004 1 97.19 197 GLN A C 1
ATOM 1612 O O . GLN A 1 197 ? -0.214 -5.086 -5.57 1 97.19 197 GLN A O 1
ATOM 1617 N N . LEU A 1 198 ? 1.54 -4.277 -4.418 1 97.25 198 LEU A N 1
ATOM 1618 C CA . LEU A 1 198 ? 0.962 -2.939 -4.355 1 97.25 198 LEU A CA 1
ATOM 1619 C C . LEU A 1 198 ? 0.8 -2.352 -5.754 1 97.25 198 LEU A C 1
ATOM 1621 O O . LEU A 1 198 ? -0.088 -1.529 -5.988 1 97.25 198 LEU A O 1
ATOM 1625 N N . SER A 1 199 ? 1.566 -2.762 -6.695 1 96.25 199 SER A N 1
ATOM 1626 C CA . SER A 1 199 ? 1.518 -2.254 -8.062 1 96.25 199 SER A CA 1
ATOM 1627 C C . SER A 1 199 ? 0.324 -2.824 -8.82 1 96.25 199 SER A C 1
ATOM 1629 O O . SER A 1 199 ? -0.012 -2.35 -9.906 1 96.25 199 SER A O 1
ATOM 1631 N N . ASN A 1 200 ? -0.293 -3.822 -8.281 1 95.44 200 ASN A N 1
ATOM 1632 C CA . ASN A 1 200 ? -1.42 -4.473 -8.938 1 95.44 200 ASN A CA 1
ATOM 1633 C C . ASN A 1 200 ? -2.742 -3.803 -8.586 1 95.44 200 ASN A C 1
ATOM 1635 O O . ASN A 1 200 ? -3.596 -4.41 -7.934 1 95.44 200 ASN A O 1
ATOM 1639 N N . LEU A 1 201 ? -2.957 -2.637 -9.062 1 95.25 201 LEU A N 1
ATOM 1640 C CA . LEU A 1 201 ? -4.109 -1.823 -8.695 1 95.25 201 LEU A CA 1
ATOM 1641 C C . LEU A 1 201 ? -5.41 -2.496 -9.125 1 95.25 201 LEU A C 1
ATOM 1643 O O . LEU A 1 201 ? -6.426 -2.385 -8.438 1 95.25 201 LEU A O 1
ATOM 1647 N N . ALA A 1 202 ? -5.387 -3.15 -10.289 1 93.44 202 ALA A N 1
ATOM 1648 C CA . ALA A 1 202 ? -6.582 -3.84 -10.766 1 93.44 202 ALA A CA 1
ATOM 1649 C C . ALA A 1 202 ? -7.035 -4.902 -9.766 1 93.44 202 ALA A C 1
ATOM 1651 O O . ALA A 1 202 ? -8.227 -5 -9.453 1 93.44 202 ALA A O 1
ATOM 1652 N N . ALA A 1 203 ? -6.102 -5.676 -9.312 1 95.56 203 ALA A N 1
ATOM 1653 C CA . ALA A 1 203 ? -6.418 -6.703 -8.32 1 95.56 203 ALA A CA 1
ATOM 1654 C C . ALA A 1 203 ? -6.895 -6.074 -7.012 1 95.56 203 ALA A C 1
ATOM 1656 O O . ALA A 1 203 ? -7.875 -6.531 -6.422 1 95.56 203 ALA A O 1
ATOM 1657 N N . ILE A 1 204 ? -6.203 -5.047 -6.594 1 96.69 204 ILE A N 1
ATOM 1658 C CA . ILE A 1 204 ? -6.547 -4.359 -5.355 1 96.69 204 ILE A CA 1
ATOM 1659 C C . ILE A 1 204 ? -8 -3.885 -5.414 1 96.69 204 ILE A C 1
ATOM 1661 O O . ILE A 1 204 ? -8.773 -4.117 -4.48 1 96.69 204 ILE A O 1
ATOM 1665 N N . ARG A 1 205 ? -8.383 -3.283 -6.438 1 94.12 205 ARG A N 1
ATOM 1666 C CA . ARG A 1 205 ? -9.734 -2.762 -6.602 1 94.12 205 ARG A CA 1
ATOM 1667 C C . ARG A 1 205 ? -10.758 -3.893 -6.605 1 94.12 205 ARG A C 1
ATOM 1669 O O . ARG A 1 205 ? -11.852 -3.744 -6.059 1 94.12 205 ARG A O 1
ATOM 1676 N N . LEU A 1 206 ? -10.391 -4.953 -7.23 1 94.25 206 LEU A N 1
ATOM 1677 C CA . LEU A 1 206 ? -11.266 -6.121 -7.246 1 94.25 206 LEU A CA 1
ATOM 1678 C C . LEU A 1 206 ? -11.492 -6.648 -5.832 1 94.25 206 LEU A C 1
ATOM 1680 O O . LEU A 1 206 ? -12.633 -6.91 -5.438 1 94.25 206 LEU A O 1
ATOM 1684 N N . TYR A 1 207 ? -10.414 -6.824 -5.086 1 96.44 207 TYR A N 1
ATOM 1685 C CA . TYR A 1 207 ? -10.508 -7.391 -3.744 1 96.44 207 TYR A CA 1
ATOM 1686 C C . TYR A 1 207 ? -11.266 -6.453 -2.809 1 96.44 207 TYR A C 1
ATOM 1688 O O . TYR A 1 207 ? -12.016 -6.902 -1.941 1 96.44 207 TYR A O 1
ATOM 1696 N N . GLN A 1 208 ? -11.055 -5.219 -3.051 1 94.38 208 GLN A N 1
ATOM 1697 C CA . GLN A 1 208 ? -11.805 -4.234 -2.281 1 94.38 208 GLN A CA 1
ATOM 1698 C C . GLN A 1 208 ? -13.297 -4.297 -2.613 1 94.38 208 GLN A C 1
ATOM 1700 O O . GLN A 1 208 ? -14.141 -4.211 -1.721 1 94.38 208 GLN A O 1
ATOM 1705 N N . ARG A 1 209 ? -13.602 -4.41 -3.852 1 90.25 209 ARG A N 1
ATOM 1706 C CA . ARG A 1 209 ? -14.992 -4.461 -4.305 1 90.25 209 ARG A CA 1
ATOM 1707 C C . ARG A 1 209 ? -15.734 -5.625 -3.662 1 90.25 209 ARG A C 1
ATOM 1709 O O . ARG A 1 209 ? -16.938 -5.535 -3.406 1 90.25 209 ARG A O 1
ATOM 1716 N N . LEU A 1 210 ? -15 -6.602 -3.352 1 89.88 210 LEU A N 1
ATOM 1717 C CA . LEU A 1 210 ? -15.594 -7.773 -2.717 1 89.88 210 LEU A CA 1
ATOM 1718 C C . LEU A 1 210 ? -15.547 -7.648 -1.197 1 89.88 210 LEU A C 1
ATOM 1720 O O . LEU A 1 210 ? -15.656 -8.648 -0.485 1 89.88 210 LEU A O 1
ATOM 1724 N N . ASN A 1 211 ? -15.242 -6.496 -0.741 1 90.69 211 ASN A N 1
ATOM 1725 C CA . ASN A 1 211 ? -15.281 -6.129 0.671 1 90.69 211 ASN A CA 1
ATOM 1726 C C . ASN A 1 211 ? -14.18 -6.836 1.46 1 90.69 211 ASN A C 1
ATOM 1728 O O . ASN A 1 211 ? -14.391 -7.227 2.609 1 90.69 211 ASN A O 1
ATOM 1732 N N . GLY A 1 212 ? -13.125 -7.062 0.742 1 95.06 212 GLY A N 1
ATOM 1733 C CA . GLY A 1 212 ? -11.953 -7.531 1.461 1 95.06 212 GLY A CA 1
ATOM 1734 C C . GLY A 1 212 ? -11.383 -6.504 2.422 1 95.06 212 GLY A C 1
ATOM 1735 O O . GLY A 1 212 ? -11.25 -5.328 2.072 1 95.06 212 GLY A O 1
ATOM 1736 N N . LYS A 1 213 ? -11.109 -6.949 3.617 1 95.56 213 LYS A N 1
ATOM 1737 C CA . LYS A 1 213 ? -10.484 -6.07 4.602 1 95.56 213 LYS A CA 1
ATOM 1738 C C . LYS A 1 213 ? -8.969 -6.125 4.496 1 95.56 213 LYS A C 1
ATOM 1740 O O . LYS A 1 213 ? -8.375 -7.207 4.477 1 95.56 213 LYS A O 1
ATOM 1745 N N . ILE A 1 214 ? -8.367 -4.988 4.445 1 97.5 214 ILE A N 1
ATOM 1746 C CA . ILE A 1 214 ? -6.914 -4.949 4.438 1 97.5 214 ILE A CA 1
ATOM 1747 C C . ILE A 1 214 ? -6.379 -5.305 5.82 1 97.5 214 ILE A C 1
ATOM 1749 O O . ILE A 1 214 ? -6.668 -4.617 6.805 1 97.5 214 ILE A O 1
ATOM 1753 N N . SER A 1 215 ? -5.598 -6.375 5.875 1 97.31 215 SER A N 1
ATOM 1754 C CA . SER A 1 215 ? -5.176 -6.883 7.176 1 97.31 215 SER A CA 1
ATOM 1755 C C . SER A 1 215 ? -3.686 -6.645 7.402 1 97.31 215 SER A C 1
ATOM 1757 O O . SER A 1 215 ? -3.195 -6.766 8.523 1 97.31 215 SER A O 1
ATOM 1759 N N . GLY A 1 216 ? -2.973 -6.352 6.336 1 97.81 216 GLY A N 1
ATOM 1760 C CA . GLY A 1 216 ? -1.544 -6.125 6.473 1 97.81 216 GLY A CA 1
ATOM 1761 C C . GLY A 1 216 ? -0.907 -5.543 5.227 1 97.81 216 GLY A C 1
ATOM 1762 O O . GLY A 1 216 ? -1.43 -5.707 4.121 1 97.81 216 GLY A O 1
ATOM 1763 N N . THR A 1 217 ? 0.155 -4.844 5.445 1 98.31 217 THR A N 1
ATOM 1764 C CA . THR A 1 217 ? 0.989 -4.285 4.391 1 98.31 217 THR A CA 1
ATOM 1765 C C . THR A 1 217 ? 2.465 -4.562 4.66 1 98.31 217 THR A C 1
ATOM 1767 O O . THR A 1 217 ? 2.91 -4.523 5.809 1 98.31 217 THR A O 1
ATOM 1770 N N . TYR A 1 218 ? 3.162 -4.875 3.617 1 98.44 218 TYR A N 1
ATOM 1771 C CA . TYR A 1 218 ? 4.543 -5.32 3.768 1 98.44 218 TYR A CA 1
ATOM 1772 C C . TYR A 1 218 ? 5.418 -4.773 2.643 1 98.44 218 TYR A C 1
ATOM 1774 O O . TYR A 1 218 ? 4.906 -4.293 1.63 1 98.44 218 TYR A O 1
ATOM 1782 N N . TYR A 1 219 ? 6.723 -4.848 2.889 1 98.56 219 TYR A N 1
ATOM 1783 C CA . TYR A 1 219 ? 7.727 -4.516 1.886 1 98.56 219 TYR A CA 1
ATOM 1784 C C . TYR A 1 219 ? 8.711 -5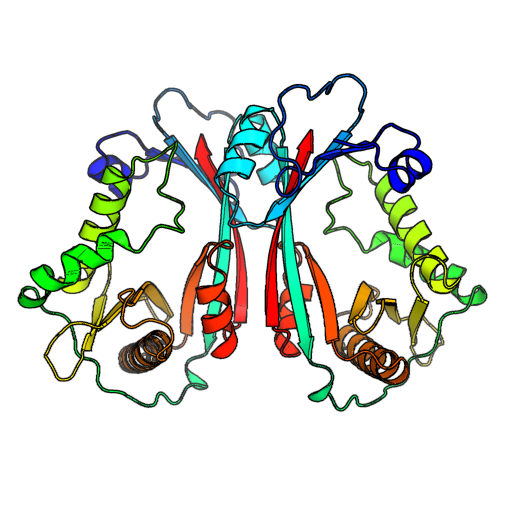.664 1.698 1 98.56 219 TYR A C 1
ATOM 1786 O O . TYR A 1 219 ? 9.133 -6.297 2.672 1 98.56 219 TYR A O 1
ATOM 1794 N N . TRP A 1 220 ? 9.062 -5.906 0.467 1 98.25 220 TRP A N 1
ATOM 1795 C CA . TRP A 1 220 ? 10.094 -6.879 0.13 1 98.25 220 TRP A CA 1
ATOM 1796 C C . TRP A 1 220 ? 11.422 -6.184 -0.178 1 98.25 220 TRP A C 1
ATOM 1798 O O . TRP A 1 220 ? 11.445 -5.176 -0.889 1 98.25 220 TRP A O 1
ATOM 1808 N N . PHE A 1 221 ? 12.469 -6.727 0.375 1 97.88 221 PHE A N 1
ATOM 1809 C CA . PHE A 1 221 ? 13.828 -6.273 0.106 1 97.88 221 PHE A CA 1
ATOM 1810 C C . PHE A 1 221 ? 14.711 -7.438 -0.323 1 97.88 221 PHE A C 1
ATOM 1812 O O . PHE A 1 221 ? 14.609 -8.539 0.226 1 97.88 221 PHE A O 1
ATOM 1819 N N . TYR A 1 222 ? 15.531 -7.133 -1.319 1 97 222 TYR A N 1
ATOM 1820 C CA . TYR A 1 222 ? 16.484 -8.133 -1.798 1 97 222 TYR A CA 1
ATOM 1821 C C . TYR A 1 222 ? 17.922 -7.621 -1.684 1 97 222 TYR A C 1
ATOM 1823 O O . TYR A 1 222 ? 18.156 -6.418 -1.78 1 97 222 TYR A O 1
ATOM 1831 N N . ARG A 1 223 ? 18.859 -8.531 -1.456 1 93.81 223 ARG A N 1
ATOM 1832 C CA . ARG A 1 223 ? 20.297 -8.281 -1.521 1 93.81 223 ARG A CA 1
ATOM 1833 C C . ARG A 1 223 ? 21.016 -9.414 -2.246 1 93.81 223 ARG A C 1
ATOM 1835 O O . ARG A 1 223 ? 20.781 -10.594 -1.959 1 93.81 223 ARG A O 1
ATOM 1842 N N . MET B 1 1 ? 14.57 17.922 -12.258 1 87.88 1 MET B N 1
ATOM 1843 C CA . MET B 1 1 ? 14.789 18.219 -10.844 1 87.88 1 MET B CA 1
ATOM 1844 C C . MET B 1 1 ? 14.672 19.719 -10.578 1 87.88 1 MET B C 1
ATOM 1846 O O . MET B 1 1 ? 15.188 20.531 -11.352 1 87.88 1 MET B O 1
ATOM 1850 N N . TYR B 1 2 ? 13.883 20.109 -9.453 1 86.62 2 TYR B N 1
ATOM 1851 C CA . TYR B 1 2 ? 13.703 21.516 -9.117 1 86.62 2 TYR B CA 1
ATOM 1852 C C . TYR B 1 2 ? 13.617 21.703 -7.609 1 86.62 2 TYR B C 1
ATOM 1854 O O . TYR B 1 2 ? 13.234 20.797 -6.879 1 86.62 2 TYR B O 1
ATOM 1862 N N . LYS B 1 3 ? 14.078 22.859 -7.211 1 91.38 3 LYS B N 1
ATOM 1863 C CA . LYS B 1 3 ? 14.023 23.203 -5.789 1 91.38 3 LYS B CA 1
ATOM 1864 C C . LYS B 1 3 ? 12.578 23.25 -5.297 1 91.38 3 LYS B C 1
ATOM 1866 O O . LYS B 1 3 ? 11.719 23.875 -5.93 1 91.38 3 LYS B O 1
ATOM 1871 N N . HIS B 1 4 ? 12.336 22.469 -4.242 1 94.06 4 HIS B N 1
ATOM 1872 C CA . HIS B 1 4 ? 11.055 22.594 -3.557 1 94.06 4 HIS B CA 1
ATOM 1873 C C . HIS B 1 4 ? 11.031 23.828 -2.66 1 94.06 4 HIS B C 1
ATOM 1875 O O . HIS B 1 4 ? 11.445 23.766 -1.501 1 94.06 4 HIS B O 1
ATOM 1881 N N . LEU B 1 5 ? 10.398 24.891 -3.074 1 93.12 5 LEU B N 1
ATOM 1882 C CA . LEU B 1 5 ? 10.57 26.203 -2.461 1 93.12 5 LEU B CA 1
ATOM 1883 C C . LEU B 1 5 ? 9.984 26.219 -1.053 1 93.12 5 LEU B C 1
ATOM 1885 O O . LEU B 1 5 ? 10.648 26.656 -0.106 1 93.12 5 LEU B O 1
ATOM 1889 N N . TRP B 1 6 ? 8.82 25.766 -0.849 1 93.25 6 TRP B N 1
ATOM 1890 C CA . TRP B 1 6 ? 8.164 25.859 0.452 1 93.25 6 TRP B CA 1
ATOM 1891 C C . TRP B 1 6 ? 8.914 25.047 1.497 1 93.25 6 TRP B C 1
ATOM 1893 O O . TRP B 1 6 ? 9.242 25.547 2.57 1 93.25 6 TRP B O 1
ATOM 1903 N N . LEU B 1 7 ? 9.227 23.812 1.188 1 95.19 7 LEU B N 1
ATOM 1904 C CA . LEU B 1 7 ? 9.906 22.938 2.143 1 95.19 7 LEU B CA 1
ATOM 1905 C C . LEU B 1 7 ? 11.312 23.453 2.43 1 95.19 7 LEU B C 1
ATOM 1907 O O . LEU B 1 7 ? 11.773 23.391 3.572 1 95.19 7 LEU B O 1
ATOM 1911 N N . SER B 1 8 ? 12.031 23.922 1.346 1 95.88 8 SER B N 1
ATOM 1912 C CA . SER B 1 8 ? 13.383 24.438 1.515 1 95.88 8 SER B CA 1
ATOM 1913 C C . SER B 1 8 ? 13.406 25.625 2.473 1 95.88 8 SER B C 1
ATOM 1915 O O . SER B 1 8 ? 14.242 25.703 3.371 1 95.88 8 SER B O 1
ATOM 1917 N N . ASN B 1 9 ? 12.453 26.5 2.26 1 95.81 9 ASN B N 1
ATOM 1918 C CA . ASN B 1 9 ? 12.367 27.672 3.119 1 95.81 9 ASN B CA 1
ATOM 1919 C C . ASN B 1 9 ? 11.977 27.297 4.543 1 95.81 9 ASN B C 1
ATOM 1921 O O . ASN B 1 9 ? 12.539 27.812 5.508 1 95.81 9 ASN B O 1
ATOM 1925 N N . PHE B 1 10 ? 11.07 26.438 4.699 1 96.38 10 PHE B N 1
ATOM 1926 C CA . PHE B 1 10 ? 10.555 26.062 6.008 1 96.38 10 PHE B CA 1
ATOM 1927 C C . PHE B 1 10 ? 11.633 25.391 6.844 1 96.38 10 PHE B C 1
ATOM 1929 O O . PHE B 1 10 ? 11.789 25.703 8.023 1 96.38 10 PHE B O 1
ATOM 1936 N N . PHE B 1 11 ? 12.383 24.406 6.219 1 96.62 11 PHE B N 1
ATOM 1937 C CA . PHE B 1 11 ? 13.359 23.625 6.961 1 96.62 11 PHE B CA 1
ATOM 1938 C C . PHE B 1 11 ? 14.727 24.297 6.941 1 96.62 11 PHE B C 1
ATOM 1940 O O . PHE B 1 11 ? 15.648 23.875 7.641 1 96.62 11 PHE B O 1
ATOM 1947 N N . GLY B 1 12 ? 14.93 25.312 6.102 1 95.12 12 GLY B N 1
ATOM 1948 C CA . GLY B 1 12 ? 16.172 26.062 6.047 1 95.12 12 GLY B CA 1
ATOM 1949 C C . GLY B 1 12 ? 17.297 25.297 5.383 1 95.12 12 GLY B C 1
ATOM 1950 O O . GLY B 1 12 ? 18.453 25.359 5.828 1 95.12 12 GLY B O 1
ATOM 1951 N N . ARG B 1 13 ? 16.984 24.484 4.473 1 94.56 13 ARG B N 1
ATOM 1952 C CA . ARG B 1 13 ? 17.969 23.766 3.682 1 94.56 13 ARG B CA 1
ATOM 1953 C C . ARG B 1 13 ? 17.438 23.453 2.287 1 94.56 13 ARG B C 1
ATOM 1955 O O . ARG B 1 13 ? 16.219 23.469 2.066 1 94.56 13 ARG B O 1
ATOM 1962 N N . ASN B 1 14 ? 18.297 23.172 1.37 1 94.56 14 ASN B N 1
ATOM 1963 C CA . ASN B 1 14 ? 17.906 22.953 -0.019 1 94.56 14 ASN B CA 1
ATOM 1964 C C . ASN B 1 14 ? 17.312 21.562 -0.221 1 94.56 14 ASN B C 1
ATOM 1966 O O . ASN B 1 14 ? 18.031 20.562 -0.15 1 94.56 14 ASN B O 1
ATOM 1970 N N . ILE B 1 15 ? 16.031 21.5 -0.476 1 96 15 ILE B N 1
ATOM 1971 C CA . ILE B 1 15 ? 15.305 20.266 -0.764 1 96 15 ILE B CA 1
ATOM 1972 C C . ILE B 1 15 ? 14.789 20.297 -2.201 1 96 15 ILE B C 1
ATOM 1974 O O . ILE B 1 15 ? 14.227 21.312 -2.646 1 96 15 ILE B O 1
ATOM 1978 N N . ALA B 1 16 ? 14.984 19.234 -2.941 1 94.25 16 ALA B N 1
ATOM 1979 C CA . ALA B 1 16 ? 14.594 19.188 -4.348 1 94.25 16 ALA B CA 1
ATOM 1980 C C . ALA B 1 16 ? 13.57 18.094 -4.602 1 94.25 16 ALA B C 1
ATOM 1982 O O . ALA B 1 16 ? 13.547 17.078 -3.893 1 94.25 16 ALA B O 1
ATOM 1983 N N . ASP B 1 17 ? 12.727 18.328 -5.586 1 94.31 17 ASP B N 1
ATOM 1984 C CA . ASP B 1 17 ? 11.852 17.312 -6.156 1 94.31 17 ASP B CA 1
ATOM 1985 C C . ASP B 1 17 ? 12.43 16.75 -7.453 1 94.31 17 ASP B C 1
ATOM 1987 O O . ASP B 1 17 ? 12.914 17.516 -8.297 1 94.31 17 ASP B O 1
ATOM 1991 N N . LEU B 1 18 ? 12.508 15.508 -7.48 1 91.94 18 LEU B N 1
ATOM 1992 C CA . LEU B 1 18 ? 12.852 14.828 -8.727 1 91.94 18 LEU B CA 1
ATOM 1993 C C . LEU B 1 18 ? 11.602 14.258 -9.391 1 91.94 18 LEU B C 1
ATOM 1995 O O . LEU B 1 18 ? 10.961 13.352 -8.852 1 91.94 18 LEU B O 1
ATOM 1999 N N . ASP B 1 19 ? 11.219 14.758 -10.523 1 89.69 19 ASP B N 1
ATOM 2000 C CA . ASP B 1 19 ? 10.062 14.281 -11.281 1 89.69 19 ASP B CA 1
ATOM 2001 C C . ASP B 1 19 ? 10.5 13.391 -12.445 1 89.69 19 ASP B C 1
ATOM 2003 O O . ASP B 1 19 ? 10.688 13.867 -13.562 1 89.69 19 ASP B O 1
ATOM 2007 N N . LEU B 1 20 ? 10.531 12.164 -12.242 1 87 20 LEU B N 1
ATOM 2008 C CA . LEU B 1 20 ? 11.031 11.211 -13.234 1 87 20 LEU B CA 1
ATOM 2009 C C . LEU B 1 20 ? 9.938 10.844 -14.234 1 87 20 LEU B C 1
ATOM 2011 O O . LEU B 1 20 ? 10.227 10.492 -15.375 1 87 20 LEU B O 1
ATOM 2015 N N . ILE B 1 21 ? 8.766 10.852 -13.844 1 84.94 21 ILE B N 1
ATOM 2016 C CA . ILE B 1 21 ? 7.672 10.367 -14.68 1 84.94 21 ILE B CA 1
ATOM 2017 C C . ILE B 1 21 ? 7.363 11.398 -15.766 1 84.94 21 ILE B C 1
ATOM 2019 O O . ILE B 1 21 ? 7.246 11.047 -16.938 1 84.94 21 ILE B O 1
ATOM 2023 N N . SER B 1 22 ? 7.266 12.633 -15.398 1 77.69 22 SER B N 1
ATOM 2024 C CA . SER B 1 22 ? 6.914 13.672 -16.359 1 77.69 22 SER B CA 1
ATOM 2025 C C . SER B 1 22 ? 8.141 14.141 -17.141 1 77.69 22 SER B C 1
ATOM 2027 O O . SER B 1 22 ? 8.039 14.469 -18.328 1 77.69 22 SER B O 1
ATOM 2029 N N . LYS B 1 23 ? 9.367 14.172 -16.5 1 76.75 23 LYS B N 1
ATOM 2030 C CA . LYS B 1 23 ? 10.523 14.828 -17.094 1 76.75 23 LYS B CA 1
ATOM 2031 C C . LYS B 1 23 ? 11.578 13.812 -17.516 1 76.75 23 LYS B C 1
ATOM 2033 O O . LYS B 1 23 ? 12.492 14.125 -18.281 1 76.75 23 LYS B O 1
ATOM 2038 N N . GLY B 1 24 ? 11.312 12.586 -17.234 1 70.88 24 GLY B N 1
ATOM 2039 C CA . GLY B 1 24 ? 12.281 11.547 -17.547 1 70.88 24 GLY B CA 1
ATOM 2040 C C . GLY B 1 24 ? 13.523 11.609 -16.688 1 70.88 24 GLY B C 1
ATOM 2041 O O . GLY B 1 24 ? 13.625 12.453 -15.797 1 70.88 24 GLY B O 1
ATOM 2042 N N . SER B 1 25 ? 14.391 10.594 -16.609 1 63.09 25 SER B N 1
ATOM 2043 C CA . SER B 1 25 ? 15.625 10.469 -15.844 1 63.09 25 SER B CA 1
ATOM 2044 C C . SER B 1 25 ? 16.719 11.359 -16.406 1 63.09 25 SER B C 1
ATOM 2046 O O . SER B 1 25 ? 17.266 11.078 -17.484 1 63.09 25 SER B O 1
ATOM 2048 N N . ASN B 1 26 ? 16.469 12.547 -16.719 1 57.56 26 ASN B N 1
ATOM 2049 C CA . ASN B 1 26 ? 17.547 13.281 -17.375 1 57.56 26 ASN B CA 1
ATOM 2050 C C . ASN B 1 26 ? 18.812 13.32 -16.516 1 57.56 26 ASN B C 1
ATOM 2052 O O . ASN B 1 26 ? 18.734 13.461 -15.297 1 57.56 26 ASN B O 1
ATOM 2056 N N . SER B 1 27 ? 19.938 12.914 -17.062 1 56.59 27 SER B N 1
ATOM 2057 C CA . SER B 1 27 ? 21.328 12.766 -16.656 1 56.59 27 SER B CA 1
ATOM 2058 C C . SER B 1 27 ? 21.797 13.945 -15.82 1 56.59 27 SER B C 1
ATOM 2060 O O . SER B 1 27 ? 22.75 13.828 -15.055 1 56.59 27 SER B O 1
ATOM 2062 N N . ASP B 1 28 ? 21.391 15.094 -16.062 1 56.31 28 ASP B N 1
ATOM 2063 C CA . ASP B 1 28 ? 22.234 16.125 -15.469 1 56.31 28 ASP B CA 1
ATOM 2064 C C . ASP B 1 28 ? 21.797 16.438 -14.039 1 56.31 28 ASP B C 1
ATOM 2066 O O . ASP B 1 28 ? 21.328 17.547 -13.758 1 56.31 28 ASP B O 1
ATOM 2070 N N . LEU B 1 29 ? 21.516 15.344 -13.406 1 60.47 29 LEU B N 1
ATOM 2071 C CA . LEU B 1 29 ? 21.203 15.586 -12 1 60.47 29 LEU B CA 1
ATOM 2072 C C . LEU B 1 29 ? 22.375 16.25 -11.289 1 60.47 29 LEU B C 1
ATOM 2074 O O . LEU B 1 29 ? 23.484 15.688 -11.25 1 60.47 29 LEU B O 1
ATOM 2078 N N . VAL B 1 30 ? 22.469 17.547 -11.266 1 62.88 30 VAL B N 1
ATOM 2079 C CA . VAL B 1 30 ? 23.469 18.141 -10.383 1 62.88 30 VAL B CA 1
ATOM 2080 C C . VAL B 1 30 ? 23.047 17.953 -8.922 1 62.88 30 VAL B C 1
ATOM 2082 O O . VAL B 1 30 ? 22.312 18.766 -8.367 1 62.88 30 VAL B O 1
ATOM 2085 N N . LEU B 1 31 ? 23.375 16.719 -8.234 1 63.75 31 LEU B N 1
ATOM 2086 C CA . LEU B 1 31 ? 22.953 16.25 -6.918 1 63.75 31 LEU B CA 1
ATOM 2087 C C . LEU B 1 31 ? 23.688 17.016 -5.816 1 63.75 31 LEU B C 1
ATOM 2089 O O . LEU B 1 31 ? 23.172 17.172 -4.707 1 63.75 31 LEU B O 1
ATOM 2093 N N . ALA B 1 32 ? 24.766 17.688 -6.094 1 69.31 32 ALA B N 1
ATOM 2094 C CA . ALA B 1 32 ? 25.688 18.141 -5.059 1 69.31 32 ALA B CA 1
ATOM 2095 C C . ALA B 1 32 ? 25.156 19.391 -4.363 1 69.31 32 ALA B C 1
ATOM 2097 O O . ALA B 1 32 ? 25.578 19.719 -3.242 1 69.31 32 ALA B O 1
ATOM 2098 N N . ASP B 1 33 ? 24.094 19.938 -4.711 1 85.5 33 ASP B N 1
ATOM 2099 C CA . ASP B 1 33 ? 23.672 21.203 -4.129 1 85.5 33 ASP B CA 1
ATOM 2100 C C . ASP B 1 33 ? 22.438 21.031 -3.242 1 85.5 33 ASP B C 1
ATOM 2102 O O . ASP B 1 33 ? 22.016 21.953 -2.555 1 85.5 33 ASP B O 1
ATOM 2106 N N . PHE B 1 34 ? 21.984 19.812 -3.125 1 91.44 34 PHE B N 1
ATOM 2107 C CA . PHE B 1 34 ? 20.766 19.609 -2.359 1 91.44 34 PHE B CA 1
ATOM 2108 C C . PHE B 1 34 ? 21.031 18.719 -1.145 1 91.44 34 PHE B C 1
ATOM 2110 O O . PHE B 1 34 ? 21.781 17.75 -1.229 1 91.44 34 PHE B O 1
ATOM 2117 N N . SER B 1 35 ? 20.547 19.219 -0.055 1 92.62 35 SER B N 1
ATOM 2118 C CA . SER B 1 35 ? 20.672 18.438 1.175 1 92.62 35 SER B CA 1
ATOM 2119 C C . SER B 1 35 ? 19.781 17.203 1.144 1 92.62 35 SER B C 1
ATOM 2121 O O . SER B 1 35 ? 20.031 16.234 1.853 1 92.62 35 SER B O 1
ATOM 2123 N N . LEU B 1 36 ? 18.688 17.297 0.424 1 95.56 36 LEU B N 1
ATOM 2124 C CA . LEU B 1 36 ? 17.734 16.203 0.279 1 95.56 36 LEU B CA 1
ATOM 2125 C C . LEU B 1 36 ? 17.047 16.266 -1.08 1 95.56 36 LEU B C 1
ATOM 2127 O O . LEU B 1 36 ? 16.625 17.328 -1.529 1 95.56 36 LEU B O 1
ATOM 2131 N N . ILE B 1 37 ? 17.016 15.188 -1.724 1 95.06 37 ILE B N 1
ATOM 2132 C CA . ILE B 1 37 ? 16.234 15.031 -2.953 1 95.06 37 ILE B CA 1
ATOM 2133 C C . ILE B 1 37 ? 15.141 14 -2.74 1 95.06 37 ILE B C 1
ATOM 2135 O O . ILE B 1 37 ? 15.406 12.875 -2.295 1 95.06 37 ILE B O 1
ATOM 2139 N N . GLN B 1 38 ? 13.93 14.422 -3.006 1 96.81 38 GLN B N 1
ATOM 2140 C CA . GLN B 1 38 ? 12.805 13.516 -2.826 1 96.81 38 GLN B CA 1
ATOM 2141 C C . GLN B 1 38 ? 12.133 13.211 -4.16 1 96.81 38 GLN B C 1
ATOM 2143 O O . GLN B 1 38 ? 12.133 14.039 -5.07 1 96.81 38 GLN B O 1
ATOM 2148 N N . THR B 1 39 ? 11.625 12.031 -4.277 1 96.25 39 THR B N 1
ATOM 2149 C CA . THR B 1 39 ? 10.805 11.672 -5.43 1 96.25 39 THR B CA 1
ATOM 2150 C C . THR B 1 39 ? 9.688 10.711 -5.02 1 96.25 39 THR B C 1
ATOM 2152 O O . THR B 1 39 ? 9.891 9.844 -4.168 1 96.25 39 THR B O 1
ATOM 2155 N N . LYS B 1 40 ? 8.562 10.961 -5.559 1 97.5 40 LYS B N 1
ATOM 2156 C CA . LYS B 1 40 ? 7.398 10.094 -5.434 1 97.5 40 LYS B CA 1
ATOM 2157 C C . LYS B 1 40 ? 7.129 9.344 -6.738 1 97.5 40 LYS B C 1
ATOM 2159 O O . LYS B 1 40 ? 6.922 9.969 -7.781 1 97.5 40 LYS B O 1
ATOM 2164 N N . LEU B 1 41 ? 7.082 8.047 -6.617 1 97.62 41 LEU B N 1
ATOM 2165 C CA . LEU B 1 41 ? 6.887 7.246 -7.82 1 97.62 41 LEU B CA 1
ATOM 2166 C C . LEU B 1 41 ? 5.668 6.34 -7.684 1 97.62 41 LEU B C 1
ATOM 2168 O O . LEU B 1 41 ? 5.441 5.754 -6.621 1 97.62 41 LEU B O 1
ATOM 2172 N N . PRO B 1 42 ? 4.871 6.262 -8.781 1 97.56 42 PRO B N 1
ATOM 2173 C CA . PRO B 1 42 ? 3.824 5.234 -8.75 1 97.56 42 PRO B CA 1
ATOM 2174 C C . PRO B 1 42 ? 4.383 3.83 -8.531 1 97.56 42 PRO B C 1
ATOM 2176 O O . PRO B 1 42 ? 5.48 3.52 -9 1 97.56 42 PRO B O 1
ATOM 2179 N N . SER B 1 43 ? 3.625 2.996 -7.871 1 97.19 43 SER B N 1
ATOM 2180 C CA . SER B 1 43 ? 4.109 1.67 -7.508 1 97.19 43 SER B CA 1
ATOM 2181 C C . SER B 1 43 ? 4.379 0.822 -8.75 1 97.19 43 SER B C 1
ATOM 2183 O O . SER B 1 43 ? 5.168 -0.124 -8.695 1 97.19 43 SER B O 1
ATOM 2185 N N . TRP B 1 44 ? 3.773 1.146 -9.852 1 94.5 44 TRP B N 1
ATOM 2186 C CA . TRP B 1 44 ? 3.932 0.348 -11.062 1 94.5 44 TRP B CA 1
ATOM 2187 C C . TRP B 1 44 ? 5.172 0.781 -11.844 1 94.5 44 TRP B C 1
ATOM 2189 O O . TRP B 1 44 ? 5.543 0.146 -12.836 1 94.5 44 TRP B O 1
ATOM 2199 N N . ALA B 1 45 ? 5.805 1.879 -11.453 1 94.5 45 ALA B N 1
ATOM 2200 C CA . ALA B 1 45 ? 6.918 2.459 -12.203 1 94.5 45 ALA B CA 1
ATOM 2201 C C . ALA B 1 45 ? 8.227 1.737 -11.891 1 94.5 45 ALA B C 1
ATOM 2203 O O . ALA B 1 45 ? 9.18 2.352 -11.406 1 94.5 45 ALA B O 1
ATOM 2204 N N . ILE B 1 46 ? 8.336 0.542 -12.258 1 93.31 46 ILE B N 1
ATOM 2205 C CA . ILE B 1 46 ? 9.414 -0.372 -11.883 1 93.31 46 ILE B CA 1
ATOM 2206 C C . ILE B 1 46 ? 10.742 0.145 -12.43 1 93.31 46 ILE B C 1
ATOM 2208 O O . ILE B 1 46 ? 11.766 0.075 -11.742 1 93.31 46 ILE B O 1
ATOM 2212 N N . THR B 1 47 ? 10.75 0.65 -13.664 1 92.62 47 THR B N 1
ATOM 2213 C CA . THR B 1 47 ? 11.969 1.146 -14.289 1 92.62 47 THR B CA 1
ATOM 2214 C C . THR B 1 47 ? 12.523 2.344 -13.523 1 92.62 47 THR B C 1
ATOM 2216 O O . THR B 1 47 ? 13.727 2.41 -13.25 1 92.62 47 THR B O 1
ATOM 2219 N N . GLU B 1 48 ? 11.703 3.295 -13.227 1 94.56 48 GLU B N 1
ATOM 2220 C CA . GLU B 1 48 ? 12.102 4.492 -12.492 1 94.56 48 GLU B CA 1
ATOM 2221 C C . GLU B 1 48 ? 12.547 4.145 -11.078 1 94.56 48 GLU B C 1
ATOM 2223 O O . GLU B 1 48 ? 13.492 4.742 -10.555 1 94.56 48 GLU B O 1
ATOM 2228 N N . ILE B 1 49 ? 11.844 3.182 -10.438 1 95.75 49 ILE B N 1
ATOM 2229 C CA . ILE B 1 49 ? 12.188 2.74 -9.094 1 95.75 49 ILE B CA 1
ATOM 2230 C C . ILE B 1 49 ? 13.578 2.113 -9.094 1 95.75 49 ILE B C 1
ATOM 2232 O O . ILE B 1 49 ? 14.398 2.406 -8.219 1 95.75 49 ILE B O 1
ATOM 2236 N N . ALA B 1 50 ? 13.844 1.302 -10.062 1 93.12 50 ALA B N 1
ATOM 2237 C CA . ALA B 1 50 ? 15.172 0.71 -10.203 1 93.12 50 ALA B CA 1
ATOM 2238 C C . ALA B 1 50 ? 16.234 1.787 -10.398 1 93.12 50 ALA B C 1
ATOM 2240 O O . ALA B 1 50 ? 17.312 1.723 -9.797 1 93.12 50 ALA B O 1
ATOM 2241 N N . TRP B 1 51 ? 15.953 2.773 -11.18 1 92.81 51 TRP B N 1
ATOM 2242 C CA . TRP B 1 51 ? 16.906 3.832 -11.508 1 92.81 51 TRP B CA 1
ATOM 2243 C C . TRP B 1 51 ? 17.281 4.629 -10.258 1 92.81 51 TRP B C 1
ATOM 2245 O O . TRP B 1 51 ? 18.453 4.879 -10.008 1 92.81 51 TRP B O 1
ATOM 2255 N N . VAL B 1 52 ? 16.328 5.008 -9.484 1 94.19 52 VAL B N 1
ATOM 2256 C CA . VAL B 1 52 ? 16.625 5.855 -8.328 1 94.19 52 VAL B CA 1
ATOM 2257 C C . VAL B 1 52 ? 17.469 5.078 -7.324 1 94.19 52 VAL B C 1
ATOM 2259 O O . VAL B 1 52 ? 18.328 5.656 -6.648 1 94.19 52 VAL B O 1
ATOM 2262 N N . GLN B 1 53 ? 17.188 3.848 -7.203 1 93.44 53 GLN B N 1
ATOM 2263 C CA . GLN B 1 53 ? 17.984 3.053 -6.27 1 93.44 53 GLN B CA 1
ATOM 2264 C C . GLN B 1 53 ? 19.422 2.92 -6.746 1 93.44 53 GLN B C 1
ATOM 2266 O O . GLN B 1 53 ? 20.359 2.895 -5.938 1 93.44 53 GLN B O 1
ATOM 2271 N N . GLN B 1 54 ? 19.594 2.869 -8.008 1 91.5 54 GLN B N 1
ATOM 2272 C CA . GLN B 1 54 ? 20.938 2.881 -8.578 1 91.5 54 GLN B CA 1
ATOM 2273 C C . GLN B 1 54 ? 21.641 4.211 -8.305 1 91.5 54 GLN B C 1
ATOM 2275 O O . GLN B 1 54 ? 22.875 4.281 -8.305 1 91.5 54 GLN B O 1
ATOM 2280 N N . GLN B 1 55 ? 20.828 5.258 -8.164 1 90.38 55 GLN B N 1
ATOM 2281 C CA . GLN B 1 55 ? 21.359 6.586 -7.867 1 90.38 55 GLN B CA 1
ATOM 2282 C C . GLN B 1 55 ? 21.484 6.801 -6.359 1 90.38 55 GLN B C 1
ATOM 2284 O O . GLN B 1 55 ? 21.578 7.941 -5.898 1 90.38 55 GLN B O 1
ATOM 2289 N N . ASP B 1 56 ? 21.328 5.762 -5.559 1 91.38 56 ASP B N 1
ATOM 2290 C CA . ASP B 1 56 ? 21.578 5.738 -4.125 1 91.38 56 ASP B CA 1
ATOM 2291 C C . ASP B 1 56 ? 20.438 6.383 -3.348 1 91.38 56 ASP B C 1
ATOM 2293 O O . ASP B 1 56 ? 20.641 6.914 -2.254 1 91.38 56 ASP B O 1
ATOM 2297 N N . PHE B 1 57 ? 19.328 6.465 -4 1 95 57 PHE B N 1
ATOM 2298 C CA . PHE B 1 57 ? 18.141 6.824 -3.227 1 95 57 PHE B CA 1
ATOM 2299 C C . PHE B 1 57 ? 17.766 5.703 -2.268 1 95 57 PHE B C 1
ATOM 2301 O O . PHE B 1 57 ? 17.938 4.523 -2.58 1 95 57 PHE B O 1
ATOM 2308 N N . GLN B 1 58 ? 17.219 6.074 -1.155 1 96.25 58 GLN B N 1
ATOM 2309 C CA . GLN B 1 58 ? 16.688 5.117 -0.186 1 96.25 58 GLN B CA 1
ATOM 2310 C C . GLN B 1 58 ? 15.164 5.117 -0.187 1 96.25 58 GLN B C 1
ATOM 2312 O O . GLN B 1 58 ? 14.539 6.172 -0.311 1 96.25 58 GLN B O 1
ATOM 2317 N N . PHE B 1 59 ? 14.664 3.965 -0.07 1 98.38 59 PHE B N 1
ATOM 2318 C CA . PHE B 1 59 ? 13.219 3.844 0.111 1 98.38 59 PHE B CA 1
ATOM 2319 C C . PHE B 1 59 ? 12.797 4.391 1.47 1 98.38 59 PHE B C 1
ATOM 2321 O O . PHE B 1 59 ? 13.43 4.094 2.488 1 98.38 59 PHE B O 1
ATOM 2328 N N . VAL B 1 60 ? 11.68 5.176 1.451 1 97.44 60 VAL B N 1
ATOM 2329 C CA . VAL B 1 60 ? 11.25 5.812 2.689 1 97.44 60 VAL B CA 1
ATOM 2330 C C . VAL B 1 60 ? 9.953 5.168 3.176 1 97.44 60 VAL B C 1
ATOM 2332 O O . VAL B 1 60 ? 9.883 4.66 4.297 1 97.44 60 VAL B O 1
ATOM 2335 N N . GLU B 1 61 ? 8.945 5.242 2.254 1 96.69 61 GLU B N 1
ATOM 2336 C CA . GLU B 1 61 ? 7.605 4.828 2.662 1 96.69 61 GLU B CA 1
ATOM 2337 C C . GLU B 1 61 ? 6.691 4.641 1.452 1 96.69 61 GLU B C 1
ATOM 2339 O O . GLU B 1 61 ? 6.91 5.246 0.403 1 96.69 61 GLU B O 1
ATOM 2344 N N . GLY B 1 62 ? 5.723 3.701 1.65 1 97.81 62 GLY B N 1
ATOM 2345 C CA . GLY B 1 62 ? 4.641 3.605 0.681 1 97.81 62 GLY B CA 1
ATOM 2346 C C . GLY B 1 62 ? 3.443 4.465 1.035 1 97.81 62 GLY B C 1
ATOM 2347 O O . GLY B 1 62 ? 3.217 4.77 2.209 1 97.81 62 GLY B O 1
ATOM 2348 N N . GLU B 1 63 ? 2.756 4.863 -0.002 1 97.81 63 GLU B N 1
ATOM 2349 C CA . GLU B 1 63 ? 1.534 5.652 0.137 1 97.81 63 GLU B CA 1
ATOM 2350 C C . GLU B 1 63 ? 0.372 5.004 -0.612 1 97.81 63 GLU B C 1
ATOM 2352 O O . GLU B 1 63 ? 0.568 4.391 -1.663 1 97.81 63 GLU B O 1
ATOM 2357 N N . ILE B 1 64 ? -0.785 5.129 -0.018 1 98.19 64 ILE B N 1
ATOM 2358 C CA . ILE B 1 64 ? -2.01 4.637 -0.641 1 98.19 64 ILE B CA 1
ATOM 2359 C C . ILE B 1 64 ? -3.057 5.75 -0.669 1 98.19 64 ILE B C 1
ATOM 2361 O O . ILE B 1 64 ? -3.197 6.5 0.296 1 98.19 64 ILE B O 1
ATOM 2365 N N . VAL B 1 65 ? -3.787 5.883 -1.754 1 98.56 65 VAL B N 1
ATOM 2366 C CA . VAL B 1 65 ? -4.742 6.965 -1.963 1 98.56 65 VAL B CA 1
ATOM 2367 C C . VAL B 1 65 ? -6.16 6.398 -2.02 1 98.56 65 VAL B C 1
ATOM 2369 O O . VAL B 1 65 ? -6.441 5.484 -2.799 1 98.56 65 VAL B O 1
ATOM 2372 N N . PHE B 1 66 ? -7.02 6.941 -1.227 1 98.19 66 PHE B N 1
ATOM 2373 C CA . PHE B 1 66 ? -8.445 6.625 -1.241 1 98.19 66 PHE B CA 1
ATOM 2374 C C . PHE B 1 66 ? -9.242 7.758 -1.876 1 98.19 66 PHE B C 1
ATOM 2376 O O . PHE B 1 66 ? -8.953 8.938 -1.644 1 98.19 66 PHE B O 1
ATOM 2383 N N . GLU B 1 67 ? -10.203 7.402 -2.627 1 97.56 67 GLU B N 1
ATOM 2384 C CA . GLU B 1 67 ? -11.102 8.359 -3.264 1 97.56 67 GLU B CA 1
ATOM 2385 C C . GLU B 1 67 ? -12.562 8.047 -2.941 1 97.56 67 GLU B C 1
ATOM 2387 O O . GLU B 1 67 ? -12.961 6.887 -2.914 1 97.56 67 GLU B O 1
ATOM 2392 N N . TYR B 1 68 ? -13.312 9.078 -2.713 1 96.44 68 TYR B N 1
ATOM 2393 C CA . TYR B 1 68 ? -14.742 8.977 -2.418 1 96.44 68 TYR B CA 1
ATOM 2394 C C . TYR B 1 68 ? -15.562 9.758 -3.436 1 96.44 68 TYR B C 1
ATOM 2396 O O . TYR B 1 68 ? -15.258 10.914 -3.732 1 96.44 68 TYR B O 1
ATOM 2404 N N . ASP B 1 69 ? -16.531 9.102 -4 1 95.81 69 ASP B N 1
ATOM 2405 C CA . ASP B 1 69 ? -17.578 9.805 -4.742 1 95.81 69 ASP B CA 1
ATOM 2406 C C . ASP B 1 69 ? -18.609 10.391 -3.793 1 95.81 69 ASP B C 1
ATOM 2408 O O . ASP B 1 69 ? -19.406 9.656 -3.195 1 95.81 69 ASP B O 1
ATOM 2412 N N . LEU B 1 70 ? -18.672 11.656 -3.719 1 95 70 LEU B N 1
ATOM 2413 C CA . LEU B 1 70 ? -19.469 12.312 -2.682 1 95 70 LEU B CA 1
ATOM 2414 C C . LEU B 1 70 ? -20.953 12.25 -3 1 95 70 LEU B C 1
ATOM 2416 O O . LEU B 1 70 ? -21.797 12.5 -2.131 1 95 70 LEU B O 1
ATOM 2420 N N . ALA B 1 71 ? -21.281 11.969 -4.215 1 90.31 71 ALA B N 1
ATOM 2421 C CA . ALA B 1 71 ? -22.688 11.828 -4.605 1 90.31 71 ALA B CA 1
ATOM 2422 C C . ALA B 1 71 ? -23.359 10.711 -3.818 1 90.31 71 ALA B C 1
ATOM 2424 O O . ALA B 1 71 ? -24.578 10.766 -3.572 1 90.31 71 ALA B O 1
ATOM 2425 N N . HIS B 1 72 ? -22.594 9.789 -3.324 1 84.06 72 HIS B N 1
ATOM 2426 C CA . HIS B 1 72 ? -23.141 8.602 -2.672 1 84.06 72 HIS B CA 1
ATOM 2427 C C . HIS B 1 72 ? -23.125 8.758 -1.154 1 84.06 72 HIS B C 1
ATOM 2429 O O . HIS B 1 72 ? -23.453 7.816 -0.428 1 84.06 72 HIS B O 1
ATOM 2435 N N . PHE B 1 73 ? -22.734 9.922 -0.777 1 83.5 73 PHE B N 1
ATOM 2436 C CA . PHE B 1 73 ? -22.641 10.125 0.665 1 83.5 73 PHE B CA 1
ATOM 2437 C C . PHE B 1 73 ? -23.719 11.07 1.151 1 83.5 73 PHE B C 1
ATOM 2439 O O . PHE B 1 73 ? -24.016 12.078 0.504 1 83.5 73 PHE B O 1
ATOM 2446 N N . SER B 1 74 ? -24.5 10.562 2.016 1 77.44 74 SER B N 1
ATOM 2447 C CA . SER B 1 74 ? -25.422 11.398 2.785 1 77.44 74 SER B CA 1
ATOM 2448 C C . SER B 1 74 ? -24.906 11.602 4.211 1 77.44 74 SER B C 1
ATOM 2450 O O . SER B 1 74 ? -25.281 10.859 5.117 1 77.44 74 SER B O 1
ATOM 2452 N N . PRO B 1 75 ? -24.109 12.609 4.242 1 67.19 75 PRO B N 1
ATOM 2453 C CA . PRO B 1 75 ? -23.438 12.703 5.539 1 67.19 75 PRO B CA 1
ATOM 2454 C C . PRO B 1 75 ? -24.375 13.086 6.672 1 67.19 75 PRO B C 1
ATOM 2456 O O . PRO B 1 75 ? -25.297 13.883 6.469 1 67.19 75 PRO B O 1
ATOM 2459 N N . GLU B 1 76 ? -24.281 12.211 7.656 1 68.5 76 GLU B N 1
ATOM 2460 C CA . GLU B 1 76 ? -24.938 12.602 8.898 1 68.5 76 GLU B CA 1
ATOM 2461 C C . GLU B 1 76 ? -24.094 13.617 9.672 1 68.5 76 GLU B C 1
ATOM 2463 O O . GLU B 1 76 ? -23.016 13.289 10.148 1 68.5 76 GLU B O 1
ATOM 2468 N N . LEU B 1 77 ? -24.5 14.789 9.68 1 71.38 77 LEU B N 1
ATOM 2469 C CA . LEU B 1 77 ? -23.719 15.82 10.359 1 71.38 77 LEU B CA 1
ATOM 2470 C C . LEU B 1 77 ? -23.766 15.617 11.875 1 71.38 77 LEU B C 1
ATOM 2472 O O . LEU B 1 77 ? -24.828 15.312 12.43 1 71.38 77 LEU B O 1
ATOM 2476 N N . THR B 1 78 ? -22.609 15.422 12.273 1 73.94 78 THR B N 1
ATOM 2477 C CA . THR B 1 78 ? -22.453 15.32 13.719 1 73.94 78 THR B CA 1
ATOM 2478 C C . THR B 1 78 ? -21.875 16.609 14.289 1 73.94 78 THR B C 1
ATOM 2480 O O . THR B 1 78 ? -21.609 17.562 13.555 1 73.94 78 THR B O 1
ATOM 2483 N N . ALA B 1 79 ? -21.781 16.562 15.617 1 79.94 79 ALA B N 1
ATOM 2484 C CA . ALA B 1 79 ? -21.344 17.766 16.328 1 79.94 79 ALA B CA 1
ATOM 2485 C C . ALA B 1 79 ? -19.859 18.031 16.109 1 79.94 79 ALA B C 1
ATOM 2487 O O . ALA B 1 79 ? -19 17.359 16.672 1 79.94 79 ALA B O 1
ATOM 2488 N N . CYS B 1 80 ? -19.469 18.766 15.094 1 91.56 80 CYS B N 1
ATOM 2489 C CA . CYS B 1 80 ? -18.141 19.312 14.891 1 91.56 80 CYS B CA 1
ATOM 2490 C C . CYS B 1 80 ? -18.203 20.812 14.656 1 91.56 80 CYS B C 1
ATOM 2492 O O . CYS B 1 80 ? -19.234 21.344 14.234 1 91.56 80 CYS B O 1
ATOM 2494 N N . ARG B 1 81 ? -17.188 21.469 15.031 1 94.56 81 ARG B N 1
ATOM 2495 C CA . ARG B 1 81 ? -17.141 22.906 14.781 1 94.56 81 ARG B CA 1
ATOM 2496 C C . ARG B 1 81 ? -15.836 23.297 14.086 1 94.56 81 ARG B C 1
ATOM 2498 O O . ARG B 1 81 ? -14.859 22.547 14.109 1 94.56 81 ARG B O 1
ATOM 2505 N N . VAL B 1 82 ? -15.852 24.484 13.508 1 96.12 82 VAL B N 1
ATOM 2506 C CA . VAL B 1 82 ? -14.672 25.016 12.836 1 96.12 82 VAL B CA 1
ATOM 2507 C C . VAL B 1 82 ? -13.68 25.531 13.875 1 96.12 82 VAL B C 1
ATOM 2509 O O . VAL B 1 82 ? -14.062 26.234 14.812 1 96.12 82 VAL B O 1
ATOM 2512 N N . ALA B 1 83 ? -12.477 25.188 13.688 1 97.81 83 ALA B N 1
ATOM 2513 C CA . ALA B 1 83 ? -11.422 25.672 14.586 1 97.81 83 ALA B CA 1
ATOM 2514 C C . ALA B 1 83 ? -11.172 27.156 14.406 1 97.81 83 ALA B C 1
ATOM 2516 O O . ALA B 1 83 ? -11.281 27.672 13.289 1 97.81 83 ALA B O 1
ATOM 2517 N N . THR B 1 84 ? -10.867 27.844 15.5 1 96.38 84 THR B N 1
ATOM 2518 C CA . THR B 1 84 ? -10.422 29.219 15.492 1 96.38 84 THR B CA 1
ATOM 2519 C C . THR B 1 84 ? -9.023 29.344 16.109 1 96.38 84 THR B C 1
ATOM 2521 O O . THR B 1 84 ? -8.492 28.375 16.656 1 96.38 84 THR B O 1
ATOM 2524 N N . GLU B 1 85 ? -8.414 30.531 15.961 1 96.62 85 GLU B N 1
ATOM 2525 C CA . GLU B 1 85 ? -7.07 30.734 16.5 1 96.62 85 GLU B CA 1
ATOM 2526 C C . GLU B 1 85 ? -7.043 30.516 18.016 1 96.62 85 GLU B C 1
ATOM 2528 O O . GLU B 1 85 ? -6 30.188 18.578 1 96.62 85 GLU B O 1
ATOM 2533 N N . GLN B 1 86 ? -8.195 30.688 18.656 1 96.94 86 GLN B N 1
ATOM 2534 C CA . GLN B 1 86 ? -8.281 30.469 20.094 1 96.94 86 GLN B CA 1
ATOM 2535 C C . GLN B 1 86 ? -8.07 29.016 20.453 1 96.94 86 GLN B C 1
ATOM 2537 O O . GLN B 1 86 ? -7.742 28.688 21.594 1 96.94 86 GLN B O 1
ATOM 2542 N N . ASP B 1 87 ? -8.273 28.109 19.484 1 97.69 87 ASP B N 1
ATOM 2543 C CA . ASP B 1 87 ? -8.172 26.672 19.734 1 97.69 87 ASP B CA 1
ATOM 2544 C C . ASP B 1 87 ? -6.727 26.188 19.609 1 97.69 87 ASP B C 1
ATOM 2546 O O . ASP B 1 87 ? -6.41 25.047 19.953 1 97.69 87 ASP B O 1
ATOM 2550 N N . LEU B 1 88 ? -5.801 27.047 19.172 1 97.56 88 LEU B N 1
ATOM 2551 C CA . LEU B 1 88 ? -4.441 26.641 18.828 1 97.56 88 LEU B CA 1
ATOM 2552 C C . LEU B 1 88 ? -3.717 26.094 20.062 1 97.56 88 LEU B C 1
ATOM 2554 O O . LEU B 1 88 ? -2.93 25.156 19.953 1 97.56 88 LEU B O 1
ATOM 2558 N N . VAL B 1 89 ? -4.043 26.656 21.188 1 97.06 89 VAL B N 1
ATOM 2559 C CA . VAL B 1 89 ? -3.383 26.219 22.422 1 97.06 89 VAL B CA 1
ATOM 2560 C C . VAL B 1 89 ? -3.695 24.734 22.672 1 97.06 89 VAL B C 1
ATOM 2562 O O . VAL B 1 89 ? -2.807 23.969 23.016 1 97.06 89 VAL B O 1
ATOM 2565 N N . GLN B 1 90 ? -4.914 24.328 22.484 1 97.5 90 GLN B N 1
ATOM 2566 C CA . GLN B 1 90 ? -5.328 22.953 22.703 1 97.5 90 GLN B CA 1
ATOM 2567 C C . GLN B 1 90 ? -4.883 22.047 21.547 1 97.5 90 GLN B C 1
ATOM 2569 O O . GLN B 1 90 ? -4.777 20.828 21.703 1 97.5 90 GLN B O 1
ATOM 2574 N N . LEU B 1 91 ? -4.578 22.625 20.422 1 98.06 91 LEU B N 1
ATOM 2575 C CA . LEU B 1 91 ? -4.258 21.844 19.234 1 98.06 91 LEU B CA 1
ATOM 2576 C C . LEU B 1 91 ? -2.762 21.562 19.141 1 98.06 91 LEU B C 1
ATOM 2578 O O . LEU B 1 91 ? -2.334 20.672 18.406 1 98.06 91 LEU B O 1
ATOM 2582 N N . GLU B 1 92 ? -2.016 22.297 19.875 1 97.19 92 GLU B N 1
ATOM 2583 C CA . GLU B 1 92 ? -0.562 22.188 19.781 1 97.19 92 GLU B CA 1
ATOM 2584 C C . GLU B 1 92 ? -0.092 20.766 20.031 1 97.19 92 GLU B C 1
ATOM 2586 O O . GLU B 1 92 ? 0.746 20.234 19.281 1 97.19 92 GLU B O 1
ATOM 2591 N N . PRO B 1 93 ? -0.667 20.031 21.047 1 96.38 93 PRO B N 1
ATOM 2592 C CA . PRO B 1 93 ? -0.193 18.672 21.312 1 96.38 93 PRO B CA 1
ATOM 2593 C C . PRO B 1 93 ? -0.502 17.703 20.172 1 96.38 93 PRO B C 1
ATOM 2595 O O . PRO B 1 93 ? 0.11 16.641 20.078 1 96.38 93 PRO B O 1
ATOM 2598 N N . PHE B 1 94 ? -1.428 18.016 19.312 1 97.12 94 PHE B N 1
ATOM 2599 C CA . PHE B 1 94 ? -1.793 17.141 18.203 1 97.12 94 PHE B CA 1
ATOM 2600 C C . PHE B 1 94 ? -0.651 17.031 17.203 1 97.12 94 PHE B C 1
ATOM 2602 O O . PHE B 1 94 ? -0.591 16.078 16.422 1 97.12 94 PHE B O 1
ATOM 2609 N N . SER B 1 95 ? 0.235 18 17.172 1 95.88 95 SER B N 1
ATOM 2610 C CA . SER B 1 95 ? 1.379 17.984 16.266 1 95.88 95 SER B CA 1
ATOM 2611 C C . SER B 1 95 ? 2.279 16.781 16.547 1 95.88 95 SER B C 1
A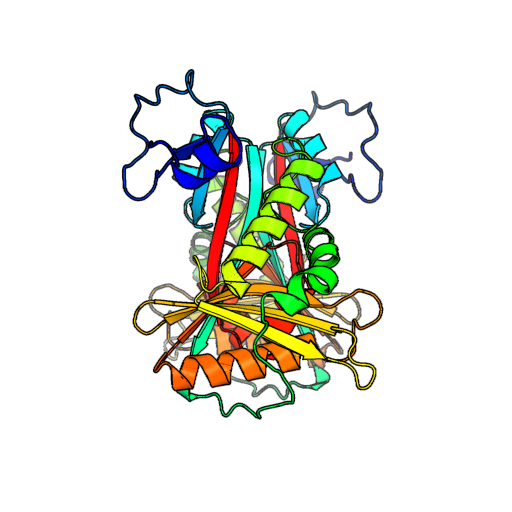TOM 2613 O O . SER B 1 95 ? 3.066 16.375 15.688 1 95.88 95 SER B O 1
ATOM 2615 N N . HIS B 1 96 ? 2.141 16.141 17.75 1 94.81 96 HIS B N 1
ATOM 2616 C CA . HIS B 1 96 ? 2.967 15.016 18.156 1 94.81 96 HIS B CA 1
ATOM 2617 C C . HIS B 1 96 ? 2.363 13.688 17.703 1 94.81 96 HIS B C 1
ATOM 2619 O O . HIS B 1 96 ? 2.986 12.633 17.844 1 94.81 96 HIS B O 1
ATOM 2625 N N . LEU B 1 97 ? 1.232 13.742 17.062 1 94.06 97 LEU B N 1
ATOM 2626 C CA . LEU B 1 97 ? 0.476 12.516 16.828 1 94.06 97 LEU B CA 1
ATOM 2627 C C . LEU B 1 97 ? 0.772 11.953 15.445 1 94.06 97 LEU B C 1
ATOM 2629 O O . LEU B 1 97 ? 0.247 10.898 15.078 1 94.06 97 LEU B O 1
ATOM 2633 N N . PHE B 1 98 ? 1.648 12.617 14.695 1 93.75 98 PHE B N 1
ATOM 2634 C CA . PHE B 1 98 ? 1.913 12.203 13.328 1 93.75 98 PHE B CA 1
ATOM 2635 C C . PHE B 1 98 ? 3.256 11.492 13.227 1 93.75 98 PHE B C 1
ATOM 2637 O O . PHE B 1 98 ? 4.148 11.938 12.5 1 93.75 98 PHE B O 1
ATOM 2644 N N . SER B 1 99 ? 3.264 10.312 13.828 1 85.56 99 SER B N 1
ATOM 2645 C CA . SER B 1 99 ? 4.488 9.516 13.875 1 85.56 99 SER B CA 1
ATOM 2646 C C . SER B 1 99 ? 4.617 8.625 12.641 1 85.56 99 SER B C 1
ATOM 2648 O O . SER B 1 99 ? 5.727 8.258 12.25 1 85.56 99 SER B O 1
ATOM 2650 N N . GLN B 1 100 ? 3.508 8.219 12.07 1 87.19 100 GLN B N 1
ATOM 2651 C CA . GLN B 1 100 ? 3.533 7.484 10.812 1 87.19 100 GLN B CA 1
ATOM 2652 C C . GLN B 1 100 ? 3.596 8.43 9.617 1 87.19 100 GLN B C 1
ATOM 2654 O O . GLN B 1 100 ? 2.582 8.68 8.961 1 87.19 100 GLN B O 1
ATOM 2659 N N . THR B 1 101 ? 4.773 8.922 9.344 1 93.38 101 THR B N 1
ATOM 2660 C CA . THR B 1 101 ? 5.016 9.984 8.367 1 93.38 101 THR B CA 1
ATOM 2661 C C . THR B 1 101 ? 6.316 9.742 7.613 1 93.38 101 THR B C 1
ATOM 2663 O O . THR B 1 101 ? 7.191 9.016 8.094 1 93.38 101 THR B O 1
ATOM 2666 N N . ARG B 1 102 ? 6.363 10.375 6.441 1 95.06 102 ARG B N 1
ATOM 2667 C CA . ARG B 1 102 ? 7.617 10.344 5.695 1 95.06 102 ARG B CA 1
ATOM 2668 C C . ARG B 1 102 ? 8.602 11.367 6.242 1 95.06 102 ARG B C 1
ATOM 2670 O O . ARG B 1 102 ? 9.781 11.367 5.867 1 95.06 102 ARG B O 1
ATOM 2677 N N . PHE B 1 103 ? 8.172 12.328 7.059 1 96.56 103 PHE B N 1
ATOM 2678 C CA . PHE B 1 103 ? 9.039 13.32 7.684 1 96.56 103 PHE B CA 1
ATOM 2679 C C . PHE B 1 103 ? 9.609 12.789 8.992 1 96.56 103 PHE B C 1
ATOM 2681 O O . PHE B 1 103 ? 9.258 13.266 10.07 1 96.56 103 PHE B O 1
ATOM 2688 N N . ARG B 1 104 ? 10.516 11.922 8.852 1 95.06 104 ARG B N 1
ATOM 2689 C CA . ARG B 1 104 ? 11.055 11.211 10.008 1 95.06 104 ARG B CA 1
ATOM 2690 C C . ARG B 1 104 ? 12.547 10.977 9.859 1 95.06 104 ARG B C 1
ATOM 2692 O O . ARG B 1 104 ? 13.125 11.258 8.812 1 95.06 104 ARG B O 1
ATOM 2699 N N . SER B 1 105 ? 13.109 10.453 10.945 1 93.38 105 SER B N 1
ATOM 2700 C CA . SER B 1 105 ? 14.523 10.078 10.938 1 93.38 105 SER B CA 1
ATOM 2701 C C . SER B 1 105 ? 14.797 9.008 9.883 1 93.38 105 SER B C 1
ATOM 2703 O O . SER B 1 105 ? 13.961 8.133 9.641 1 93.38 105 SER B O 1
ATOM 2705 N N . PRO B 1 106 ? 15.984 9.062 9.211 1 93.56 106 PRO B N 1
ATOM 2706 C CA . PRO B 1 106 ? 17.141 9.906 9.492 1 93.56 106 PRO B CA 1
ATOM 2707 C C . PRO B 1 106 ? 17.125 11.211 8.695 1 93.56 106 PRO B C 1
ATOM 2709 O O . PRO B 1 106 ? 18.047 12.031 8.828 1 93.56 106 PRO B O 1
ATOM 2712 N N . TRP B 1 107 ? 16.094 11.523 8 1 95.44 107 TRP B N 1
ATOM 2713 C CA . TRP B 1 107 ? 16.109 12.672 7.094 1 95.44 107 TRP B CA 1
ATOM 2714 C C . TRP B 1 107 ? 15.617 13.93 7.797 1 95.44 107 TRP B C 1
ATOM 2716 O O . TRP B 1 107 ? 16.016 15.039 7.445 1 95.44 107 TRP B O 1
ATOM 2726 N N . PHE B 1 108 ? 14.727 13.641 8.75 1 96.75 108 PHE B N 1
ATOM 2727 C CA . PHE B 1 108 ? 14.18 14.711 9.578 1 96.75 108 PHE B CA 1
ATOM 2728 C C . PHE B 1 108 ? 14.227 14.328 11.055 1 96.75 108 PHE B C 1
ATOM 2730 O O . PHE B 1 108 ? 13.969 13.18 11.414 1 96.75 108 PHE B O 1
ATOM 2737 N N . SER B 1 109 ? 14.492 15.281 11.891 1 95.75 109 SER B N 1
ATOM 2738 C CA . SER B 1 109 ? 14.477 15.039 13.336 1 95.75 109 SER B CA 1
ATOM 2739 C C . SER B 1 109 ? 13.055 15.039 13.875 1 95.75 109 SER B C 1
ATOM 2741 O O . SER B 1 109 ? 12.125 15.484 13.203 1 95.75 109 SER B O 1
ATOM 2743 N N . LEU B 1 110 ? 12.938 14.562 15.117 1 95 110 LEU B N 1
ATOM 2744 C CA . LEU B 1 110 ? 11.648 14.609 15.797 1 95 110 LEU B CA 1
ATOM 2745 C C . LEU B 1 110 ? 11.156 16.047 15.938 1 95 110 LEU B C 1
ATOM 2747 O O . LEU B 1 110 ? 9.961 16.312 15.797 1 95 110 LEU B O 1
ATOM 2751 N N . LEU B 1 111 ? 12.07 16.875 16.219 1 95.88 111 LEU B N 1
ATOM 2752 C CA . LEU B 1 111 ? 11.727 18.297 16.375 1 95.88 111 LEU B CA 1
ATOM 2753 C C . LEU B 1 111 ? 11.258 18.875 15.039 1 95.88 111 LEU B C 1
ATOM 2755 O O . LEU B 1 111 ? 10.297 19.656 15.008 1 95.88 111 LEU B O 1
ATOM 2759 N N . GLU B 1 112 ? 11.93 18.578 13.977 1 96.81 112 GLU B N 1
ATOM 2760 C CA . GLU B 1 112 ? 11.523 19.047 12.648 1 96.81 112 GLU B CA 1
ATOM 2761 C C . GLU B 1 112 ? 10.125 18.531 12.289 1 96.81 112 GLU B C 1
ATOM 2763 O O . GLU B 1 112 ? 9.32 19.281 11.727 1 96.81 112 GLU B O 1
ATOM 2768 N N . ASN B 1 113 ? 9.898 17.281 12.609 1 97 113 ASN B N 1
ATOM 2769 C CA . ASN B 1 113 ? 8.578 16.703 12.391 1 97 113 ASN B CA 1
ATOM 2770 C C . ASN B 1 113 ? 7.5 17.484 13.133 1 97 113 ASN B C 1
ATOM 2772 O O . ASN B 1 113 ? 6.496 17.891 12.547 1 97 113 ASN B O 1
ATOM 2776 N N . ARG B 1 114 ? 7.715 17.734 14.367 1 96.5 114 ARG B N 1
ATOM 2777 C CA . ARG B 1 114 ? 6.746 18.438 15.195 1 96.5 114 ARG B CA 1
ATOM 2778 C C . ARG B 1 114 ? 6.488 19.844 14.672 1 96.5 114 ARG B C 1
ATOM 2780 O O . ARG B 1 114 ? 5.34 20.281 14.609 1 96.5 114 ARG B O 1
ATOM 2787 N N . ARG B 1 115 ? 7.559 20.5 14.352 1 97.06 115 ARG B N 1
ATOM 2788 C CA . ARG B 1 115 ? 7.43 21.859 13.812 1 97.06 115 ARG B CA 1
ATOM 2789 C C . ARG B 1 115 ? 6.617 21.844 12.523 1 97.06 115 ARG B C 1
ATOM 2791 O O . ARG B 1 115 ? 5.805 22.75 12.297 1 97.06 115 ARG B O 1
ATOM 2798 N N . PHE B 1 116 ? 6.887 20.922 11.734 1 97.19 116 PHE B N 1
ATOM 2799 C CA . PHE B 1 116 ? 6.215 20.812 10.438 1 97.19 116 PHE B CA 1
ATOM 2800 C C . PHE B 1 116 ? 4.715 20.641 10.625 1 97.19 116 PHE B C 1
ATOM 2802 O O . PHE B 1 116 ? 3.922 21.391 10.055 1 97.19 116 PHE B O 1
ATOM 2809 N N . TYR B 1 117 ? 4.305 19.719 11.422 1 97.19 117 TYR B N 1
ATOM 2810 C CA . TYR B 1 117 ? 2.885 19.422 11.57 1 97.19 117 TYR B CA 1
ATOM 2811 C C . TYR B 1 117 ? 2.182 20.484 12.391 1 97.19 117 TYR B C 1
ATOM 2813 O O . TYR B 1 117 ? 1.006 20.781 12.164 1 97.19 117 TYR B O 1
ATOM 2821 N N . TRP B 1 118 ? 2.936 21.062 13.305 1 97.25 118 TRP B N 1
ATOM 2822 C CA . TRP B 1 118 ? 2.371 22.203 14.008 1 97.25 118 TRP B CA 1
ATOM 2823 C C . TRP B 1 118 ? 2.07 23.344 13.047 1 97.25 118 TRP B C 1
ATOM 2825 O O . TRP B 1 118 ? 1.004 23.969 13.117 1 97.25 118 TRP B O 1
ATOM 2835 N N . GLN B 1 119 ? 3.016 23.594 12.164 1 96.44 119 GLN B N 1
ATOM 2836 C CA . GLN B 1 119 ? 2.793 24.625 11.148 1 96.44 119 GLN B CA 1
ATOM 2837 C C . GLN B 1 119 ? 1.596 24.281 10.273 1 96.44 119 GLN B C 1
ATOM 2839 O O . GLN B 1 119 ? 0.814 25.156 9.906 1 96.44 119 GLN B O 1
ATOM 2844 N N . TRP B 1 120 ? 1.502 23.047 9.883 1 96 120 TRP B N 1
ATOM 2845 C CA . TRP B 1 120 ? 0.381 22.578 9.062 1 96 120 TRP B CA 1
ATOM 2846 C C . TRP B 1 120 ? -0.946 22.844 9.766 1 96 120 TRP B C 1
ATOM 2848 O O . TRP B 1 120 ? -1.882 23.375 9.164 1 96 120 TRP B O 1
ATOM 2858 N N . ILE B 1 121 ? -1.039 22.516 11.031 1 96.81 121 ILE B N 1
ATOM 2859 C CA . ILE B 1 121 ? -2.244 22.734 11.82 1 96.81 121 ILE B CA 1
ATOM 2860 C C . ILE B 1 121 ? -2.562 24.234 11.875 1 96.81 121 ILE B C 1
ATOM 2862 O O . ILE B 1 121 ? -3.701 24.641 11.633 1 96.81 121 ILE B O 1
ATOM 2866 N N . LYS B 1 122 ? -1.574 25.047 12.133 1 96.88 122 LYS B N 1
ATOM 2867 C CA . LYS B 1 122 ? -1.778 26.484 12.195 1 96.88 122 LYS B CA 1
ATOM 2868 C C . LYS B 1 122 ? -2.32 27.031 10.875 1 96.88 122 LYS B C 1
ATOM 2870 O O . LYS B 1 122 ? -3.26 27.828 10.859 1 96.88 122 LYS B O 1
ATOM 2875 N N . ASN B 1 123 ? -1.7 26.547 9.836 1 95.12 123 ASN B N 1
ATOM 2876 C CA . ASN B 1 123 ? -2.131 27 8.516 1 95.12 123 ASN B CA 1
ATOM 2877 C C . ASN B 1 123 ? -3.582 26.609 8.242 1 95.12 123 ASN B C 1
ATOM 2879 O O . ASN B 1 123 ? -4.328 27.391 7.633 1 95.12 123 ASN B O 1
ATOM 2883 N N . ALA B 1 124 ? -3.943 25.5 8.656 1 94.88 124 ALA B N 1
ATOM 2884 C CA . ALA B 1 124 ? -5.309 25.016 8.43 1 94.88 124 ALA B CA 1
ATOM 2885 C C . ALA B 1 124 ? -6.312 25.844 9.234 1 94.88 124 ALA B C 1
ATOM 2887 O O . ALA B 1 124 ? -7.383 26.188 8.727 1 94.88 124 ALA B O 1
ATOM 2888 N N . VAL B 1 125 ? -5.973 26.141 10.461 1 96.31 125 VAL B N 1
ATOM 2889 C CA . VAL B 1 125 ? -6.844 26.922 11.328 1 96.31 125 VAL B CA 1
ATOM 2890 C C . VAL B 1 125 ? -7.012 28.328 10.75 1 96.31 125 VAL B C 1
ATOM 2892 O O . VAL B 1 125 ? -8.109 28.891 10.797 1 96.31 125 VAL B O 1
ATOM 2895 N N . LYS B 1 126 ? -5.922 28.766 10.141 1 94.12 126 LYS B N 1
ATOM 2896 C CA . LYS B 1 126 ? -5.926 30.125 9.617 1 94.12 126 LYS B CA 1
ATOM 2897 C C . LYS B 1 126 ? -6.473 30.156 8.188 1 94.12 126 LYS B C 1
ATOM 2899 O O . LYS B 1 126 ? -6.621 31.234 7.605 1 94.12 126 LYS B O 1
ATOM 2904 N N . GLY B 1 127 ? -6.746 29.016 7.699 1 90.25 127 GLY B N 1
ATOM 2905 C CA . GLY B 1 127 ? -7.254 28.938 6.34 1 90.25 127 GLY B CA 1
ATOM 2906 C C . GLY B 1 127 ? -6.195 29.219 5.289 1 90.25 127 GLY B C 1
ATOM 2907 O O . GLY B 1 127 ? -6.488 29.812 4.25 1 90.25 127 GLY B O 1
ATOM 2908 N N . GLU B 1 128 ? -4.977 28.953 5.789 1 83.56 128 GLU B N 1
ATOM 2909 C CA . GLU B 1 128 ? -3.836 29.109 4.891 1 83.56 128 GLU B CA 1
ATOM 2910 C C . GLU B 1 128 ? -3.375 27.75 4.355 1 83.56 128 GLU B C 1
ATOM 2912 O O . GLU B 1 128 ? -3.115 26.828 5.133 1 83.56 128 GLU B O 1
ATOM 2917 N N . PHE B 1 129 ? -3.285 27.375 3.115 1 77.38 129 PHE B N 1
ATOM 2918 C CA . PHE B 1 129 ? -2.912 26.125 2.463 1 77.38 129 PHE B CA 1
ATOM 2919 C C . PHE B 1 129 ? -4.09 25.172 2.434 1 77.38 129 PHE B C 1
ATOM 2921 O O . PHE B 1 129 ? -4.574 24.797 1.359 1 77.38 129 PHE B O 1
ATOM 2928 N N . ASP B 1 130 ? -4.547 24.844 3.854 1 83.94 130 ASP B N 1
ATOM 2929 C CA . ASP B 1 130 ? -5.84 24.172 3.9 1 83.94 130 ASP B CA 1
ATOM 2930 C C . ASP B 1 130 ? -6.977 25.172 4.066 1 83.94 130 ASP B C 1
ATOM 2932 O O . ASP B 1 130 ? -6.758 26.312 4.512 1 83.94 130 ASP B O 1
ATOM 2936 N N . ASP B 1 131 ? -8.188 24.797 3.723 1 90.5 131 ASP B N 1
ATOM 2937 C CA . ASP B 1 131 ? -9.32 25.719 3.74 1 90.5 131 ASP B CA 1
ATOM 2938 C C . ASP B 1 131 ? -9.961 25.781 5.121 1 90.5 131 ASP B C 1
ATOM 2940 O O . ASP B 1 131 ? -10.508 26.812 5.52 1 90.5 131 ASP B O 1
ATOM 2944 N N . ILE B 1 132 ? -9.844 24.609 5.793 1 94.19 132 ILE B N 1
ATOM 2945 C CA . ILE B 1 132 ? -10.609 24.562 7.035 1 94.19 132 ILE B CA 1
ATOM 2946 C C . ILE B 1 132 ? -10.023 23.5 7.961 1 94.19 132 ILE B C 1
ATOM 2948 O O . ILE B 1 132 ? -9.367 22.562 7.504 1 94.19 132 ILE B O 1
ATOM 2952 N N . CYS B 1 133 ? -10.203 23.656 9.273 1 97.69 133 CYS B N 1
ATOM 2953 C CA . CYS B 1 133 ? -9.969 22.688 10.32 1 97.69 133 CYS B CA 1
ATOM 2954 C C . CYS B 1 133 ? -11.234 22.453 11.141 1 97.69 133 CYS B C 1
ATOM 2956 O O . CYS B 1 133 ? -11.773 23.391 11.727 1 97.69 133 CYS B O 1
ATOM 2958 N N . LEU B 1 134 ? -11.711 21.219 11.164 1 97.31 134 LEU B N 1
ATOM 2959 C CA . LEU B 1 134 ? -12.891 20.859 11.938 1 97.31 134 LEU B CA 1
ATOM 2960 C C . LEU B 1 134 ? -12.492 20.141 13.227 1 97.31 134 LEU B C 1
ATOM 2962 O O . LEU B 1 134 ? -11.562 19.328 13.234 1 97.31 134 LEU B O 1
ATOM 2966 N N . LEU B 1 135 ? -13.25 20.406 14.281 1 98 135 LEU B N 1
ATOM 2967 C CA . LEU B 1 135 ? -12.93 19.859 15.602 1 98 135 LEU B CA 1
ATOM 2968 C C . LEU B 1 135 ? -14.094 19.047 16.141 1 98 135 LEU B C 1
ATOM 2970 O O . LEU B 1 135 ? -15.258 19.438 16.016 1 98 135 LEU B O 1
ATOM 2974 N N . SER B 1 136 ? -13.773 17.891 16.625 1 96.94 136 SER B N 1
ATOM 2975 C CA . SER B 1 136 ? -14.664 17.172 17.531 1 96.94 136 SER B CA 1
ATOM 2976 C C . SER B 1 136 ? -14.344 17.5 19 1 96.94 136 SER B C 1
ATOM 2978 O O . SER B 1 136 ? -13.188 17.406 19.422 1 96.94 136 SER B O 1
ATOM 2980 N N . GLU B 1 137 ? -15.352 17.828 19.766 1 95.44 137 GLU B N 1
ATOM 2981 C CA . GLU B 1 137 ? -15.148 18.266 21.141 1 95.44 137 GLU B CA 1
ATOM 2982 C C . GLU B 1 137 ? -16 17.453 22.109 1 95.44 137 GLU B C 1
ATOM 2984 O O . GLU B 1 137 ? -17.156 17.125 21.797 1 95.44 137 GLU B O 1
ATOM 2989 N N . ALA B 1 138 ? -15.359 17.266 23.297 1 94.06 138 ALA B N 1
ATOM 2990 C CA . ALA B 1 138 ? -16.109 16.656 24.391 1 94.06 138 ALA B CA 1
ATOM 2991 C C . ALA B 1 138 ? -17.031 17.672 25.047 1 94.06 138 ALA B C 1
ATOM 2993 O O . ALA B 1 138 ? -16.938 18.875 24.797 1 94.06 138 ALA B O 1
ATOM 2994 N N . THR B 1 139 ? -17.906 17.125 25.906 1 91.69 139 THR B N 1
ATOM 2995 C CA . THR B 1 139 ? -18.812 18 26.625 1 91.69 139 THR B CA 1
ATOM 2996 C C . THR B 1 139 ? -18.047 18.953 27.531 1 91.69 139 THR B C 1
ATOM 2998 O O . THR B 1 139 ? -18.5 20.062 27.812 1 91.69 139 THR B O 1
ATOM 3001 N N . SER B 1 140 ? -16.875 18.578 27.938 1 92.94 140 SER B N 1
ATOM 3002 C CA . SER B 1 140 ? -16.016 19.375 28.812 1 92.94 140 SER B CA 1
ATOM 3003 C C . SER B 1 140 ? -15.359 20.516 28.062 1 92.94 140 SER B C 1
ATOM 3005 O O . SER B 1 140 ? -14.766 21.406 28.672 1 92.94 140 SER B O 1
ATOM 3007 N N . GLY B 1 141 ? -15.461 20.5 26.719 1 92.94 141 GLY B N 1
ATOM 3008 C CA . GLY B 1 141 ? -14.781 21.5 25.906 1 92.94 141 GLY B CA 1
ATOM 3009 C C . GLY B 1 141 ? -13.422 21.047 25.422 1 92.94 141 GLY B C 1
ATOM 3010 O O . GLY B 1 141 ? -12.797 21.719 24.594 1 92.94 141 GLY B O 1
ATOM 3011 N N . GLU B 1 142 ? -13.062 19.938 25.875 1 96.06 142 GLU B N 1
ATOM 3012 C CA . GLU B 1 142 ? -11.773 19.406 25.453 1 96.06 142 GLU B CA 1
ATOM 3013 C C . GLU B 1 142 ? -11.836 18.922 24 1 96.06 142 GLU B C 1
ATOM 3015 O O . GLU B 1 142 ? -12.797 18.25 23.609 1 96.06 142 GLU B O 1
ATOM 3020 N N . ILE B 1 143 ? -10.844 19.312 23.234 1 97.5 143 ILE B N 1
ATOM 3021 C CA . ILE B 1 143 ? -10.789 18.875 21.844 1 97.5 143 ILE B CA 1
ATOM 3022 C C . ILE B 1 143 ? -10.391 17.406 21.797 1 97.5 143 ILE B C 1
ATOM 3024 O O . ILE B 1 143 ? -9.336 17.016 22.312 1 97.5 143 ILE B O 1
ATOM 3028 N N . GLN B 1 144 ? -11.258 16.578 21.156 1 97.69 144 GLN B N 1
ATOM 3029 C CA . GLN B 1 144 ? -11.031 15.148 21.031 1 97.69 144 GLN B CA 1
ATOM 3030 C C . GLN B 1 144 ? -10.227 14.812 19.781 1 97.69 144 GLN B C 1
ATOM 3032 O O . GLN B 1 144 ? -9.406 13.898 19.781 1 97.69 144 GLN B O 1
ATOM 3037 N N . GLY B 1 145 ? -10.5 15.531 18.734 1 98.06 145 GLY B N 1
ATOM 3038 C CA . GLY B 1 145 ? -9.875 15.273 17.438 1 98.06 145 GLY B CA 1
ATOM 3039 C C . GLY B 1 145 ? -10.031 16.422 16.469 1 98.06 145 GLY B C 1
ATOM 3040 O O . GLY B 1 145 ? -10.773 17.359 16.719 1 98.06 145 GLY B O 1
ATOM 3041 N N . MET B 1 146 ? -9.32 16.297 15.367 1 98.19 146 MET B N 1
ATOM 3042 C CA . MET B 1 146 ? -9.336 17.344 14.344 1 98.19 146 MET B CA 1
ATOM 3043 C C . MET B 1 146 ? -9.164 16.734 12.953 1 98.19 146 MET B C 1
ATOM 3045 O O . MET B 1 146 ? -8.609 15.641 12.812 1 98.19 146 MET B O 1
ATOM 3049 N N . ILE B 1 147 ? -9.648 17.422 11.969 1 97.75 147 ILE B N 1
ATOM 3050 C CA . ILE B 1 147 ? -9.469 17.062 10.57 1 97.75 147 ILE B CA 1
ATOM 3051 C C . ILE B 1 147 ? -9.32 18.344 9.734 1 97.75 147 ILE B C 1
ATOM 3053 O O . ILE B 1 147 ? -10.008 19.328 9.977 1 97.75 147 ILE B O 1
ATOM 3057 N N . THR B 1 148 ? -8.422 18.344 8.805 1 97.75 148 THR B N 1
ATOM 3058 C CA . THR B 1 148 ? -8.219 19.484 7.922 1 97.75 148 THR B CA 1
ATOM 3059 C C . THR B 1 148 ? -8.484 19.109 6.469 1 97.75 148 THR B C 1
ATOM 3061 O O . THR B 1 148 ? -8.289 17.953 6.078 1 97.75 148 THR B O 1
ATOM 3064 N N . LEU B 1 149 ? -8.984 20.047 5.68 1 96.44 149 LEU B N 1
ATOM 3065 C CA . LEU B 1 149 ? -9.203 19.734 4.27 1 96.44 149 LEU B CA 1
ATOM 3066 C C . LEU B 1 149 ? -9.148 21 3.42 1 96.44 149 LEU B C 1
ATOM 3068 O O . LEU B 1 149 ? -9.312 22.109 3.936 1 96.44 149 LEU B O 1
ATOM 3072 N N . ARG B 1 150 ? -8.844 20.781 2.232 1 96.56 150 ARG B N 1
ATOM 3073 C CA . ARG B 1 150 ? -8.812 21.812 1.199 1 96.56 150 ARG B CA 1
ATOM 3074 C C . ARG B 1 150 ? -9.57 21.359 -0.044 1 96.56 150 ARG B C 1
ATOM 3076 O O . ARG B 1 150 ? -9.492 20.203 -0.44 1 96.56 150 ARG B O 1
ATOM 3083 N N . VAL B 1 151 ? -10.281 22.344 -0.649 1 96.12 151 VAL B N 1
ATOM 3084 C CA . VAL B 1 151 ? -11 22.031 -1.881 1 96.12 151 VAL B CA 1
ATOM 3085 C C . VAL B 1 151 ? -10.344 22.75 -3.057 1 96.12 151 VAL B C 1
ATOM 3087 O O . VAL B 1 151 ? -10.141 23.953 -3.018 1 96.12 151 VAL B O 1
ATOM 3090 N N . LYS B 1 152 ? -9.883 21.969 -3.91 1 95 152 LYS B N 1
ATOM 3091 C CA . LYS B 1 152 ? -9.398 22.484 -5.188 1 95 152 LYS B CA 1
ATOM 3092 C C . LYS B 1 152 ? -10.297 22.047 -6.336 1 95 152 LYS B C 1
ATOM 3094 O O . LYS B 1 152 ? -10.406 20.844 -6.621 1 95 152 LYS B O 1
ATOM 3099 N N . GLU B 1 153 ? -10.867 23.047 -6.965 1 93.25 153 GLU B N 1
ATOM 3100 C CA . GLU B 1 153 ? -11.867 22.766 -7.992 1 93.25 153 GLU B CA 1
ATOM 3101 C C . GLU B 1 153 ? -12.992 21.891 -7.438 1 93.25 153 GLU B C 1
ATOM 3103 O O . GLU B 1 153 ? -13.625 22.25 -6.438 1 93.25 153 GLU B O 1
ATOM 3108 N N . THR B 1 154 ? -13.125 20.688 -7.895 1 96.12 154 THR B N 1
ATOM 3109 C CA . THR B 1 154 ? -14.242 19.859 -7.438 1 96.12 154 THR B CA 1
ATOM 3110 C C . THR B 1 154 ? -13.734 18.672 -6.617 1 96.12 154 THR B C 1
ATOM 3112 O O . THR B 1 154 ? -14.445 17.672 -6.465 1 96.12 154 THR B O 1
ATOM 3115 N N . THR B 1 155 ? -12.531 18.859 -6.145 1 98 155 THR B N 1
ATOM 3116 C CA . THR B 1 155 ? -11.969 17.766 -5.363 1 98 155 THR B CA 1
ATOM 3117 C C . THR B 1 155 ? -11.555 18.25 -3.975 1 98 155 THR B C 1
ATOM 3119 O O . THR B 1 155 ? -10.805 19.219 -3.846 1 98 155 THR B O 1
ATOM 3122 N N . ALA B 1 156 ? -12.086 17.625 -2.955 1 97.81 156 ALA B N 1
ATOM 3123 C CA . ALA B 1 156 ? -11.664 17.875 -1.577 1 97.81 156 ALA B CA 1
ATOM 3124 C C . ALA B 1 156 ? -10.492 16.984 -1.188 1 97.81 156 ALA B C 1
ATOM 3126 O O . ALA B 1 156 ? -10.492 15.789 -1.458 1 97.81 156 ALA B O 1
ATOM 3127 N N . HIS B 1 157 ? -9.5 17.562 -0.626 1 98.06 157 HIS B N 1
ATOM 3128 C CA . HIS B 1 157 ? -8.328 16.844 -0.156 1 98.06 157 HIS B CA 1
ATOM 3129 C C . HIS B 1 157 ? -8.211 16.891 1.364 1 98.06 157 HIS B C 1
ATOM 3131 O O . HIS B 1 157 ? -8.125 17.984 1.941 1 98.06 157 HIS B O 1
ATOM 3137 N N . ILE B 1 158 ? -8.211 15.703 1.926 1 97.75 158 ILE B N 1
ATOM 3138 C CA . ILE B 1 158 ? -7.992 15.656 3.367 1 97.75 158 ILE B CA 1
ATOM 3139 C C . ILE B 1 158 ? -6.504 15.82 3.668 1 97.75 158 ILE B C 1
ATOM 3141 O O . ILE B 1 158 ? -5.664 15.164 3.049 1 97.75 158 ILE B O 1
ATOM 3145 N N . GLY B 1 159 ? -6.184 16.641 4.59 1 96.06 159 GLY B N 1
ATOM 3146 C CA . GLY B 1 159 ? -4.805 16.859 4.992 1 96.06 159 GLY B CA 1
ATOM 3147 C C . GLY B 1 159 ? -4.414 16.047 6.219 1 96.06 159 GLY B C 1
ATOM 3148 O O . GLY B 1 159 ? -3.83 14.969 6.102 1 96.06 159 GLY B O 1
ATOM 3149 N N . LEU B 1 160 ? -4.805 16.531 7.336 1 97.06 160 LEU B N 1
ATOM 3150 C CA . LEU B 1 160 ? -4.496 15.883 8.609 1 97.06 160 LEU B CA 1
ATOM 3151 C C . LEU B 1 160 ? -5.762 15.336 9.266 1 97.06 160 LEU B C 1
ATOM 3153 O O . LEU B 1 160 ? -6.82 15.961 9.188 1 97.06 160 LEU B O 1
ATOM 3157 N N . LEU B 1 161 ? -5.648 14.242 9.805 1 97.44 161 LEU B N 1
ATOM 3158 C CA . LEU B 1 161 ? -6.656 13.633 10.664 1 97.44 161 LEU B CA 1
ATOM 3159 C C . LEU B 1 161 ? -6.016 13.047 11.922 1 97.44 161 LEU B C 1
ATOM 3161 O O . LEU B 1 161 ? -5.102 12.227 11.836 1 97.44 161 LEU B O 1
ATOM 3165 N N . ALA B 1 162 ? -6.438 13.523 13.07 1 97.5 162 ALA B N 1
ATOM 3166 C CA . ALA B 1 162 ? -5.855 13.023 14.32 1 97.5 162 ALA B CA 1
ATOM 3167 C C . ALA B 1 162 ? -6.891 13.016 15.445 1 97.5 162 ALA B C 1
ATOM 3169 O O . ALA B 1 162 ? -7.754 13.891 15.508 1 97.5 162 ALA B O 1
ATOM 3170 N N . VAL B 1 163 ? -6.828 12.055 16.234 1 97.38 163 VAL B N 1
ATOM 3171 C CA . VAL B 1 163 ? -7.621 11.922 17.453 1 97.38 163 VAL B CA 1
ATOM 3172 C C . VAL B 1 163 ? -6.695 11.773 18.656 1 97.38 163 VAL B C 1
ATOM 3174 O O . VAL B 1 163 ? -5.742 10.992 18.625 1 97.38 163 VAL B O 1
ATOM 3177 N N . ALA B 1 164 ? -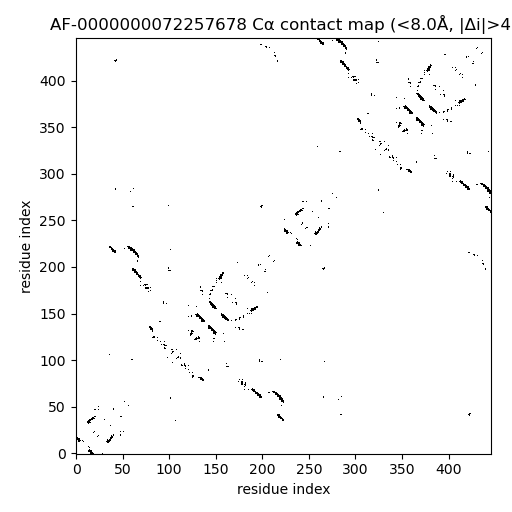6.961 12.539 19.672 1 96.94 164 ALA B N 1
ATOM 3178 C CA . ALA B 1 164 ? -6.16 12.43 20.875 1 96.94 164 ALA B CA 1
ATOM 3179 C C . ALA B 1 164 ? -6.18 11 21.422 1 96.94 164 ALA B C 1
ATOM 3181 O O . ALA B 1 164 ? -7.207 10.32 21.359 1 96.94 164 ALA B O 1
ATOM 3182 N N . GLU B 1 165 ? -5.086 10.547 22.031 1 94.38 165 GLU B N 1
ATOM 3183 C CA . GLU B 1 165 ? -4.867 9.156 22.406 1 94.38 165 GLU B CA 1
ATOM 3184 C C . GLU B 1 165 ? -5.953 8.672 23.359 1 94.38 165 GLU B C 1
ATOM 3186 O O . GLU B 1 165 ? -6.469 7.559 23.203 1 94.38 165 GLU B O 1
ATOM 3191 N N . LYS B 1 166 ? -6.301 9.508 24.281 1 94.31 166 LYS B N 1
ATOM 3192 C CA . LYS B 1 166 ? -7.238 9.086 25.312 1 94.31 166 LYS B CA 1
ATOM 3193 C C . LYS B 1 166 ? -8.648 8.922 24.75 1 94.31 166 LYS B C 1
ATOM 3195 O O . LYS B 1 166 ? -9.516 8.328 25.391 1 94.31 166 LYS B O 1
ATOM 3200 N N . TRP B 1 167 ? -8.898 9.438 23.516 1 94.94 167 TRP B N 1
ATOM 3201 C CA . TRP B 1 167 ? -10.234 9.398 22.938 1 94.94 167 TRP B CA 1
ATOM 3202 C C . TRP B 1 167 ? -10.289 8.406 21.766 1 94.94 167 TRP B C 1
ATOM 3204 O O . TRP B 1 167 ? -11.281 8.352 21.047 1 94.94 167 TRP B O 1
ATOM 3214 N N . ARG B 1 168 ? -9.305 7.602 21.516 1 92.94 168 ARG B N 1
ATOM 3215 C CA . ARG B 1 168 ? -9.234 6.723 20.344 1 92.94 168 ARG B CA 1
ATOM 3216 C C . ARG B 1 168 ? -10.18 5.535 20.5 1 92.94 168 ARG B C 1
ATOM 3218 O O . ARG B 1 168 ? -10.617 5.223 21.609 1 92.94 168 ARG B O 1
ATOM 3225 N N . LYS B 1 169 ? -10.555 5.02 19.469 1 91.38 169 LYS B N 1
ATOM 3226 C CA . LYS B 1 169 ? -11.406 3.836 19.391 1 91.38 169 LYS B CA 1
ATOM 3227 C C . LYS B 1 169 ? -12.82 4.145 19.875 1 91.38 169 LYS B C 1
ATOM 3229 O O . LYS B 1 169 ? -13.453 3.312 20.531 1 91.38 169 LYS B O 1
ATOM 3234 N N . GLN B 1 170 ? -13.242 5.414 19.625 1 93 170 GLN B N 1
ATOM 3235 C CA . GLN B 1 170 ? -14.57 5.848 20.031 1 93 170 GLN B CA 1
ATOM 3236 C C . GLN B 1 170 ? -15.359 6.406 18.859 1 93 170 GLN B C 1
ATOM 3238 O O . GLN B 1 170 ? -16.328 7.137 19.047 1 93 170 GLN B O 1
ATOM 3243 N N . GLY B 1 171 ? -14.852 6.195 17.703 1 92.44 171 GLY B N 1
ATOM 3244 C CA . GLY B 1 171 ? -15.578 6.578 16.5 1 92.44 171 GLY B CA 1
ATOM 3245 C C . GLY B 1 171 ? -15.383 8.039 16.125 1 92.44 171 GLY B C 1
ATOM 3246 O O . GLY B 1 171 ? -16.094 8.562 15.273 1 92.44 171 GLY B O 1
ATOM 3247 N N . ILE B 1 172 ? -14.453 8.656 16.719 1 94.88 172 ILE B N 1
ATOM 3248 C CA . ILE B 1 172 ? -14.25 10.086 16.531 1 94.88 172 ILE B CA 1
ATOM 3249 C C . ILE B 1 172 ? -13.75 10.352 15.109 1 94.88 172 ILE B C 1
ATOM 3251 O O . ILE B 1 172 ? -14.195 11.297 14.453 1 94.88 172 ILE B O 1
ATOM 3255 N N . SER B 1 173 ? -12.859 9.516 14.625 1 95.75 173 SER B N 1
ATOM 3256 C CA . SER B 1 173 ? -12.352 9.711 13.273 1 95.75 173 SER B CA 1
ATOM 3257 C C . SER B 1 173 ? -13.469 9.578 12.242 1 95.75 173 SER B C 1
ATOM 3259 O O . SER B 1 173 ? -13.508 10.336 11.266 1 95.75 173 SER B O 1
ATOM 3261 N N . TYR B 1 174 ? -14.297 8.688 12.492 1 92.19 174 TYR B N 1
ATOM 3262 C CA . TYR B 1 174 ? -15.438 8.508 11.609 1 92.19 174 TYR B CA 1
ATOM 3263 C C . TYR B 1 174 ? -16.312 9.758 11.578 1 92.19 174 TYR B C 1
ATOM 3265 O O . TYR B 1 174 ? -16.688 10.234 10.5 1 92.19 174 TYR B O 1
ATOM 3273 N N . ARG B 1 175 ? -16.594 10.266 12.711 1 92.81 175 ARG B N 1
ATOM 3274 C CA . ARG B 1 175 ? -17.406 11.469 12.82 1 92.81 175 ARG B CA 1
ATOM 3275 C C . ARG B 1 175 ? -16.75 12.656 12.133 1 92.81 175 ARG B C 1
ATOM 3277 O O . ARG B 1 175 ? -17.406 13.43 11.438 1 92.81 175 ARG B O 1
ATOM 3284 N N . LEU B 1 176 ? -15.508 12.781 12.375 1 96.12 176 LEU B N 1
ATOM 3285 C CA . LEU B 1 176 ? -14.758 13.859 11.742 1 96.12 176 LEU B CA 1
ATOM 3286 C C . LEU B 1 176 ? -14.812 13.734 10.219 1 96.12 176 LEU B C 1
ATOM 3288 O O . LEU B 1 176 ? -15.031 14.727 9.523 1 96.12 176 LEU B O 1
ATOM 3292 N N . LEU B 1 177 ? -14.711 12.57 9.719 1 94.75 177 LEU B N 1
ATOM 3293 C CA . LEU B 1 177 ? -14.727 12.336 8.273 1 94.75 177 LEU B CA 1
ATOM 3294 C C . LEU B 1 177 ? -16.094 12.641 7.691 1 94.75 177 LEU B C 1
ATOM 3296 O O . LEU B 1 177 ? -16.203 13.234 6.613 1 94.75 177 LEU B O 1
ATOM 3300 N N . MET B 1 178 ? -17.109 12.281 8.406 1 93.31 178 MET B N 1
ATOM 3301 C CA . MET B 1 178 ? -18.469 12.562 7.941 1 93.31 178 MET B CA 1
ATOM 3302 C C . MET B 1 178 ? -18.719 14.07 7.859 1 93.31 178 MET B C 1
ATOM 3304 O O . MET B 1 178 ? -19.344 14.555 6.91 1 93.31 178 MET B O 1
ATOM 3308 N N . ASN B 1 179 ? -18.234 14.727 8.836 1 94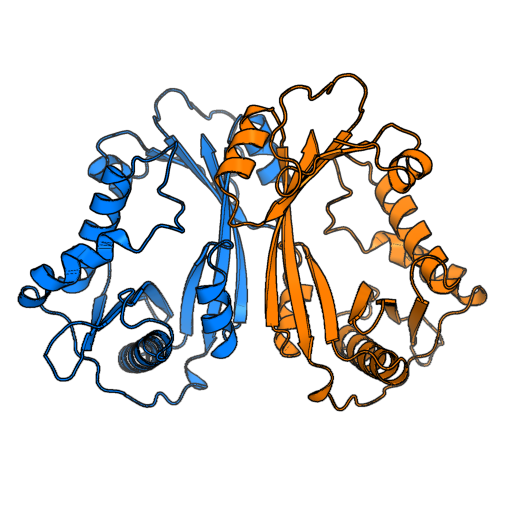.88 179 ASN B N 1
ATOM 3309 C CA . ASN B 1 179 ? -18.375 16.172 8.82 1 94.88 179 ASN B CA 1
ATOM 3310 C C . ASN B 1 179 ? -17.531 16.812 7.719 1 94.88 179 ASN B C 1
ATOM 3312 O O . ASN B 1 179 ? -17.938 17.812 7.117 1 94.88 179 ASN B O 1
ATOM 3316 N N . ALA B 1 180 ? -16.359 16.25 7.484 1 95.5 180 ALA B N 1
ATOM 3317 C CA . ALA B 1 180 ? -15.523 16.719 6.391 1 95.5 180 ALA B CA 1
ATOM 3318 C C . ALA B 1 180 ? -16.219 16.547 5.047 1 95.5 180 ALA B C 1
ATOM 3320 O O . ALA B 1 180 ? -16.188 17.438 4.195 1 95.5 180 ALA B O 1
ATOM 3321 N N . ILE B 1 181 ? -16.844 15.438 4.852 1 94.38 181 ILE B N 1
ATOM 3322 C CA . ILE B 1 181 ? -17.578 15.148 3.625 1 94.38 181 ILE B CA 1
ATOM 3323 C C . ILE B 1 181 ? -18.719 16.156 3.453 1 94.38 181 ILE B C 1
ATOM 3325 O O . ILE B 1 181 ? -18.906 16.719 2.369 1 94.38 181 ILE B O 1
ATOM 3329 N N . ALA B 1 182 ? -19.453 16.328 4.527 1 93.69 182 ALA B N 1
ATOM 3330 C CA . ALA B 1 182 ? -20.547 17.281 4.484 1 93.69 182 ALA B CA 1
ATOM 3331 C C . ALA B 1 182 ? -20.062 18.672 4.082 1 93.69 182 ALA B C 1
ATOM 3333 O O . ALA B 1 182 ? -20.672 19.344 3.24 1 93.69 182 ALA B O 1
ATOM 3334 N N . TRP B 1 183 ? -19.031 19.094 4.711 1 94.25 183 TRP B N 1
ATOM 3335 C CA . TRP B 1 183 ? -18.469 20.406 4.395 1 94.25 183 TRP B CA 1
ATOM 3336 C C . TRP B 1 183 ? -18.031 20.469 2.939 1 94.25 183 TRP B C 1
ATOM 3338 O O . TRP B 1 183 ? -18.281 21.453 2.246 1 94.25 183 TRP B O 1
ATOM 3348 N N . ALA B 1 184 ? -17.328 19.469 2.469 1 95.75 184 ALA B N 1
ATOM 3349 C CA . ALA B 1 184 ? -16.844 19.406 1.096 1 95.75 184 ALA B CA 1
ATOM 3350 C C . ALA B 1 184 ? -17.984 19.516 0.096 1 95.75 184 ALA B C 1
ATOM 3352 O O . ALA B 1 184 ? -17.891 20.234 -0.906 1 95.75 184 ALA B O 1
ATOM 3353 N N . LYS B 1 185 ? -19.016 18.875 0.4 1 94.19 185 LYS B N 1
ATOM 3354 C CA . LYS B 1 185 ? -20.188 18.922 -0.473 1 94.19 185 LYS B CA 1
ATOM 3355 C C . LYS B 1 185 ? -20.766 20.328 -0.546 1 94.19 185 LYS B C 1
ATOM 3357 O O . LYS B 1 185 ? -21.188 20.781 -1.615 1 94.19 185 LYS B O 1
ATOM 3362 N N . ARG B 1 186 ? -20.812 20.969 0.564 1 93.06 186 ARG B N 1
ATOM 3363 C CA . ARG B 1 186 ? -21.312 22.344 0.606 1 93.06 186 ARG B CA 1
ATOM 3364 C C . ARG B 1 186 ? -20.422 23.266 -0.233 1 93.06 186 ARG B C 1
ATOM 3366 O O . ARG B 1 186 ? -20.891 24.281 -0.761 1 93.06 186 ARG B O 1
ATOM 3373 N N . GLN B 1 187 ? -19.156 22.891 -0.357 1 94.81 187 GLN B N 1
ATOM 3374 C CA . GLN B 1 187 ? -18.219 23.656 -1.194 1 94.81 187 GLN B CA 1
ATOM 3375 C C . GLN B 1 187 ? -18.297 23.188 -2.648 1 94.81 187 GLN B C 1
ATOM 3377 O O . GLN B 1 187 ? -17.438 23.547 -3.461 1 94.81 187 GLN B O 1
ATOM 3382 N N . GLN B 1 188 ? -19.234 22.328 -2.949 1 94.81 188 GLN B N 1
ATOM 3383 C CA . GLN B 1 188 ? -19.531 21.859 -4.297 1 94.81 188 GLN B CA 1
ATOM 3384 C C . GLN B 1 188 ? -18.469 20.859 -4.773 1 94.81 188 GLN B C 1
ATOM 3386 O O . GLN B 1 188 ? -18.281 20.672 -5.977 1 94.81 188 GLN B O 1
ATOM 3391 N N . ALA B 1 189 ? -17.781 20.297 -3.844 1 97.06 189 ALA B N 1
ATOM 3392 C CA . ALA B 1 189 ? -16.891 19.203 -4.215 1 97.06 189 ALA B CA 1
ATOM 3393 C C . ALA B 1 189 ? -17.688 17.969 -4.637 1 97.06 189 ALA B C 1
ATOM 3395 O O . ALA B 1 189 ? -18.719 17.672 -4.051 1 97.06 189 ALA B O 1
ATOM 3396 N N . THR B 1 190 ? -17.156 17.266 -5.637 1 97.12 190 THR B N 1
ATOM 3397 C CA . THR B 1 190 ? -17.812 16.047 -6.109 1 97.12 190 THR B CA 1
ATOM 3398 C C . THR B 1 190 ? -17.047 14.805 -5.66 1 97.12 190 THR B C 1
ATOM 3400 O O . THR B 1 190 ? -17.578 13.695 -5.68 1 97.12 190 THR B O 1
ATOM 3403 N N . LYS B 1 191 ? -15.781 14.969 -5.324 1 97.38 191 LYS B N 1
ATOM 3404 C CA . LYS B 1 191 ? -14.93 13.875 -4.863 1 97.38 191 LYS B CA 1
ATOM 3405 C C . LYS B 1 191 ? -14.078 14.297 -3.674 1 97.38 191 LYS B C 1
ATOM 3407 O O . LYS B 1 191 ? -13.836 15.492 -3.473 1 97.38 191 LYS B O 1
ATOM 3412 N N . MET B 1 192 ? -13.711 13.398 -2.865 1 97.56 192 MET B N 1
ATOM 3413 C CA . MET B 1 192 ? -12.758 13.578 -1.773 1 97.56 192 MET B CA 1
ATOM 3414 C C . MET B 1 192 ? -11.617 12.578 -1.87 1 97.56 192 MET B C 1
ATOM 3416 O O . MET B 1 192 ? -11.844 11.406 -2.178 1 97.56 192 MET B O 1
ATOM 3420 N N . VAL B 1 193 ? -10.461 13.047 -1.717 1 98.38 193 VAL B N 1
ATOM 3421 C CA . VAL B 1 193 ? -9.258 12.227 -1.807 1 98.38 193 VAL B CA 1
ATOM 3422 C C . VAL B 1 193 ? -8.508 12.266 -0.478 1 98.38 193 VAL B C 1
ATOM 3424 O O . VAL B 1 193 ? -8.328 13.336 0.114 1 98.38 193 VAL B O 1
ATOM 3427 N N . ILE B 1 194 ? -8.109 11.117 -0.027 1 97.94 194 ILE B N 1
ATOM 3428 C CA . ILE B 1 194 ? -7.332 10.984 1.197 1 97.94 194 ILE B CA 1
ATOM 3429 C C . ILE B 1 194 ? -6.086 10.141 0.927 1 97.94 194 ILE B C 1
ATOM 3431 O O . ILE B 1 194 ? -6.18 9.031 0.406 1 97.94 194 ILE B O 1
ATOM 3435 N N . THR B 1 195 ? -4.961 10.641 1.267 1 97.81 195 THR B N 1
ATOM 3436 C CA . THR B 1 195 ? -3.691 9.93 1.15 1 97.81 195 THR B CA 1
ATOM 3437 C C . THR B 1 195 ? -3.139 9.578 2.529 1 97.81 195 THR B C 1
ATOM 3439 O O . THR B 1 195 ? -3.182 10.398 3.447 1 97.81 195 THR B O 1
ATOM 3442 N N . THR B 1 196 ? -2.705 8.375 2.725 1 97.5 196 THR B N 1
ATOM 3443 C CA . THR B 1 196 ? -2.074 7.98 3.979 1 97.5 196 THR B CA 1
ATOM 3444 C C . THR B 1 196 ? -0.896 7.047 3.719 1 97.5 196 THR B C 1
ATOM 3446 O O . THR B 1 196 ? -0.757 6.504 2.619 1 97.5 196 THR B O 1
ATOM 3449 N N . GLN B 1 197 ? -0.039 6.957 4.684 1 97.12 197 GLN B N 1
ATOM 3450 C CA . GLN B 1 197 ? 1.095 6.043 4.609 1 97.12 197 GLN B CA 1
ATOM 3451 C C . GLN B 1 197 ? 0.634 4.59 4.664 1 97.12 197 GLN B C 1
ATOM 3453 O O . GLN B 1 197 ? -0.33 4.266 5.359 1 97.12 197 GLN B O 1
ATOM 3458 N N . LEU B 1 198 ? 1.386 3.754 3.975 1 97.19 198 LEU B N 1
ATOM 3459 C CA . LEU B 1 198 ? 1.047 2.336 3.971 1 97.19 198 LEU B CA 1
ATOM 3460 C C . LEU B 1 198 ? 1.171 1.744 5.371 1 97.19 198 LEU B C 1
ATOM 3462 O O . LEU B 1 198 ? 0.475 0.784 5.707 1 97.19 198 LEU B O 1
ATOM 3466 N N . SER B 1 199 ? 1.971 2.293 6.219 1 96.12 199 SER B N 1
ATOM 3467 C CA . SER B 1 199 ? 2.189 1.801 7.574 1 96.12 199 SER B CA 1
ATOM 3468 C C . SER B 1 199 ? 1.028 2.168 8.492 1 96.12 199 SER B C 1
ATOM 3470 O O . SER B 1 199 ? 0.925 1.656 9.609 1 96.12 199 SER B O 1
ATOM 3472 N N . ASN B 1 200 ? 0.174 3.043 8.055 1 95.38 200 ASN B N 1
ATOM 3473 C CA . ASN B 1 200 ? -0.947 3.504 8.867 1 95.38 200 ASN B CA 1
ATOM 3474 C C . ASN B 1 200 ? -2.174 2.611 8.688 1 95.38 200 ASN B C 1
ATOM 3476 O O . ASN B 1 200 ? -3.197 3.055 8.164 1 95.38 200 ASN B O 1
ATOM 3480 N N . LEU B 1 201 ? -2.113 1.431 9.18 1 95.19 201 LEU B N 1
ATOM 3481 C CA . LEU B 1 201 ? -3.146 0.425 8.969 1 95.19 201 LEU B CA 1
ATOM 3482 C C . LEU B 1 201 ? -4.473 0.871 9.57 1 95.19 201 LEU B C 1
ATOM 3484 O O . LEU B 1 201 ? -5.539 0.578 9.023 1 95.19 201 LEU B O 1
ATOM 3488 N N . ALA B 1 202 ? -4.406 1.536 10.727 1 93.56 202 ALA B N 1
ATOM 3489 C CA . ALA B 1 202 ? -5.629 2.016 11.359 1 93.56 202 ALA B CA 1
ATOM 3490 C C . ALA B 1 202 ? -6.387 2.973 10.445 1 93.56 202 ALA B C 1
ATOM 3492 O O . ALA B 1 202 ? -7.605 2.857 10.289 1 93.56 202 ALA B O 1
ATOM 3493 N N . ALA B 1 203 ? -5.676 3.893 9.867 1 95.62 203 ALA B N 1
ATOM 3494 C CA . ALA B 1 203 ? -6.293 4.836 8.938 1 95.62 203 ALA B CA 1
ATOM 3495 C C . ALA B 1 203 ? -6.82 4.117 7.699 1 95.62 203 ALA B C 1
ATOM 3497 O O . ALA B 1 203 ? -7.934 4.391 7.242 1 95.62 203 ALA B O 1
ATOM 3498 N N . ILE B 1 204 ? -6.031 3.211 7.191 1 96.69 204 ILE B N 1
ATOM 3499 C CA . ILE B 1 204 ? -6.41 2.457 6 1 96.69 204 ILE B CA 1
ATOM 3500 C C . ILE B 1 204 ? -7.734 1.736 6.246 1 96.69 204 ILE B C 1
ATOM 3502 O O . ILE B 1 204 ? -8.656 1.817 5.43 1 96.69 204 ILE B O 1
ATOM 3506 N N . ARG B 1 205 ? -7.859 1.101 7.316 1 94.19 205 ARG B N 1
ATOM 3507 C CA . ARG B 1 205 ? -9.07 0.359 7.656 1 94.19 205 ARG B CA 1
ATOM 3508 C C . ARG B 1 205 ? -10.266 1.296 7.801 1 94.19 205 ARG B C 1
ATOM 3510 O O . ARG B 1 205 ? -11.375 0.954 7.398 1 94.19 205 ARG B O 1
ATOM 3517 N N . LEU B 1 206 ? -10.016 2.414 8.375 1 94.38 206 LEU B N 1
ATOM 3518 C CA . LEU B 1 206 ? -11.07 3.416 8.516 1 94.38 206 LEU B CA 1
ATOM 3519 C C . LEU B 1 206 ? -11.57 3.873 7.148 1 94.38 206 LEU B C 1
ATOM 3521 O O . LEU B 1 206 ? -12.781 3.928 6.91 1 94.38 206 LEU B O 1
ATOM 3525 N N . TYR B 1 207 ? -10.633 4.215 6.262 1 96.5 207 TYR B N 1
ATOM 3526 C CA . TYR B 1 207 ? -11.008 4.734 4.949 1 96.5 207 TYR B CA 1
ATOM 3527 C C . TYR B 1 207 ? -11.703 3.664 4.117 1 96.5 207 TYR B C 1
ATOM 3529 O O . TYR B 1 207 ? -12.625 3.965 3.355 1 96.5 207 TYR B O 1
ATOM 3537 N N . GLN B 1 208 ? -11.258 2.492 4.312 1 94.38 208 GLN B N 1
ATOM 3538 C CA . GLN B 1 208 ? -11.922 1.379 3.646 1 94.38 208 GLN B CA 1
ATOM 3539 C C . GLN B 1 208 ? -13.344 1.191 4.176 1 94.38 208 GLN B C 1
ATOM 3541 O O . GLN B 1 208 ? -14.273 0.946 3.402 1 94.38 208 GLN B O 1
ATOM 3546 N N . ARG B 1 209 ? -13.492 1.257 5.445 1 90.25 209 ARG B N 1
ATOM 3547 C CA . ARG B 1 209 ? -14.789 1.078 6.082 1 90.25 209 ARG B CA 1
ATOM 3548 C C . ARG B 1 209 ? -15.805 2.092 5.559 1 90.25 209 ARG B C 1
ATOM 3550 O O . ARG B 1 209 ? -17 1.797 5.465 1 90.25 209 ARG B O 1
ATOM 3557 N N . LEU B 1 210 ? -15.289 3.18 5.164 1 89.88 210 LEU B N 1
ATOM 3558 C CA . LEU B 1 210 ? -16.156 4.223 4.625 1 89.88 210 LEU B CA 1
ATOM 3559 C C . LEU B 1 210 ? -16.281 4.094 3.113 1 89.88 210 LEU B C 1
ATOM 3561 O O . LEU B 1 210 ? -16.641 5.055 2.432 1 89.88 210 LEU B O 1
ATOM 3565 N N . ASN B 1 211 ? -15.859 3.004 2.602 1 90.69 211 ASN B N 1
ATOM 3566 C CA . ASN B 1 211 ? -16.016 2.623 1.202 1 90.69 211 ASN B CA 1
ATOM 3567 C C . ASN B 1 211 ? -15.164 3.5 0.283 1 90.69 211 ASN B C 1
ATOM 3569 O O . ASN B 1 211 ? -15.594 3.84 -0.823 1 90.69 211 ASN B O 1
ATOM 3573 N N . GLY B 1 212 ? -14.086 3.898 0.856 1 95.06 212 GLY B N 1
ATOM 3574 C CA . GLY B 1 212 ? -13.117 4.559 -0.007 1 95.06 212 GLY B CA 1
ATOM 3575 C C . GLY B 1 212 ? -12.516 3.631 -1.045 1 95.06 212 GLY B C 1
ATOM 3576 O O . GLY B 1 212 ? -12.117 2.508 -0.726 1 95.06 212 GLY B O 1
ATOM 3577 N N . LYS B 1 213 ? -12.484 4.113 -2.256 1 95.62 213 LYS B N 1
ATOM 3578 C CA . LYS B 1 213 ? -11.852 3.342 -3.324 1 95.62 213 LYS B CA 1
ATOM 3579 C C . LYS B 1 213 ? -10.359 3.658 -3.424 1 95.62 213 LYS B C 1
ATOM 3581 O O . LYS B 1 213 ? -9.969 4.824 -3.479 1 95.62 213 LYS B O 1
ATOM 3586 N N . ILE B 1 214 ? -9.57 2.625 -3.467 1 97.56 214 ILE B N 1
ATOM 3587 C CA . ILE B 1 214 ? -8.141 2.838 -3.65 1 97.56 214 ILE B CA 1
ATOM 3588 C C . ILE B 1 214 ? -7.859 3.26 -5.09 1 97.56 214 ILE B C 1
ATOM 3590 O O . ILE B 1 214 ? -8.156 2.518 -6.031 1 97.56 214 ILE B O 1
ATOM 3594 N N . SER B 1 215 ? -7.289 4.465 -5.227 1 97.38 215 SER B N 1
ATOM 3595 C CA . SER B 1 215 ? -7.137 5.02 -6.57 1 97.38 215 SER B CA 1
ATOM 3596 C C . SER B 1 215 ? -5.672 5.055 -6.992 1 97.38 215 SER B C 1
ATOM 3598 O O . SER B 1 215 ? -5.363 5.246 -8.172 1 97.38 215 SER B O 1
ATOM 3600 N N . GLY B 1 216 ? -4.781 4.887 -6.051 1 97.88 216 GLY B N 1
ATOM 3601 C CA . GLY B 1 216 ? -3.365 4.922 -6.379 1 97.88 216 GLY B CA 1
ATOM 3602 C C . GLY B 1 216 ? -2.477 4.469 -5.234 1 97.88 216 GLY B C 1
ATOM 3603 O O . GLY B 1 216 ? -2.867 4.551 -4.07 1 97.88 216 GLY B O 1
ATOM 3604 N N . THR B 1 217 ? -1.345 3.973 -5.594 1 98.38 217 THR B N 1
ATOM 3605 C CA . THR B 1 217 ? -0.294 3.572 -4.668 1 98.38 217 THR B CA 1
ATOM 3606 C C . THR B 1 217 ? 1.062 4.102 -5.125 1 98.38 217 THR B C 1
ATOM 3608 O O . THR B 1 217 ? 1.351 4.133 -6.324 1 98.38 217 THR B O 1
ATOM 3611 N N . TYR B 1 218 ? 1.836 4.543 -4.184 1 98.44 218 TYR B N 1
ATOM 3612 C CA . TYR B 1 218 ? 3.086 5.219 -4.508 1 98.44 218 TYR B CA 1
ATOM 3613 C C . TYR B 1 218 ? 4.18 4.848 -3.516 1 98.44 218 TYR B C 1
ATOM 3615 O O . TYR B 1 218 ? 3.9 4.305 -2.445 1 98.44 218 TYR B O 1
ATOM 3623 N N . TYR B 1 219 ? 5.402 5.148 -3.936 1 98.56 219 TYR B N 1
ATOM 3624 C CA . TYR B 1 219 ? 6.574 5.008 -3.076 1 98.56 219 TYR B CA 1
ATOM 3625 C C . TYR B 1 219 ? 7.359 6.312 -3.01 1 98.56 219 TYR B C 1
ATOM 3627 O O . TYR B 1 219 ? 7.527 6.996 -4.023 1 98.56 219 TYR B O 1
ATOM 3635 N N . TRP B 1 220 ? 7.824 6.621 -1.829 1 98.31 220 TRP B N 1
ATOM 3636 C CA . TRP B 1 220 ? 8.711 7.762 -1.621 1 98.31 220 TRP B CA 1
ATOM 3637 C C . TRP B 1 220 ? 10.164 7.309 -1.495 1 98.31 220 TRP B C 1
ATOM 3639 O O . TRP B 1 220 ? 10.453 6.332 -0.803 1 98.31 220 TRP B O 1
ATOM 3649 N N . PHE B 1 221 ? 11.016 8.016 -2.176 1 97.94 221 PHE B N 1
ATOM 3650 C CA . PHE B 1 221 ? 12.461 7.809 -2.09 1 97.94 221 PHE B CA 1
ATOM 3651 C C . PHE B 1 221 ? 13.18 9.117 -1.771 1 97.94 221 PHE B C 1
ATOM 3653 O O . PHE B 1 221 ? 12.812 10.172 -2.287 1 97.94 221 PHE B O 1
ATOM 3660 N N . TYR B 1 222 ? 14.164 8.969 -0.902 1 97.06 222 TYR B N 1
ATOM 3661 C CA . TYR B 1 222 ? 14.984 10.117 -0.542 1 97.06 222 TYR B CA 1
ATOM 3662 C C . TYR B 1 222 ? 16.453 9.867 -0.846 1 97.06 222 TYR B C 1
ATOM 3664 O O . TYR B 1 222 ? 16.906 8.719 -0.793 1 97.06 222 TYR B O 1
ATOM 3672 N N . ARG B 1 223 ? 17.188 10.922 -1.185 1 93.88 223 ARG B N 1
ATOM 3673 C CA . ARG B 1 223 ? 18.641 10.93 -1.31 1 93.88 223 ARG B CA 1
ATOM 3674 C C . ARG B 1 223 ? 19.234 12.18 -0.674 1 93.88 223 ARG B C 1
ATOM 3676 O O . ARG B 1 223 ? 18.766 13.289 -0.915 1 93.88 223 ARG B O 1
#

Solvent-accessible surface area (backbone atoms only — not comparable to full-atom values): 24190 Å² total; per-residue (Å²): 113,45,75,34,62,68,62,15,63,74,72,71,48,49,30,29,39,44,54,48,83,87,67,41,84,63,81,80,66,76,66,87,76,43,78,32,36,36,33,75,39,54,48,68,43,54,67,61,55,53,49,41,47,74,69,62,32,39,83,71,44,44,34,40,29,30,35,35,65,44,83,78,53,78,57,65,78,55,84,58,45,73,47,48,79,83,46,45,76,77,47,53,70,58,26,70,70,66,74,80,52,85,62,31,75,94,84,27,49,73,66,54,33,32,52,50,40,37,49,50,51,51,25,13,41,70,45,42,97,25,61,34,25,40,29,34,59,45,95,87,65,47,74,38,29,42,36,27,33,27,70,56,81,44,35,24,36,50,68,50,74,52,60,42,80,93,53,56,93,68,58,55,67,58,49,49,49,30,37,48,50,44,53,33,46,75,67,59,24,50,31,36,38,40,66,46,42,51,50,38,55,70,58,51,46,50,44,44,73,70,63,33,40,72,75,48,38,30,35,35,34,39,68,113,45,76,35,63,68,62,16,64,73,72,70,47,46,30,28,39,44,52,48,84,88,66,41,83,62,81,80,64,77,65,88,74,42,77,32,37,34,34,77,40,54,50,66,43,56,69,62,54,52,49,41,46,74,70,62,33,39,82,72,45,45,35,40,29,32,36,34,66,43,86,78,54,78,56,66,76,56,85,60,44,75,48,47,79,84,46,45,75,76,46,53,68,58,26,70,70,66,73,80,52,86,63,32,76,93,85,27,48,72,65,55,32,32,52,50,41,37,50,52,51,51,25,12,41,68,44,41,97,25,60,34,25,39,30,34,62,45,96,87,66,48,74,39,29,40,34,28,32,28,70,58,82,46,34,24,36,51,68,51,75,51,59,42,78,93,51,55,94,65,57,54,68,57,47,49,49,29,36,48,50,44,52,34,44,76,67,59,25,50,30,37,38,41,66,45,42,49,50,38,53,71,58,50,47,50,44,45,74,69,64,34,40,72,74,48,39,31,35,34,33,39,68